Protein AF-0000000069441262 (afdb_homodimer)

Sequence (496 aa):
MKTPAIVSAQEWETAHRAMLVEEKALTRARDALAAKRRRMPWTEVDTSYRFEGPDGAVSLLDLFQGRRQLIVYRAFVDPGTGDWPEHGCIGCSLMADHIGNLAHLNARDTTLVYVSRGRQTDLQRIKTRMGWQIPWYTMVPESSFDRDFGVQDWHGHNAFIRDRDRVYRTYFINNRGDEAFNNTWTFLDMTALGRQETWEDSPEGYPQSPAYEWWDWHDQYGTHEPSRWFGEPDPDDPYDPRPTKACHMKTPAIVSAQEWETAHRAMLVEEKALTRARDALAAKRRRMPWTEVDTSYRFEGPDGAVSLLDLFQGRRQLIVYRAFVDPGTGDWPEHGCIGCSLMADHIGNLAHLNARDTTLVYVSRGRQTDLQRIKTRMGWQIPWYTMVPESSFDRDFGVQDWHGHNAFIRDRDRVYRTYFINNRGDEAFNNTWTFLDMTALGRQETWEDSPEGYPQSPAYEWWDWHDQYGTHEPSRWFGEPDPDDPYDPRPTKACH

InterPro domains:
  IPR010296 Protein of unknown function DUF899, thioredoxin-like [PF05988] (1-221)
  IPR036249 Thioredoxin-like superfamily [SSF52833] (84-178)

Secondary structure (DSSP, 8-state):
--PPPB--HHHHHHHHHHHHHHHHHHHHHHHHHHHHHTTS-BEEE-S--EEEETTEEEEHHHHTTT-SEEEEEE---STTSTTTTS---HHHHHHHTT---THHHHTTTEEEEEEESS-HHHHHHHHHHHT----EEEEPTT--HHHHTT-SSS-EEEEEEEETTEEEEEEEEEGGGGGGG-HHHHHHHTSSSTT-BTTS---TT---B-TTTT---TTTTTTS----TT----TT-TT--SPPP---/--PPPB--HHHHHHHHHHHHHHHHHHHHHHHHHHHHHTTS-BEEE-S--EEEETTEEEEHHHHTTT-SEEEEEE---STTSTTTTS---HHHHHHHTT---THHHHTTTEEEEEEESS-HHHHHHHHHHHT----EEEEPTT--HHHHTT-SSS-EEEEEEEETTEEEEEEEEEGGGGGGG-HHHHHHHTSSSTT-BTTS---TT---B-TTTT---TTTTTTS----TT----TT-TT--SPPP---

Foldseek 3Di:
DDDDDDDDPVVVVVVVVVVVVVVVVVVVVVVVVVVVLVVFDWDWDDFAFWWAFPVGIDTPLVQLVPFFKEKEKEAACDPPADPPLQGHHLVSLLLQLQDDDCVVVVVVRYAYAYEYQDDNVSVVNNCVVLVGDGGYIHRYPVGCVCVVQVNPPHIWMWMWGDDVSIIITRDIAGQCSSCVSHCVQVVQCVDQLHPQAPVDPHDPPRHHYHPPQQTGNPVCRPVDDRGDRPDAFDPVDPPGNDDHPDPD/DDDDDDDDPVVVVVVVVVVVVVVVVVVVVVVVVVVVLVVFDKDWDDFAFWWAFPVGIDTPLVQLVPFFKEKEKEAACDPPADPPLQGHHLVSLLLQLQDDDCVVVVVVRYAYAYEYQDDNVSVVNNCVVLVGDGGYIHRYPVGCVCVVQVNPPHIWMWMWGDDVSIIITRDIAGQCSSVVSHCVQVVQCVDQLHPQAPVDPHDPPRHHYHPPQQTGNPVCRPVDDRGDSPDAFDPVDPPGNDDHPDPD

pLDDT: mean 95.19, std 6.91, range [36.22, 98.94]

Nearest PDB structures (foldseek):
  2a4v-assembly1_A  TM=5.934E-01  e=1.508E-05  Saccharomyces cerevisiae
  3drn-assembly2_B  TM=5.989E-01  e=2.320E-05  Saccharolobus solfataricus
  5imd-assembly1_A  TM=5.325E-01  e=1.125E-03  Xanthomonas campestris pv. campestris str. ATCC 33913
  3gkm-assembly1_A  TM=5.045E-01  e=7.307E-04  Xanthomonas campestris pv. campestris
  5enz-assembly1_B  TM=4.134E-01  e=1.261E+00  Staphylococcus aureus

Structure (mmCIF, N/CA/C/O backbone):
data_AF-0000000069441262-model_v1
#
loop_
_entity.id
_entity.type
_entity.pdbx_description
1 polymer 'CalU12 protein'
#
loop_
_atom_site.group_PDB
_atom_site.id
_atom_site.type_symbol
_atom_site.label_atom_id
_atom_site.label_alt_id
_atom_site.label_comp_id
_atom_site.label_asym_id
_atom_site.label_entity_id
_atom_site.label_seq_id
_atom_site.pdbx_PDB_ins_code
_atom_site.Cartn_x
_atom_site.Cartn_y
_atom_site.Cartn_z
_atom_site.occupancy
_atom_site.B_iso_or_equiv
_atom_site.auth_seq_id
_atom_site.auth_comp_id
_atom_site.auth_asym_id
_atom_site.auth_atom_id
_atom_site.pdbx_PDB_model_num
ATOM 1 N N . MET A 1 1 ? -18.062 -17.359 -16.906 1 80.81 1 MET A N 1
ATOM 2 C CA . MET A 1 1 ? -16.906 -16.516 -17.156 1 80.81 1 MET A CA 1
ATOM 3 C C . MET A 1 1 ? -16.219 -16.891 -18.469 1 80.81 1 MET A C 1
ATOM 5 O O . MET A 1 1 ? -15.984 -18.078 -18.719 1 80.81 1 MET A O 1
ATOM 9 N N . LYS A 1 2 ? -16.062 -15.898 -19.281 1 86 2 LYS A N 1
ATOM 10 C CA . LYS A 1 2 ? -15.258 -16.141 -20.469 1 86 2 LYS A CA 1
ATOM 11 C C . LYS A 1 2 ? -13.766 -16.031 -20.172 1 86 2 LYS A C 1
ATOM 13 O O . LYS A 1 2 ? -13.25 -14.938 -19.938 1 86 2 LYS A O 1
ATOM 18 N N . THR A 1 3 ? -13.109 -17.109 -20.141 1 86.88 3 THR A N 1
ATOM 19 C CA . THR A 1 3 ? -11.688 -17.188 -19.859 1 86.88 3 THR A CA 1
ATOM 20 C C . THR A 1 3 ? -10.867 -16.625 -21.016 1 86.88 3 THR A C 1
ATOM 22 O O . THR A 1 3 ? -11.18 -16.875 -22.188 1 86.88 3 THR A O 1
ATOM 25 N N . PRO A 1 4 ? -9.891 -15.859 -20.688 1 93.81 4 PRO A N 1
ATOM 26 C CA . PRO A 1 4 ? -9.008 -15.414 -21.766 1 93.81 4 PRO A CA 1
ATOM 27 C C . PRO A 1 4 ? -8.312 -16.578 -22.484 1 93.81 4 PRO A C 1
ATOM 29 O O . PRO A 1 4 ? -8.406 -17.719 -22.031 1 93.81 4 PRO A O 1
ATOM 32 N N . ALA A 1 5 ? -7.691 -16.312 -23.578 1 96.31 5 ALA A N 1
ATOM 33 C CA . ALA A 1 5 ? -6.977 -17.359 -24.328 1 96.31 5 ALA A CA 1
ATOM 34 C C . ALA A 1 5 ? -5.883 -17.984 -23.469 1 96.31 5 ALA A C 1
ATOM 36 O O . ALA A 1 5 ? -5.191 -17.297 -22.719 1 96.31 5 ALA A O 1
ATOM 37 N N . ILE A 1 6 ? -5.824 -19.266 -23.5 1 97.75 6 ILE A N 1
ATOM 38 C CA . ILE A 1 6 ? -4.691 -19.984 -22.938 1 97.75 6 ILE A CA 1
ATOM 39 C C . ILE A 1 6 ? -3.592 -20.141 -23.984 1 97.75 6 ILE A C 1
ATOM 41 O O . ILE A 1 6 ? -3.809 -20.734 -25.031 1 97.75 6 ILE A O 1
ATOM 45 N N . VAL A 1 7 ? -2.469 -19.594 -23.719 1 98.62 7 VAL A N 1
ATOM 46 C CA . VAL A 1 7 ? -1.422 -19.531 -24.734 1 98.62 7 VAL A CA 1
ATOM 47 C C . VAL A 1 7 ? -0.143 -20.172 -24.203 1 98.62 7 VAL A C 1
ATOM 49 O O . VAL A 1 7 ? -0.07 -20.531 -23.016 1 98.62 7 VAL A O 1
ATOM 52 N N . SER A 1 8 ? 0.881 -20.312 -25.094 1 97.94 8 SER A N 1
ATOM 53 C CA . SER A 1 8 ? 2.178 -20.844 -24.672 1 97.94 8 SER A CA 1
ATOM 54 C C . SER A 1 8 ? 2.908 -19.844 -23.781 1 97.94 8 SER A C 1
ATOM 56 O O . SER A 1 8 ? 2.564 -18.672 -23.734 1 97.94 8 SER A O 1
ATOM 58 N N . ALA A 1 9 ? 3.873 -20.297 -23.078 1 96.75 9 ALA A N 1
ATOM 59 C CA . ALA A 1 9 ? 4.684 -19.438 -22.219 1 96.75 9 ALA A CA 1
ATOM 60 C C . ALA A 1 9 ? 5.316 -18.312 -23.016 1 96.75 9 ALA A C 1
ATOM 62 O O . ALA A 1 9 ? 5.398 -17.172 -22.531 1 96.75 9 ALA A O 1
ATOM 63 N N . GLN A 1 10 ? 5.727 -18.609 -24.234 1 97.44 10 GLN A N 1
ATOM 64 C CA . GLN A 1 10 ? 6.375 -17.609 -25.062 1 97.44 10 GLN A CA 1
ATOM 65 C C . GLN A 1 10 ? 5.387 -16.531 -25.5 1 97.44 10 GLN A C 1
ATOM 67 O O . GLN A 1 10 ? 5.711 -15.344 -25.5 1 97.44 10 GLN A O 1
ATOM 72 N N . GLU A 1 11 ? 4.207 -16.938 -25.875 1 98.38 11 GLU A N 1
ATOM 73 C CA . GLU A 1 11 ? 3.17 -15.984 -26.25 1 98.38 11 GLU A CA 1
ATOM 74 C C . GLU A 1 11 ? 2.764 -15.117 -25.062 1 98.38 11 GLU A C 1
ATOM 76 O O . GLU A 1 11 ? 2.518 -13.914 -25.219 1 98.38 11 GLU A O 1
ATOM 81 N N . TRP A 1 12 ? 2.695 -15.742 -23.922 1 98.5 12 TRP A N 1
ATOM 82 C CA . TRP A 1 12 ? 2.373 -15 -22.719 1 98.5 12 TRP A CA 1
ATOM 83 C C . TRP A 1 12 ? 3.426 -13.938 -22.422 1 98.5 12 TRP A C 1
ATOM 85 O O . TRP A 1 12 ? 3.094 -12.797 -22.109 1 98.5 12 TRP A O 1
ATOM 95 N N . GLU A 1 13 ? 4.66 -14.289 -22.562 1 97.75 13 GLU A N 1
ATOM 96 C CA . GLU A 1 13 ? 5.758 -13.352 -22.328 1 97.75 13 GLU A CA 1
ATOM 97 C C . GLU A 1 13 ? 5.691 -12.164 -23.281 1 97.75 13 GLU A C 1
ATOM 99 O O . GLU A 1 13 ? 5.949 -11.023 -22.875 1 97.75 13 GLU A O 1
ATOM 104 N N . THR A 1 14 ? 5.379 -12.469 -24.484 1 98.06 14 THR A N 1
ATOM 105 C CA . THR A 1 14 ? 5.246 -11.406 -25.469 1 98.06 14 THR A CA 1
ATOM 106 C C . THR A 1 14 ? 4.129 -10.445 -25.078 1 98.06 14 THR A C 1
ATOM 108 O O . THR A 1 14 ? 4.305 -9.227 -25.141 1 98.06 14 THR A O 1
ATOM 111 N N . ALA A 1 15 ? 3 -10.984 -24.656 1 98.56 15 ALA A N 1
ATOM 112 C CA . ALA A 1 15 ? 1.88 -10.164 -24.219 1 98.56 15 ALA A CA 1
ATOM 113 C C . ALA A 1 15 ? 2.254 -9.344 -22.984 1 98.56 15 ALA A C 1
ATOM 115 O O . ALA A 1 15 ? 1.916 -8.164 -22.891 1 98.56 15 ALA A O 1
ATOM 116 N N . HIS A 1 16 ? 2.949 -9.977 -22.094 1 98.5 16 HIS A N 1
ATOM 117 C CA . HIS A 1 16 ? 3.369 -9.305 -20.875 1 98.5 16 HIS A CA 1
ATOM 118 C C . HIS A 1 16 ? 4.32 -8.148 -21.172 1 98.5 16 HIS A C 1
ATOM 120 O O . HIS A 1 16 ? 4.23 -7.086 -20.547 1 98.5 16 HIS A O 1
ATOM 126 N N . ARG A 1 17 ? 5.207 -8.32 -22.141 1 97.56 17 ARG A N 1
ATOM 127 C CA . ARG A 1 17 ? 6.141 -7.27 -22.516 1 97.56 17 ARG A CA 1
ATOM 128 C C . ARG A 1 17 ? 5.402 -6.043 -23.031 1 97.56 17 ARG A C 1
ATOM 130 O O . ARG A 1 17 ? 5.824 -4.91 -22.797 1 97.56 17 ARG A O 1
ATOM 137 N N . ALA A 1 18 ? 4.348 -6.301 -23.703 1 98 18 ALA A N 1
ATOM 138 C CA . ALA A 1 18 ? 3.533 -5.18 -24.172 1 98 18 ALA A CA 1
ATOM 139 C C . ALA A 1 18 ? 2.908 -4.43 -22.984 1 98 18 ALA A C 1
ATOM 141 O O . ALA A 1 18 ? 2.805 -3.203 -23.016 1 98 18 ALA A O 1
ATOM 142 N N . MET A 1 19 ? 2.533 -5.156 -21.969 1 98.25 19 MET A N 1
ATOM 143 C CA . MET A 1 19 ? 1.972 -4.547 -20.766 1 98.25 19 MET A CA 1
ATOM 144 C C . MET A 1 19 ? 3.016 -3.699 -20.047 1 98.25 19 MET A C 1
ATOM 146 O O . MET A 1 19 ? 2.682 -2.68 -19.438 1 98.25 19 MET A O 1
ATOM 150 N N . LEU A 1 20 ? 4.285 -4.117 -20.141 1 97.12 20 LEU A N 1
ATOM 151 C CA . LEU A 1 20 ? 5.359 -3.404 -19.453 1 97.12 20 LEU A CA 1
ATOM 152 C C . LEU A 1 20 ? 5.496 -1.981 -20 1 97.12 20 LEU A C 1
ATOM 154 O O . LEU A 1 20 ? 5.828 -1.062 -19.25 1 97.12 20 LEU A O 1
ATOM 158 N N . VAL A 1 21 ? 5.23 -1.806 -21.281 1 97.44 21 VAL A N 1
ATOM 159 C CA . VAL A 1 21 ? 5.285 -0.476 -21.875 1 97.44 21 VAL A CA 1
ATOM 160 C C . VAL A 1 21 ? 4.262 0.437 -21.203 1 97.44 21 VAL A C 1
ATOM 162 O O . VAL A 1 21 ? 4.582 1.567 -20.828 1 97.44 21 VAL A O 1
ATOM 165 N N . GLU A 1 22 ? 3.098 -0.11 -20.969 1 97.44 22 GLU A N 1
ATOM 166 C CA . GLU A 1 22 ? 2.023 0.647 -20.344 1 97.44 22 GLU A CA 1
ATOM 167 C C . GLU A 1 22 ? 2.316 0.881 -18.859 1 97.44 22 GLU A C 1
ATOM 169 O O . GLU A 1 22 ? 2.033 1.958 -18.328 1 97.44 22 GLU A O 1
ATOM 174 N N . GLU A 1 23 ? 2.887 -0.092 -18.219 1 97.62 23 GLU A N 1
ATOM 175 C CA . GLU A 1 23 ? 3.238 0.042 -16.812 1 97.62 23 GLU A CA 1
ATOM 176 C C . GLU A 1 23 ? 4.281 1.137 -16.609 1 97.62 23 GLU A C 1
ATOM 178 O O . GLU A 1 23 ? 4.176 1.932 -15.664 1 97.62 23 GLU A O 1
ATOM 183 N N . LYS A 1 24 ? 5.23 1.164 -17.484 1 97 24 LYS A N 1
ATOM 184 C CA . LYS A 1 24 ? 6.285 2.17 -17.391 1 97 24 LYS A CA 1
ATOM 185 C C . LYS A 1 24 ? 5.73 3.57 -17.625 1 97 24 LYS A C 1
ATOM 187 O O . LYS A 1 24 ? 6.141 4.527 -16.969 1 97 24 LYS A O 1
ATOM 192 N N . ALA A 1 25 ? 4.805 3.674 -18.547 1 98 25 ALA A N 1
ATOM 193 C CA . ALA A 1 25 ? 4.152 4.957 -18.797 1 98 25 ALA A CA 1
ATOM 194 C C . ALA A 1 25 ? 3.393 5.43 -17.562 1 98 25 ALA A C 1
ATOM 196 O O . ALA A 1 25 ? 3.451 6.609 -17.203 1 98 25 ALA A O 1
ATOM 197 N N . LEU A 1 26 ? 2.727 4.508 -16.906 1 97.94 26 LEU A N 1
ATOM 198 C CA . LEU A 1 26 ? 1.991 4.859 -15.695 1 97.94 26 LEU A CA 1
ATOM 199 C C . LEU A 1 26 ? 2.945 5.258 -14.578 1 97.94 26 LEU A C 1
ATOM 201 O O . LEU A 1 26 ? 2.66 6.188 -13.82 1 97.94 26 LEU A O 1
ATOM 205 N N . THR A 1 27 ? 4.055 4.562 -14.5 1 97.19 27 THR A N 1
ATOM 206 C CA . THR A 1 27 ? 5.062 4.887 -13.5 1 97.19 27 THR A CA 1
ATOM 207 C C . THR A 1 27 ? 5.594 6.305 -13.703 1 97.19 27 THR A C 1
ATOM 209 O O . THR A 1 27 ? 5.703 7.078 -12.75 1 97.19 27 THR A O 1
ATOM 212 N N . ARG A 1 28 ? 5.84 6.676 -14.953 1 97.81 28 ARG A N 1
ATOM 213 C CA . ARG A 1 28 ? 6.32 8.016 -15.266 1 97.81 28 ARG A CA 1
ATOM 214 C C . ARG A 1 28 ? 5.27 9.07 -14.938 1 97.81 28 ARG A C 1
ATOM 216 O O . ARG A 1 28 ? 5.602 10.148 -14.438 1 97.81 28 ARG A O 1
ATOM 223 N N . ALA A 1 29 ? 4.047 8.75 -15.211 1 98.19 29 ALA A N 1
ATOM 224 C CA . ALA A 1 29 ? 2.953 9.664 -14.906 1 98.19 29 ALA A CA 1
ATOM 225 C C . ALA A 1 29 ? 2.818 9.883 -13.398 1 98.19 29 ALA A C 1
ATOM 227 O O . ALA A 1 29 ? 2.58 11 -12.945 1 98.19 29 ALA A O 1
ATOM 228 N N . ARG A 1 30 ? 2.963 8.82 -12.656 1 97.81 30 ARG A N 1
ATOM 229 C CA . ARG A 1 30 ? 2.902 8.922 -11.203 1 97.81 30 ARG A CA 1
ATOM 230 C C . ARG A 1 30 ? 4.047 9.773 -10.656 1 97.81 30 ARG A C 1
ATOM 232 O O . ARG A 1 30 ? 3.842 10.602 -9.773 1 97.81 30 ARG A O 1
ATOM 239 N N . ASP A 1 31 ? 5.234 9.539 -11.227 1 98.06 31 ASP A N 1
ATOM 240 C CA . ASP A 1 31 ? 6.387 10.336 -10.82 1 98.06 31 ASP A CA 1
ATOM 241 C C . ASP A 1 31 ? 6.172 11.82 -11.133 1 98.06 31 ASP A C 1
ATOM 243 O O . ASP A 1 31 ? 6.531 12.688 -10.336 1 98.06 31 ASP A O 1
ATOM 247 N N . ALA A 1 32 ? 5.602 12.062 -12.266 1 98.62 32 ALA A N 1
ATOM 248 C CA . ALA A 1 32 ? 5.328 13.438 -12.672 1 98.62 32 ALA A CA 1
ATOM 249 C C . ALA A 1 32 ? 4.309 14.094 -11.742 1 98.62 32 ALA A C 1
ATOM 251 O O . ALA A 1 32 ? 4.457 15.258 -11.375 1 98.62 32 ALA A O 1
ATOM 252 N N . LEU A 1 33 ? 3.295 13.359 -11.352 1 98.62 33 LEU A N 1
ATOM 253 C CA . LEU A 1 33 ? 2.303 13.891 -10.422 1 98.62 33 LEU A CA 1
ATOM 254 C C . LEU A 1 33 ? 2.936 14.203 -9.07 1 98.62 33 LEU A C 1
ATOM 256 O O . LEU A 1 33 ? 2.66 15.242 -8.469 1 98.62 33 LEU A O 1
ATOM 260 N N . ALA A 1 34 ? 3.768 13.32 -8.617 1 98.56 34 ALA A N 1
ATOM 261 C CA . ALA A 1 34 ? 4.449 13.539 -7.344 1 98.56 34 ALA A CA 1
ATOM 262 C C . ALA A 1 34 ? 5.34 14.773 -7.398 1 98.56 34 ALA A C 1
ATOM 264 O O . ALA A 1 34 ? 5.445 15.516 -6.422 1 98.56 34 ALA A O 1
ATOM 265 N N . ALA A 1 35 ? 5.973 14.969 -8.531 1 98.56 35 ALA A N 1
ATOM 266 C CA . ALA A 1 35 ? 6.789 16.172 -8.711 1 98.56 35 ALA A CA 1
ATOM 267 C C . ALA A 1 35 ? 5.938 17.422 -8.609 1 98.56 35 ALA A C 1
ATOM 269 O O . ALA A 1 35 ? 6.359 18.422 -8.008 1 98.56 35 ALA A O 1
ATOM 270 N N . LYS A 1 36 ? 4.777 17.375 -9.18 1 98.5 36 LYS A N 1
ATOM 271 C CA . LYS A 1 36 ? 3.861 18.516 -9.086 1 98.5 36 LYS A CA 1
ATOM 272 C C . LYS A 1 36 ? 3.408 18.734 -7.648 1 98.5 36 LYS A C 1
ATOM 274 O O . LYS A 1 36 ? 3.26 19.875 -7.211 1 98.5 36 LYS A O 1
ATOM 279 N N . ARG A 1 37 ? 3.191 17.656 -6.93 1 98.62 37 ARG A N 1
ATOM 280 C CA . ARG A 1 37 ? 2.826 17.781 -5.52 1 98.62 37 ARG A CA 1
ATOM 281 C C . ARG A 1 37 ? 3.91 18.516 -4.738 1 98.62 37 ARG A C 1
ATOM 283 O O . ARG A 1 37 ? 3.607 19.344 -3.883 1 98.62 37 ARG A O 1
ATOM 290 N N . ARG A 1 38 ? 5.172 18.25 -5.055 1 98.31 38 ARG A N 1
ATOM 291 C CA . ARG A 1 38 ? 6.289 18.859 -4.344 1 98.31 38 ARG A CA 1
ATOM 292 C C . ARG A 1 38 ? 6.406 20.344 -4.68 1 98.31 38 ARG A C 1
ATOM 294 O O . ARG A 1 38 ? 7.133 21.078 -4.012 1 98.31 38 ARG A O 1
ATOM 301 N N . ARG A 1 39 ? 5.625 20.797 -5.688 1 97.94 39 ARG A N 1
ATOM 302 C CA . ARG A 1 39 ? 5.684 22.203 -6.098 1 97.94 39 ARG A CA 1
ATOM 303 C C . ARG A 1 39 ? 4.406 22.938 -5.711 1 97.94 39 ARG A C 1
ATOM 305 O O . ARG A 1 39 ? 4.258 24.125 -5.992 1 97.94 39 ARG A O 1
ATOM 312 N N . MET A 1 40 ? 3.445 22.203 -5.113 1 98.44 40 MET A N 1
ATOM 313 C CA . MET A 1 40 ? 2.244 22.859 -4.586 1 98.44 40 MET A CA 1
ATOM 314 C C . MET A 1 40 ? 2.607 24 -3.646 1 98.44 40 MET A C 1
ATOM 316 O O . MET A 1 40 ? 3.516 23.859 -2.824 1 98.44 40 MET A O 1
ATOM 320 N N . PRO A 1 41 ? 1.909 25.141 -3.766 1 98.44 41 PRO A N 1
ATOM 321 C CA . PRO A 1 41 ? 2.121 26.141 -2.729 1 98.44 41 PRO A CA 1
ATOM 322 C C . PRO A 1 41 ? 1.731 25.656 -1.336 1 98.44 41 PRO A C 1
ATOM 324 O O . PRO A 1 41 ? 1.038 24.641 -1.207 1 98.44 41 PRO A O 1
ATOM 327 N N . TRP A 1 42 ? 2.283 26.297 -0.384 1 98.38 42 TRP A N 1
ATOM 328 C CA . TRP A 1 42 ? 1.954 25.984 1.001 1 98.38 42 TRP A CA 1
ATOM 329 C C . TRP A 1 42 ? 1.036 27.047 1.601 1 98.38 42 TRP A C 1
ATOM 331 O O . TRP A 1 42 ? 0.978 28.172 1.109 1 98.38 42 TRP A O 1
ATOM 341 N N . THR A 1 43 ? 0.268 26.703 2.557 1 98.38 43 THR A N 1
ATOM 342 C CA . THR A 1 43 ? -0.514 27.672 3.324 1 98.38 43 THR A CA 1
ATOM 343 C C . THR A 1 43 ? -0.294 27.484 4.82 1 98.38 43 THR A C 1
ATOM 345 O O . THR A 1 43 ? -0.277 26.344 5.312 1 98.38 43 THR A O 1
ATOM 348 N N . GLU A 1 44 ? -0.08 28.594 5.48 1 97.38 44 GLU A N 1
ATOM 349 C CA . GLU A 1 44 ? 0.197 28.547 6.91 1 97.38 44 GLU A CA 1
ATOM 350 C C . GLU A 1 44 ? -1.031 28.094 7.695 1 97.38 44 GLU A C 1
ATOM 352 O O . GLU A 1 44 ? -2.154 28.484 7.383 1 97.38 44 GLU A O 1
ATOM 357 N N . VAL A 1 45 ? -0.779 27.266 8.672 1 95.88 45 VAL A N 1
ATOM 358 C CA . VAL A 1 45 ? -1.838 26.672 9.477 1 95.88 45 VAL A CA 1
ATOM 359 C C . VAL A 1 45 ? -1.704 27.125 10.93 1 95.88 45 VAL A C 1
ATOM 361 O O . VAL A 1 45 ? -0.594 27.359 11.414 1 95.88 45 VAL A O 1
ATOM 364 N N . ASP A 1 46 ? -2.912 27.297 11.547 1 87 46 ASP A N 1
ATOM 365 C CA . ASP A 1 46 ? -2.924 27.547 12.984 1 87 46 ASP A CA 1
ATOM 366 C C . ASP A 1 46 ? -2.338 26.359 13.75 1 87 46 ASP A C 1
ATOM 368 O O . ASP A 1 46 ? -2.691 25.219 13.484 1 87 46 ASP A O 1
ATOM 372 N N . THR A 1 47 ? -1.471 26.641 14.641 1 79.25 47 THR A N 1
ATOM 373 C CA . THR A 1 47 ? -0.787 25.578 15.367 1 79.25 47 THR A CA 1
ATOM 374 C C . THR A 1 47 ? -1.459 25.328 16.703 1 79.25 47 THR A C 1
ATOM 376 O O . THR A 1 47 ? -1.061 24.422 17.453 1 79.25 47 THR A O 1
ATOM 379 N N . SER A 1 48 ? -2.553 25.906 16.984 1 87 48 SER A N 1
ATOM 380 C CA . SER A 1 48 ? -3.145 25.859 18.312 1 87 48 SER A CA 1
ATOM 381 C C . SER A 1 48 ? -4.117 24.688 18.453 1 87 48 SER A C 1
ATOM 383 O O . SER A 1 48 ? -4.734 24.5 19.5 1 87 48 SER A O 1
ATOM 385 N N . TYR A 1 49 ? -4.234 23.906 17.391 1 95.62 49 TYR A N 1
ATOM 386 C CA . TYR A 1 49 ? -5.109 22.75 17.5 1 95.62 49 TYR A CA 1
ATOM 387 C C . TYR A 1 49 ? -4.641 21.812 18.609 1 95.62 49 TYR A C 1
ATOM 389 O O . TYR A 1 49 ? -3.439 21.578 18.766 1 95.62 49 TYR A O 1
ATOM 397 N N . ARG A 1 50 ? -5.617 21.328 19.375 1 95.44 50 ARG A N 1
ATOM 398 C CA . ARG A 1 50 ? -5.305 20.438 20.484 1 95.44 50 ARG A CA 1
ATOM 399 C C . ARG A 1 50 ? -5.871 19.047 20.234 1 95.44 50 ARG A C 1
ATOM 401 O O . ARG A 1 50 ? -6.98 18.906 19.734 1 95.44 50 ARG A O 1
ATOM 408 N N . PHE A 1 51 ? -5.098 18.047 20.672 1 98.25 51 PHE A N 1
ATOM 409 C CA . PHE A 1 51 ? -5.445 16.641 20.641 1 98.25 51 PHE A CA 1
ATOM 410 C C . PHE A 1 51 ? -5.148 15.977 21.984 1 98.25 51 PHE A C 1
ATOM 412 O O . PHE A 1 51 ? -4.5 16.578 22.844 1 98.25 51 PHE A O 1
ATOM 419 N N . GLU A 1 52 ? -5.688 14.875 22.156 1 98.62 52 GLU A N 1
ATOM 420 C CA . GLU A 1 52 ? -5.328 14.023 23.281 1 98.62 52 GLU A CA 1
ATOM 421 C C . GLU A 1 52 ? -4.652 12.734 22.812 1 98.62 52 GLU A C 1
ATOM 423 O O . GLU A 1 52 ? -5.141 12.07 21.891 1 98.62 52 GLU A O 1
ATOM 428 N N . GLY A 1 53 ? -3.539 12.43 23.359 1 98.06 53 GLY A N 1
ATOM 429 C CA . GLY A 1 53 ? -2.84 11.18 23.094 1 98.06 53 GLY A CA 1
ATOM 430 C C . GLY A 1 53 ? -2.719 10.297 24.328 1 98.06 53 GLY A C 1
ATOM 431 O O . GLY A 1 53 ? -3.268 10.617 25.375 1 98.06 53 GLY A O 1
ATOM 432 N N . PRO A 1 54 ? -2.057 9.203 24.188 1 96.81 54 PRO A N 1
ATOM 433 C CA . PRO A 1 54 ? -1.924 8.266 25.297 1 96.81 54 PRO A CA 1
ATOM 434 C C . PRO A 1 54 ? -1.223 8.891 26.516 1 96.81 54 PRO A C 1
ATOM 436 O O . PRO A 1 54 ? -1.458 8.469 27.641 1 96.81 54 PRO A O 1
ATOM 439 N N . ASP A 1 55 ? -0.423 9.906 26.297 1 96.81 55 ASP A N 1
ATOM 440 C CA . ASP A 1 55 ? 0.348 10.508 27.375 1 96.81 55 ASP A CA 1
ATOM 441 C C . ASP A 1 55 ? -0.192 11.891 27.734 1 96.81 55 ASP A C 1
ATOM 443 O O . ASP A 1 55 ? 0.495 12.688 28.375 1 96.81 55 ASP A O 1
ATOM 447 N N . GLY A 1 56 ? -1.335 12.227 27.188 1 97.25 56 GLY A N 1
ATOM 448 C CA . GLY A 1 56 ? -1.942 13.508 27.531 1 97.25 56 GLY A CA 1
ATOM 449 C C . GLY A 1 56 ? -2.145 14.414 26.344 1 97.25 56 GLY A C 1
ATOM 450 O O . GLY A 1 56 ? -2.1 13.969 25.188 1 97.25 56 GLY A O 1
ATOM 451 N N . ALA A 1 57 ? -2.361 15.711 26.656 1 97.5 57 ALA A N 1
ATOM 452 C CA . ALA A 1 57 ? -2.676 16.703 25.641 1 97.5 57 ALA A CA 1
ATOM 453 C C . ALA A 1 57 ? -1.468 16.984 24.75 1 97.5 57 ALA A C 1
ATOM 455 O O . ALA A 1 57 ? -0.339 17.078 25.234 1 97.5 57 ALA A O 1
ATOM 456 N N . VAL A 1 58 ? -1.739 17.094 23.453 1 97 58 VAL A N 1
ATOM 457 C CA . VAL A 1 58 ? -0.689 17.422 22.5 1 97 58 VAL A CA 1
ATOM 458 C C . VAL A 1 58 ? -1.209 18.453 21.5 1 97 58 VAL A C 1
ATOM 460 O O . VAL A 1 58 ? -2.414 18.531 21.25 1 97 58 VAL A O 1
ATOM 463 N N . SER A 1 59 ? -0.284 19.25 20.922 1 96.12 59 SER A N 1
ATOM 464 C CA . SER A 1 59 ? -0.602 20.219 19.875 1 96.12 59 SER A CA 1
ATOM 465 C C . SER A 1 59 ? -0.339 19.641 18.484 1 96.12 59 SER A C 1
ATOM 467 O O . SER A 1 59 ? 0.203 18.547 18.359 1 96.12 59 SER A O 1
ATOM 469 N N . LEU A 1 60 ? -0.744 20.391 17.5 1 97.44 60 LEU A N 1
ATOM 470 C CA . LEU A 1 60 ? -0.423 20 16.141 1 97.44 60 LEU A CA 1
ATOM 471 C C . LEU A 1 60 ? 1.085 19.875 15.945 1 97.44 60 LEU A C 1
ATOM 473 O O . LEU A 1 60 ? 1.552 18.922 15.312 1 97.44 60 LEU A O 1
ATOM 477 N N . LEU A 1 61 ? 1.826 20.812 16.484 1 96.69 61 LEU A N 1
ATOM 478 C CA . LEU A 1 61 ? 3.283 20.766 16.406 1 96.69 61 LEU A CA 1
ATOM 479 C C . LEU A 1 61 ? 3.826 19.5 17.047 1 96.69 61 LEU A C 1
ATOM 481 O O . LEU A 1 61 ? 4.754 18.875 16.531 1 96.69 61 LEU A O 1
ATOM 485 N N . ASP A 1 62 ? 3.268 19.047 18.172 1 96.75 62 ASP A N 1
ATOM 486 C CA . ASP A 1 62 ? 3.709 17.859 18.875 1 96.75 62 ASP A CA 1
ATOM 487 C C . ASP A 1 62 ? 3.492 16.594 18.031 1 96.75 62 ASP A C 1
ATOM 489 O O . ASP A 1 62 ? 4.211 15.609 18.188 1 96.75 62 ASP A O 1
ATOM 493 N N . LEU A 1 63 ? 2.492 16.656 17.125 1 98.12 63 LEU A N 1
ATOM 494 C CA . LEU A 1 63 ? 2.176 15.484 16.312 1 98.12 63 LEU A CA 1
ATOM 495 C C . LEU A 1 63 ? 3.314 15.164 15.352 1 98.12 63 LEU A C 1
ATOM 497 O O . LEU A 1 63 ? 3.434 14.039 14.875 1 98.12 63 LEU A O 1
ATOM 501 N N . PHE A 1 64 ? 4.168 16.172 15.109 1 98.19 64 PHE A N 1
ATOM 502 C CA . PHE A 1 64 ? 5.297 15.953 14.211 1 98.19 64 PHE A CA 1
ATOM 503 C C . PHE A 1 64 ? 6.309 15 14.836 1 98.19 64 PHE A C 1
ATOM 505 O O . PHE A 1 64 ? 7.133 14.414 14.133 1 98.19 64 PHE A O 1
ATOM 512 N N . GLN A 1 65 ? 6.344 14.914 16.156 1 97.69 65 GLN A N 1
ATOM 513 C CA . GLN A 1 65 ? 7.27 14.086 16.922 1 97.69 65 GLN A CA 1
ATOM 514 C C . GLN A 1 65 ? 8.719 14.375 16.531 1 97.69 65 GLN A C 1
ATOM 516 O O . GLN A 1 65 ? 9.508 13.445 16.344 1 97.69 65 GLN A O 1
ATOM 521 N N . GLY A 1 66 ? 8.969 15.594 16.281 1 97.38 66 GLY A N 1
ATOM 522 C CA . GLY A 1 66 ? 10.328 16.062 16.062 1 97.38 66 GLY A CA 1
ATOM 523 C C . GLY A 1 66 ? 10.75 15.984 14.602 1 97.38 66 GLY A C 1
ATOM 524 O O . GLY A 1 66 ? 11.836 16.453 14.234 1 97.38 66 GLY A O 1
ATOM 525 N N . ARG A 1 67 ? 9.93 15.523 13.672 1 98.31 67 ARG A N 1
ATOM 526 C CA . ARG A 1 67 ? 10.281 15.367 12.266 1 98.31 67 ARG A CA 1
ATOM 527 C C . ARG A 1 67 ? 9.773 16.547 11.438 1 98.31 67 ARG A C 1
ATOM 529 O O . ARG A 1 67 ? 8.977 17.344 11.922 1 98.31 67 ARG A O 1
ATOM 536 N N . ARG A 1 68 ? 10.172 16.641 10.242 1 98.12 68 ARG A N 1
ATOM 537 C CA . ARG A 1 68 ? 9.945 17.797 9.398 1 98.12 68 ARG A CA 1
ATOM 538 C C . ARG A 1 68 ? 8.555 17.766 8.773 1 98.12 68 ARG A C 1
ATOM 540 O O . ARG A 1 68 ? 7.957 18.812 8.5 1 98.12 68 ARG A O 1
ATOM 547 N N . GLN A 1 69 ? 8.062 16.562 8.477 1 98.81 69 GLN A N 1
ATOM 548 C CA . GLN A 1 69 ? 6.785 16.406 7.789 1 98.81 69 GLN A CA 1
ATOM 549 C C . GLN A 1 69 ? 5.801 15.602 8.633 1 98.81 69 GLN A C 1
ATOM 551 O O . GLN A 1 69 ? 6.207 14.766 9.445 1 98.81 69 GLN A O 1
ATOM 556 N N . LEU A 1 70 ? 4.539 15.875 8.445 1 98.88 70 LEU A N 1
ATOM 557 C CA . LEU A 1 70 ? 3.449 15.211 9.141 1 98.88 70 LEU A CA 1
ATOM 558 C C . LEU A 1 70 ? 2.316 14.867 8.18 1 98.88 70 LEU A C 1
ATOM 560 O O . LEU A 1 70 ? 1.917 15.695 7.367 1 98.88 70 LEU A O 1
ATOM 564 N N . ILE A 1 71 ? 1.869 13.656 8.219 1 98.94 71 ILE A N 1
ATOM 565 C CA . ILE A 1 71 ? 0.637 13.242 7.562 1 98.94 71 ILE A CA 1
ATOM 566 C C . ILE A 1 71 ? -0.417 12.898 8.609 1 98.94 71 ILE A C 1
ATOM 568 O O . ILE A 1 71 ? -0.144 12.148 9.555 1 98.94 71 ILE A O 1
ATOM 572 N N . VAL A 1 72 ? -1.579 13.484 8.516 1 98.88 72 VAL A N 1
ATOM 573 C CA . VAL A 1 72 ? -2.682 13.211 9.43 1 98.88 72 VAL A CA 1
ATOM 574 C C . VAL A 1 72 ? -3.84 12.57 8.664 1 98.88 72 VAL A C 1
ATOM 576 O O . VAL A 1 72 ? -4.355 13.156 7.711 1 98.88 72 VAL A O 1
ATOM 579 N N . TYR A 1 73 ? -4.242 11.414 9.031 1 98.88 73 TYR A N 1
ATOM 580 C CA . TYR A 1 73 ? -5.43 10.773 8.477 1 98.88 73 TYR A CA 1
ATOM 581 C C . TYR A 1 73 ? -6.602 10.859 9.445 1 98.88 73 TYR A C 1
ATOM 583 O O . TYR A 1 73 ? -6.48 10.484 10.617 1 98.88 73 TYR A O 1
ATOM 591 N N . ARG A 1 74 ? -7.707 11.359 8.969 1 98.75 74 ARG A N 1
ATOM 592 C CA . ARG A 1 74 ? -8.945 11.352 9.742 1 98.75 74 ARG A CA 1
ATOM 593 C C . ARG A 1 74 ? -9.672 10.023 9.609 1 98.75 74 ARG A C 1
ATOM 595 O O . ARG A 1 74 ? -10.219 9.711 8.547 1 98.75 74 ARG A O 1
ATOM 602 N N . ALA A 1 75 ? -9.648 9.266 10.664 1 98.5 75 ALA A N 1
ATOM 603 C CA . ALA A 1 75 ? -10.367 7.996 10.727 1 98.5 75 ALA A CA 1
ATOM 604 C C . ALA A 1 75 ? -11.625 8.125 11.57 1 98.5 75 ALA A C 1
ATOM 606 O O . ALA A 1 75 ? -11.578 8.617 12.703 1 98.5 75 ALA A O 1
ATOM 607 N N . PHE A 1 76 ? -12.695 7.613 11.078 1 97.88 76 PHE A N 1
ATOM 608 C CA . PHE A 1 76 ? -13.953 7.695 11.812 1 97.88 76 PHE A CA 1
ATOM 609 C C . PHE A 1 76 ? -14.102 6.512 12.758 1 97.88 76 PHE A C 1
ATOM 611 O O . PHE A 1 76 ? -15.008 5.688 12.594 1 97.88 76 PHE A O 1
ATOM 618 N N . VAL A 1 77 ? -13.273 6.484 13.711 1 97.81 77 VAL A N 1
ATOM 619 C CA . VAL A 1 77 ? -13.414 5.672 14.914 1 97.81 77 VAL A CA 1
ATOM 620 C C . VAL A 1 77 ? -13.961 6.523 16.062 1 97.81 77 VAL A C 1
ATOM 622 O O . VAL A 1 77 ? -13.211 6.961 16.938 1 97.81 77 VAL A O 1
ATOM 625 N N . ASP A 1 78 ? -15.148 6.797 15.914 1 96.62 78 ASP A N 1
ATOM 626 C CA . ASP A 1 78 ? -15.93 7.742 16.703 1 96.62 78 ASP A CA 1
ATOM 627 C C . ASP A 1 78 ? -17.188 7.078 17.281 1 96.62 78 ASP A C 1
ATOM 629 O O . ASP A 1 78 ? -17.688 6.109 16.703 1 96.62 78 ASP A O 1
ATOM 633 N N . PRO A 1 79 ? -17.656 7.648 18.375 1 95.44 79 PRO A N 1
ATOM 634 C CA . PRO A 1 79 ? -19 7.199 18.781 1 95.44 79 PRO A CA 1
ATOM 635 C C . PRO A 1 79 ? -20.031 7.309 17.672 1 95.44 79 PRO A C 1
ATOM 637 O O . PRO A 1 79 ? -20.094 8.336 16.984 1 95.44 79 PRO A O 1
ATOM 640 N N . GLY A 1 80 ? -20.734 6.211 17.438 1 93.69 80 GLY A N 1
ATOM 641 C CA . GLY A 1 80 ? -21.781 6.234 16.438 1 93.69 80 GLY A CA 1
ATOM 642 C C . GLY A 1 80 ? -21.344 5.68 15.094 1 93.69 80 GLY A C 1
ATOM 643 O O . GLY A 1 80 ? -22.156 5.566 14.164 1 93.69 80 GLY A O 1
ATOM 644 N N . THR A 1 81 ? -20.156 5.328 14.953 1 93.56 81 THR A N 1
ATOM 645 C CA . THR A 1 81 ? -19.688 4.746 13.703 1 93.56 81 THR A CA 1
ATOM 646 C C . THR A 1 81 ? -19.594 3.225 13.812 1 93.56 81 THR A C 1
ATOM 648 O O . THR A 1 81 ? -19.328 2.691 14.891 1 93.56 81 THR A O 1
ATOM 651 N N . GLY A 1 82 ? -19.906 2.58 12.734 1 92.06 82 GLY A N 1
ATOM 652 C CA . GLY A 1 82 ? -19.844 1.128 12.734 1 92.06 82 GLY A CA 1
ATOM 653 C C . GLY A 1 82 ? -20.719 0.493 13.789 1 92.06 82 GLY A C 1
ATOM 654 O O . GLY A 1 82 ? -21.922 0.777 13.859 1 92.06 82 GLY A O 1
ATOM 655 N N . ASP A 1 83 ? -20.141 -0.448 14.539 1 93.25 83 ASP A N 1
ATOM 656 C CA . ASP A 1 83 ? -20.859 -1.055 15.648 1 93.25 83 ASP A CA 1
ATOM 657 C C . ASP A 1 83 ? -20.312 -0.585 16.984 1 93.25 83 ASP A C 1
ATOM 659 O O . ASP A 1 83 ? -20.25 -1.356 17.953 1 93.25 83 ASP A O 1
ATOM 663 N N . TRP A 1 84 ? -19.844 0.637 17.094 1 92.06 84 TRP A N 1
ATOM 664 C CA . TRP A 1 84 ? -19.328 1.263 18.312 1 92.06 84 TRP A CA 1
ATOM 665 C C . TRP A 1 84 ? -20.047 0.723 19.547 1 92.06 84 TRP A C 1
ATOM 667 O O . TRP A 1 84 ? -21.266 0.59 19.547 1 92.06 84 TRP A O 1
ATOM 677 N N . PRO A 1 85 ? -19.219 0.335 20.484 1 92.31 85 PRO A N 1
ATOM 678 C CA . PRO A 1 85 ? -17.812 0.675 20.641 1 92.31 85 PRO A CA 1
ATOM 679 C C . PRO A 1 85 ? -16.875 -0.476 20.266 1 92.31 85 PRO A C 1
ATOM 681 O O . PRO A 1 85 ? -15.672 -0.404 20.5 1 92.31 85 PRO A O 1
ATOM 684 N N . GLU A 1 86 ? -17.406 -1.519 19.641 1 94.94 86 GLU A N 1
ATOM 685 C CA . GLU A 1 86 ? -16.547 -2.654 19.328 1 94.94 86 GLU A CA 1
ATOM 686 C C . GLU A 1 86 ? -15.609 -2.33 18.172 1 94.94 86 GLU A C 1
ATOM 688 O O . GLU A 1 86 ? -14.438 -2.707 18.188 1 94.94 86 GLU A O 1
ATOM 693 N N . HIS A 1 87 ? -16.172 -1.682 17.172 1 96.56 87 HIS A N 1
ATOM 694 C CA . HIS A 1 87 ? -15.398 -1.242 16.016 1 96.56 87 HIS A CA 1
ATOM 695 C C . HIS A 1 87 ? -15.75 0.188 15.633 1 96.56 87 HIS A C 1
ATOM 697 O O . HIS A 1 87 ? -16.75 0.737 16.109 1 96.56 87 HIS A O 1
ATOM 703 N N . GLY A 1 88 ? -14.875 0.794 14.836 1 96.5 88 GLY A N 1
ATOM 704 C CA . GLY A 1 88 ? -15.188 2.029 14.133 1 96.5 88 GLY A CA 1
ATOM 705 C C . GLY A 1 88 ? -15.672 1.804 12.719 1 96.5 88 GLY A C 1
ATOM 706 O O . GLY A 1 88 ? -16.172 0.725 12.391 1 96.5 88 GLY A O 1
ATOM 707 N N . CYS A 1 89 ? -15.648 2.822 11.93 1 97.12 89 CYS A N 1
ATOM 708 C CA . CYS A 1 89 ? -16.062 2.777 10.531 1 97.12 89 CYS A CA 1
ATOM 709 C C . CYS A 1 89 ? -15.367 1.631 9.797 1 97.12 89 CYS A C 1
ATOM 711 O O . CYS A 1 89 ? -14.156 1.443 9.93 1 97.12 89 CYS A O 1
ATOM 713 N N . ILE A 1 90 ? -16.094 0.872 8.969 1 96.88 90 ILE A N 1
ATOM 714 C CA . ILE A 1 90 ? -15.586 -0.279 8.234 1 96.88 90 ILE A CA 1
ATOM 715 C C . ILE A 1 90 ? -14.492 0.17 7.262 1 96.88 90 ILE A C 1
ATOM 717 O O . ILE A 1 90 ? -13.414 -0.426 7.215 1 96.88 90 ILE A O 1
ATOM 721 N N . GLY A 1 91 ? -14.734 1.242 6.52 1 96.56 91 GLY A N 1
ATOM 722 C CA . GLY A 1 91 ? -13.773 1.737 5.543 1 96.56 91 GLY A CA 1
ATOM 723 C C . GLY A 1 91 ? -12.484 2.234 6.176 1 96.56 91 GLY A C 1
ATOM 724 O O . GLY A 1 91 ? -11.391 1.933 5.691 1 96.56 91 GLY A O 1
ATOM 725 N N . CYS A 1 92 ? -12.609 2.998 7.246 1 97.88 92 CYS A N 1
ATOM 726 C CA . CYS A 1 92 ? -11.43 3.52 7.93 1 97.88 92 CYS A CA 1
ATOM 727 C C . CYS A 1 92 ? -10.641 2.396 8.594 1 97.88 92 CYS A C 1
ATOM 729 O O . CYS A 1 92 ? -9.414 2.473 8.695 1 97.88 92 CYS A O 1
ATOM 731 N N . SER A 1 93 ? -11.367 1.342 8.992 1 97.81 93 SER A N 1
ATOM 732 C CA . SER A 1 93 ? -10.688 0.18 9.562 1 97.81 93 SER A CA 1
ATOM 733 C C . SER A 1 93 ? -9.891 -0.563 8.492 1 97.81 93 SER A C 1
ATOM 735 O O . SER A 1 93 ? -8.797 -1.059 8.766 1 97.81 93 SER A O 1
ATOM 737 N N . LEU A 1 94 ? -10.477 -0.659 7.336 1 97.44 94 LEU A N 1
ATOM 738 C CA . LEU A 1 94 ? -9.75 -1.242 6.215 1 97.44 94 LEU A CA 1
ATOM 739 C C . LEU A 1 94 ? -8.453 -0.48 5.957 1 97.44 94 LEU A C 1
ATOM 741 O O . LEU A 1 94 ? -7.402 -1.088 5.738 1 97.44 94 LEU A O 1
ATOM 745 N N . MET A 1 95 ? -8.508 0.872 6.035 1 97.5 95 MET A N 1
ATOM 746 C CA . MET A 1 95 ? -7.312 1.695 5.859 1 97.5 95 MET A CA 1
ATOM 747 C C . MET A 1 95 ? -6.289 1.406 6.953 1 97.5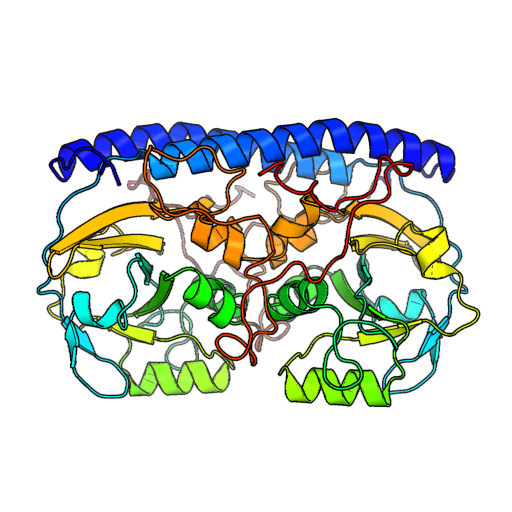 95 MET A C 1
ATOM 749 O O . MET A 1 95 ? -5.113 1.182 6.66 1 97.5 95 MET A O 1
ATOM 753 N N . ALA A 1 96 ? -6.734 1.32 8.156 1 98.31 96 ALA A N 1
ATOM 754 C CA . ALA A 1 96 ? -5.848 1.105 9.297 1 98.31 96 ALA A CA 1
ATOM 755 C C . ALA A 1 96 ? -5.164 -0.257 9.211 1 98.31 96 ALA A C 1
ATOM 757 O O . ALA A 1 96 ? -4.02 -0.412 9.641 1 98.31 96 ALA A O 1
ATOM 758 N N . ASP A 1 97 ? -5.852 -1.206 8.617 1 98.19 97 ASP A N 1
ATOM 759 C CA . ASP A 1 97 ? -5.348 -2.57 8.5 1 98.19 97 ASP A CA 1
ATOM 760 C C . ASP A 1 97 ? -4.156 -2.637 7.547 1 98.19 97 ASP A C 1
ATOM 762 O O . ASP A 1 97 ? -3.502 -3.676 7.434 1 98.19 97 ASP A O 1
ATOM 766 N N . HIS A 1 98 ? -3.803 -1.493 6.898 1 97.69 98 HIS A N 1
ATOM 767 C CA . HIS A 1 98 ? -2.795 -1.57 5.844 1 97.69 98 HIS A CA 1
ATOM 768 C C . HIS A 1 98 ? -1.607 -0.665 6.152 1 97.69 98 HIS A C 1
ATOM 770 O O . HIS A 1 98 ? -0.728 -0.48 5.309 1 97.69 98 HIS A O 1
ATOM 776 N N . ILE A 1 99 ? -1.594 -0.104 7.375 1 97.94 99 ILE A N 1
ATOM 777 C CA . ILE A 1 99 ? -0.448 0.719 7.746 1 97.94 99 ILE A CA 1
ATOM 778 C C . ILE A 1 99 ? 0.721 -0.177 8.148 1 97.94 99 ILE A C 1
ATOM 780 O O . ILE A 1 99 ? 0.645 -0.894 9.148 1 97.94 99 ILE A O 1
ATOM 784 N N . GLY A 1 100 ? 1.781 -0.188 7.348 1 95.69 100 GLY A N 1
ATOM 785 C CA . GLY A 1 100 ? 2.979 -0.968 7.617 1 95.69 100 GLY A CA 1
ATOM 786 C C . GLY A 1 100 ? 3.852 -0.365 8.703 1 95.69 100 GLY A C 1
ATOM 787 O O . GLY A 1 100 ? 3.398 0.485 9.469 1 95.69 100 GLY A O 1
ATOM 788 N N . ASN A 1 101 ? 5.051 -0.898 8.812 1 97.69 101 ASN A N 1
ATOM 789 C CA . ASN A 1 101 ? 5.98 -0.382 9.82 1 97.69 101 ASN A CA 1
ATOM 790 C C . ASN A 1 101 ? 6.406 1.049 9.5 1 97.69 101 ASN A C 1
ATOM 792 O O . ASN A 1 101 ? 6.949 1.315 8.43 1 97.69 101 ASN A O 1
ATOM 796 N N . LEU A 1 102 ? 6.254 1.938 10.383 1 98.38 102 LEU A N 1
ATOM 797 C CA . LEU A 1 102 ? 6.398 3.369 10.133 1 98.38 102 LEU A CA 1
ATOM 798 C C . LEU A 1 102 ? 7.855 3.799 10.25 1 98.38 102 LEU A C 1
ATOM 800 O O . LEU A 1 102 ? 8.195 4.941 9.945 1 98.38 102 LEU A O 1
ATOM 804 N N . ALA A 1 103 ? 8.766 2.83 10.656 1 98.12 103 ALA A N 1
ATOM 805 C CA . ALA A 1 103 ? 10.18 3.162 10.758 1 98.12 103 ALA A CA 1
ATOM 806 C C . ALA A 1 103 ? 10.734 3.646 9.422 1 98.12 103 ALA A C 1
ATOM 808 O O . ALA A 1 103 ? 11.617 4.508 9.383 1 98.12 103 ALA A O 1
ATOM 809 N N . HIS A 1 104 ? 10.227 3.104 8.344 1 98.12 104 HIS A N 1
ATOM 810 C CA . HIS A 1 104 ? 10.695 3.486 7.02 1 98.12 104 HIS A CA 1
ATOM 811 C C . HIS A 1 104 ? 10.297 4.918 6.684 1 98.12 104 HIS A C 1
ATOM 813 O O . HIS A 1 104 ? 11.102 5.688 6.164 1 98.12 104 HIS A O 1
ATOM 819 N N . LEU A 1 105 ? 9.055 5.258 6.988 1 98.56 105 LEU A N 1
ATOM 820 C CA . LEU A 1 105 ? 8.562 6.617 6.777 1 98.56 105 LEU A CA 1
ATOM 821 C C . LEU A 1 105 ? 9.312 7.609 7.66 1 98.56 105 LEU A C 1
ATOM 823 O O . LEU A 1 105 ? 9.703 8.688 7.199 1 98.56 105 LEU A O 1
ATOM 827 N N . ASN A 1 106 ? 9.57 7.211 8.898 1 98.56 106 ASN A N 1
ATOM 828 C CA . ASN A 1 106 ? 10.281 8.047 9.859 1 98.56 106 ASN A CA 1
ATOM 829 C C . ASN A 1 106 ? 11.719 8.32 9.398 1 98.56 106 ASN A C 1
ATOM 831 O O . ASN A 1 106 ? 12.242 9.406 9.625 1 98.56 106 ASN A O 1
ATOM 835 N N . ALA A 1 107 ? 12.289 7.355 8.758 1 97.44 107 ALA A N 1
ATOM 836 C CA . ALA A 1 107 ? 13.664 7.484 8.281 1 97.44 107 ALA A CA 1
ATOM 837 C C . ALA A 1 107 ? 13.773 8.586 7.223 1 97.44 107 ALA A C 1
ATOM 839 O O . ALA A 1 107 ? 14.867 9.078 6.949 1 97.44 107 ALA A O 1
ATOM 840 N N . ARG A 1 108 ? 12.648 8.977 6.66 1 98.12 108 ARG A N 1
ATOM 841 C CA . ARG A 1 108 ? 12.633 10.07 5.695 1 98.12 108 ARG A CA 1
ATOM 842 C C . ARG A 1 108 ? 11.984 11.312 6.293 1 98.12 108 ARG A C 1
ATOM 844 O O . ARG A 1 108 ? 11.344 12.094 5.586 1 98.12 108 ARG A O 1
ATOM 851 N N . ASP A 1 109 ? 12.102 11.422 7.609 1 98.19 109 ASP A N 1
ATOM 852 C CA . ASP A 1 109 ? 11.758 12.617 8.375 1 98.19 109 ASP A CA 1
ATOM 853 C C . ASP A 1 109 ? 10.273 12.945 8.234 1 98.19 109 ASP A C 1
ATOM 855 O O . ASP A 1 109 ? 9.898 14.102 8.039 1 98.19 109 ASP A O 1
ATOM 859 N N . THR A 1 110 ? 9.422 11.93 8.297 1 98.88 110 THR A N 1
ATOM 860 C CA . THR A 1 110 ? 7.98 12.086 8.109 1 98.88 110 THR A CA 1
ATOM 861 C C . THR A 1 110 ? 7.215 11.266 9.148 1 98.88 110 THR A C 1
ATOM 863 O O . THR A 1 110 ? 7.535 10.102 9.383 1 98.88 110 THR A O 1
ATOM 866 N N . THR A 1 111 ? 6.273 11.852 9.82 1 98.88 111 THR A N 1
ATOM 867 C CA . THR A 1 111 ? 5.41 11.188 10.789 1 98.88 111 THR A CA 1
ATOM 868 C C . THR A 1 111 ? 4.016 10.969 10.211 1 98.88 111 THR A C 1
ATOM 870 O O . THR A 1 111 ? 3.482 11.844 9.523 1 98.88 111 THR A O 1
ATOM 873 N N . LEU A 1 112 ? 3.447 9.836 10.422 1 98.94 112 LEU A N 1
ATOM 874 C CA . LEU A 1 112 ? 2.033 9.57 10.188 1 98.94 112 LEU A CA 1
ATOM 875 C C . LEU A 1 112 ? 1.277 9.422 11.5 1 98.94 112 LEU A C 1
ATOM 877 O O . LEU A 1 112 ? 1.721 8.703 12.398 1 98.94 112 LEU A O 1
ATOM 881 N N . VAL A 1 113 ? 0.146 10.086 11.648 1 98.88 113 VAL A N 1
ATOM 882 C CA . VAL A 1 113 ? -0.739 9.867 12.789 1 98.88 113 VAL A CA 1
ATOM 883 C C . VAL A 1 113 ? -2.186 9.766 12.305 1 98.88 113 VAL A C 1
ATOM 885 O O . VAL A 1 113 ? -2.535 10.305 11.258 1 98.88 113 VAL A O 1
ATOM 888 N N . TYR A 1 114 ? -2.959 9.07 13.031 1 98.88 114 TYR A N 1
ATOM 889 C CA . TYR A 1 114 ? -4.406 9.039 12.852 1 98.88 114 TYR A CA 1
ATOM 890 C C . TYR A 1 114 ? -5.098 9.906 13.898 1 98.88 114 TYR A C 1
ATOM 892 O O . TYR A 1 114 ? -4.598 10.055 15.023 1 98.88 114 TYR A O 1
ATOM 900 N N . VAL A 1 115 ? -6.164 10.516 13.539 1 98.88 115 VAL A N 1
ATOM 901 C CA . VAL A 1 115 ? -6.953 11.281 14.508 1 98.88 115 VAL A CA 1
ATOM 902 C C . VAL A 1 115 ? -8.422 10.875 14.406 1 98.88 115 VAL A C 1
ATOM 904 O O . VAL A 1 115 ? -8.922 10.602 13.312 1 98.88 115 VAL A O 1
ATOM 907 N N . SER A 1 116 ? -9.086 10.828 15.461 1 98.69 116 SER A N 1
ATOM 908 C CA . SER A 1 116 ? -10.5 10.492 15.586 1 98.69 116 SER A CA 1
ATOM 909 C C . SER A 1 116 ? -11.156 11.273 16.734 1 98.69 116 SER A C 1
ATOM 911 O O . SER A 1 116 ? -10.492 12.055 17.406 1 98.69 116 SER A O 1
ATOM 913 N N . ARG A 1 117 ? -12.438 11.141 16.891 1 97.94 117 ARG A N 1
ATOM 914 C CA . ARG A 1 117 ? -13.148 11.766 18 1 97.94 117 ARG A CA 1
ATOM 915 C C . ARG A 1 117 ? -13.352 10.789 19.156 1 97.94 117 ARG A C 1
ATOM 917 O O . ARG A 1 117 ? -13.781 11.18 20.234 1 97.94 117 ARG A O 1
ATOM 924 N N . GLY A 1 118 ? -13.031 9.5 18.953 1 97.94 118 GLY A N 1
ATOM 925 C CA . GLY A 1 118 ? -13.102 8.547 20.047 1 97.94 118 GLY A CA 1
ATOM 926 C C . GLY A 1 118 ? -12.141 8.859 21.172 1 97.94 118 GLY A C 1
ATOM 927 O O . GLY A 1 118 ? -11.023 9.32 20.938 1 97.94 118 GLY A O 1
ATOM 928 N N . ARG A 1 119 ? -12.57 8.555 22.438 1 97.25 119 ARG A N 1
ATOM 929 C CA . ARG A 1 119 ? -11.703 8.758 23.594 1 97.25 119 ARG A CA 1
ATOM 930 C C . ARG A 1 119 ? -10.484 7.836 23.516 1 97.25 119 ARG A C 1
ATOM 932 O O . ARG A 1 119 ? -10.547 6.754 22.938 1 97.25 119 ARG A O 1
ATOM 939 N N . GLN A 1 120 ? -9.438 8.281 24.156 1 98 120 GLN A N 1
ATOM 940 C CA . GLN A 1 120 ? -8.203 7.516 24.125 1 98 120 GLN A CA 1
ATOM 941 C C . GLN A 1 120 ? -8.414 6.094 24.625 1 98 120 GLN A C 1
ATOM 943 O O . GLN A 1 120 ? -7.832 5.145 24.094 1 98 120 GLN A O 1
ATOM 948 N N . THR A 1 121 ? -9.25 5.879 25.594 1 97.62 121 THR A N 1
ATOM 949 C CA . THR A 1 121 ? -9.5 4.543 26.125 1 97.62 121 THR A CA 1
ATOM 950 C C . THR A 1 121 ? -10.188 3.666 25.078 1 97.62 121 THR A C 1
ATOM 952 O O . THR A 1 121 ? -9.852 2.49 24.938 1 97.62 121 THR A O 1
ATOM 955 N N . ASP A 1 122 ? -11.117 4.246 24.359 1 97.56 122 ASP A N 1
ATOM 956 C CA . ASP A 1 122 ? -11.805 3.512 23.312 1 97.56 122 ASP A CA 1
ATOM 957 C C . ASP A 1 122 ? -10.867 3.209 22.141 1 97.56 122 ASP A C 1
ATOM 959 O O . ASP A 1 122 ? -10.875 2.096 21.609 1 97.56 122 ASP A O 1
ATOM 963 N N . LEU A 1 123 ? -10.086 4.227 21.766 1 98.06 123 LEU A N 1
ATOM 964 C CA . LEU A 1 123 ? -9.125 4.039 20.688 1 98.06 123 LEU A CA 1
ATOM 965 C C . LEU A 1 123 ? -8.133 2.934 21.016 1 98.06 123 LEU A C 1
ATOM 967 O O . LEU A 1 123 ? -7.836 2.084 20.172 1 98.06 123 LEU A O 1
ATOM 971 N N . GLN A 1 124 ? -7.684 2.936 22.281 1 97.94 124 GLN A N 1
ATOM 972 C CA . GLN A 1 124 ? -6.738 1.91 22.703 1 97.94 124 GLN A CA 1
ATOM 973 C C . GLN A 1 124 ? -7.375 0.524 22.672 1 97.94 124 GLN A C 1
ATOM 975 O O . GLN A 1 124 ? -6.75 -0.443 22.219 1 97.94 124 GLN A O 1
ATOM 980 N N . ARG A 1 125 ? -8.586 0.412 23.109 1 97.81 125 ARG A N 1
ATOM 981 C CA . ARG A 1 125 ? -9.297 -0.861 23.109 1 97.81 125 ARG A CA 1
ATOM 982 C C . ARG A 1 125 ? -9.461 -1.384 21.688 1 97.81 125 ARG A C 1
ATOM 984 O O . ARG A 1 125 ? -9.195 -2.559 21.406 1 97.81 125 ARG A O 1
ATOM 991 N N . ILE A 1 126 ? -9.883 -0.529 20.812 1 98.12 126 ILE A N 1
ATOM 992 C CA . ILE A 1 126 ? -10.133 -0.934 19.438 1 98.12 126 ILE A CA 1
ATOM 993 C C . ILE A 1 126 ? -8.805 -1.272 18.75 1 98.12 126 ILE A C 1
ATOM 995 O O . ILE A 1 126 ? -8.711 -2.264 18.016 1 98.12 126 ILE A O 1
ATOM 999 N N . LYS A 1 127 ? -7.762 -0.503 19 1 98.25 127 LYS A N 1
ATOM 1000 C CA . LYS A 1 127 ? -6.445 -0.794 18.438 1 98.25 127 LYS A CA 1
ATOM 1001 C C . LYS A 1 127 ? -5.938 -2.154 18.906 1 98.25 127 LYS A C 1
ATOM 1003 O O . LYS A 1 127 ? -5.367 -2.912 18.109 1 98.25 127 LYS A O 1
ATOM 1008 N N . THR A 1 128 ? -6.113 -2.42 20.156 1 98 128 THR A N 1
ATOM 1009 C CA . THR A 1 128 ? -5.688 -3.703 20.703 1 98 128 THR A CA 1
ATOM 1010 C C . THR A 1 128 ? -6.445 -4.852 20.047 1 98 128 THR A C 1
ATOM 1012 O O . THR A 1 128 ? -5.84 -5.836 19.625 1 98 128 THR A O 1
ATOM 1015 N N . ARG A 1 129 ? -7.73 -4.707 19.922 1 97.81 129 ARG A N 1
ATOM 1016 C CA . ARG A 1 129 ? -8.555 -5.742 19.312 1 97.81 129 ARG A CA 1
ATOM 1017 C C . ARG A 1 129 ? -8.125 -5.996 17.859 1 97.81 129 ARG A C 1
ATOM 1019 O O . ARG A 1 129 ? -8.008 -7.145 17.438 1 97.81 129 ARG A O 1
ATOM 1026 N N . MET A 1 130 ? -7.891 -4.906 17.172 1 98 130 MET A N 1
ATOM 1027 C CA . MET A 1 130 ? -7.672 -4.984 15.727 1 98 130 MET A CA 1
ATOM 1028 C C . MET A 1 130 ? -6.195 -5.219 15.414 1 98 130 MET A C 1
ATOM 1030 O O . MET A 1 130 ? -5.84 -5.527 14.273 1 98 130 MET A O 1
ATOM 1034 N N . GLY A 1 131 ? -5.309 -5.047 16.453 1 97.19 131 GLY A N 1
ATOM 1035 C CA . GLY A 1 131 ? -3.883 -5.27 16.266 1 97.19 131 GLY A CA 1
ATOM 1036 C C . GLY A 1 131 ? -3.178 -4.102 15.609 1 97.19 131 GLY A C 1
ATOM 1037 O O . GLY A 1 131 ? -2.193 -4.289 14.891 1 97.19 131 GLY A O 1
ATOM 1038 N N . TRP A 1 132 ? -3.697 -2.865 15.75 1 97.88 132 TRP A N 1
ATOM 1039 C CA . TRP A 1 132 ? -3.115 -1.688 15.109 1 97.88 132 TRP A CA 1
ATOM 1040 C C . TRP A 1 132 ? -2.041 -1.065 15.992 1 97.88 132 TRP A C 1
ATOM 1042 O O . TRP A 1 132 ? -2.223 -0.939 17.203 1 97.88 132 TRP A O 1
ATOM 1052 N N . GLN A 1 133 ? -0.938 -0.645 15.375 1 95.94 133 GLN A N 1
ATOM 1053 C CA . GLN A 1 133 ? 0.15 -0.003 16.109 1 95.94 133 GLN A CA 1
ATOM 1054 C C . GLN A 1 133 ? 0.358 1.433 15.633 1 95.94 133 GLN A C 1
ATOM 1056 O O . GLN A 1 133 ? 1.443 1.994 15.789 1 95.94 133 GLN A O 1
ATOM 1061 N N . ILE A 1 134 ? -0.562 2.07 15.18 1 97.81 134 ILE A N 1
ATOM 1062 C CA . ILE A 1 134 ? -0.527 3.406 14.594 1 97.81 134 ILE A CA 1
ATOM 1063 C C . ILE A 1 134 ? -0.627 4.457 15.703 1 97.81 134 ILE A C 1
ATOM 1065 O O . ILE A 1 134 ? -1.452 4.336 16.609 1 97.81 134 ILE A O 1
ATOM 1069 N N . PRO A 1 135 ? 0.251 5.504 15.75 1 98.62 135 PRO A N 1
ATOM 1070 C CA . PRO A 1 135 ? -0.06 6.637 16.625 1 98.62 135 PRO A CA 1
ATOM 1071 C C . PRO A 1 135 ? -1.438 7.23 16.344 1 98.62 135 PRO A C 1
ATOM 1073 O O . PRO A 1 135 ? -1.733 7.621 15.219 1 98.62 135 PRO A O 1
ATOM 1076 N N . TRP A 1 136 ? -2.242 7.223 17.391 1 98.75 136 TRP A N 1
ATOM 1077 C CA . TRP A 1 136 ? -3.645 7.586 17.219 1 98.75 136 TRP A CA 1
ATOM 1078 C C . TRP A 1 136 ? -4.086 8.586 18.281 1 98.75 136 TRP A C 1
ATOM 1080 O O . TRP A 1 136 ? -3.967 8.312 19.484 1 98.75 136 TRP A O 1
ATOM 1090 N N . TYR A 1 137 ? -4.645 9.727 17.859 1 98.88 137 TYR A N 1
ATOM 1091 C CA . TYR A 1 137 ? -4.98 10.805 18.781 1 98.88 137 TYR A CA 1
ATOM 1092 C C . TYR A 1 137 ? -6.461 11.148 18.703 1 98.88 137 TYR A C 1
ATOM 1094 O O . TYR A 1 137 ? -7.098 10.938 17.656 1 98.88 137 TYR A O 1
ATOM 1102 N N . THR A 1 138 ? -6.945 11.688 19.766 1 98.75 138 THR A N 1
ATOM 1103 C CA . THR A 1 138 ? -8.32 12.164 19.844 1 98.75 138 THR A CA 1
ATOM 1104 C C . THR A 1 138 ? -8.391 13.664 19.547 1 98.75 138 THR A C 1
ATOM 1106 O O . THR A 1 138 ? -7.68 14.453 20.172 1 98.75 138 THR A O 1
ATOM 1109 N N . MET A 1 139 ? -9.164 14.055 18.547 1 98.06 139 MET A N 1
ATOM 1110 C CA . MET A 1 139 ? -9.531 15.461 18.406 1 98.06 139 MET A CA 1
ATOM 1111 C C . MET A 1 139 ? -10.492 15.883 19.516 1 98.06 139 MET A C 1
ATOM 1113 O O . MET A 1 139 ? -11.602 15.359 19.609 1 98.06 139 MET A O 1
ATOM 1117 N N . VAL A 1 140 ? -10.117 16.766 20.297 1 96.75 140 VAL A N 1
ATOM 1118 C CA . VAL A 1 140 ? -10.938 17.188 21.422 1 96.75 140 VAL A CA 1
ATOM 1119 C C . VAL A 1 140 ? -12.227 17.828 20.906 1 96.75 140 VAL A C 1
ATOM 1121 O O . VAL A 1 140 ? -12.273 18.344 19.781 1 96.75 140 VAL A O 1
ATOM 1124 N N . PRO A 1 141 ? -13.234 17.875 21.672 1 94.06 141 PRO A N 1
ATOM 1125 C CA . PRO A 1 141 ? -14.555 18.297 21.219 1 94.06 141 PRO A CA 1
ATOM 1126 C C . PRO A 1 141 ? -14.555 19.703 20.625 1 94.06 141 PRO A C 1
ATOM 1128 O O . PRO A 1 141 ? -15.266 19.969 19.656 1 94.06 141 PRO A O 1
ATOM 1131 N N . GLU A 1 142 ? -13.703 20.562 21.109 1 93.31 142 GLU A N 1
ATOM 1132 C CA . GLU A 1 142 ? -13.727 21.969 20.688 1 93.31 142 GLU A CA 1
ATOM 1133 C C . GLU A 1 142 ? -12.875 22.188 19.438 1 93.31 142 GLU A C 1
ATOM 1135 O O . GLU A 1 142 ? -12.891 23.266 18.859 1 93.31 142 GLU A O 1
ATOM 1140 N N . SER A 1 143 ? -12.133 21.109 19.109 1 94.5 143 SER A N 1
ATOM 1141 C CA . SER A 1 143 ? -11.219 21.266 17.984 1 94.5 143 SER A CA 1
ATOM 1142 C C . SER A 1 143 ? -11.977 21.438 16.672 1 94.5 143 SER A C 1
ATOM 1144 O O . SER A 1 143 ? -12.938 20.719 16.406 1 94.5 143 SER A O 1
ATOM 1146 N N . SER A 1 144 ? -11.57 22.391 15.852 1 95.5 144 SER A N 1
ATOM 1147 C CA . SER A 1 144 ? -12.148 22.594 14.531 1 95.5 144 SER A CA 1
ATOM 1148 C C . SER A 1 144 ? -11.25 22.016 13.438 1 95.5 144 SER A C 1
ATOM 1150 O O . SER A 1 144 ? -11.453 22.297 12.258 1 95.5 144 SER A O 1
ATOM 1152 N N . PHE A 1 145 ? -10.25 21.219 13.805 1 97.69 145 PHE A N 1
ATOM 1153 C CA . PHE A 1 145 ? -9.258 20.688 12.883 1 97.69 145 PHE A CA 1
ATOM 1154 C C . PHE A 1 145 ? -9.922 20.031 11.688 1 97.69 145 PHE A C 1
ATOM 1156 O O . PHE A 1 145 ? -9.594 20.328 10.539 1 97.69 145 PHE A O 1
ATOM 1163 N N . ASP A 1 146 ? -10.875 19.062 11.969 1 96.94 146 ASP A N 1
ATOM 1164 C CA . ASP A 1 146 ? -11.5 18.312 10.883 1 96.94 146 ASP A CA 1
ATOM 1165 C C . ASP A 1 146 ? -12.281 19.25 9.953 1 96.94 146 ASP A C 1
ATOM 1167 O O . ASP A 1 146 ? -12.219 19.094 8.727 1 96.94 146 ASP A O 1
ATOM 1171 N N . ARG A 1 147 ? -12.953 20.25 10.438 1 95.56 147 ARG A N 1
ATOM 1172 C CA . ARG A 1 147 ? -13.648 21.234 9.609 1 95.56 147 ARG A CA 1
ATOM 1173 C C . ARG A 1 147 ? -12.656 22.047 8.781 1 95.56 147 ARG A C 1
ATOM 1175 O O . ARG A 1 147 ? -12.852 22.234 7.578 1 95.56 147 ARG A O 1
ATOM 1182 N N . ASP A 1 148 ? -11.609 22.5 9.406 1 96.69 148 ASP A N 1
ATOM 1183 C CA . ASP A 1 148 ? -10.664 23.422 8.773 1 96.69 148 ASP A CA 1
ATOM 1184 C C . ASP A 1 148 ? -9.875 22.719 7.676 1 96.69 148 ASP A C 1
ATOM 1186 O O . ASP A 1 148 ? -9.422 23.344 6.723 1 96.69 148 ASP A O 1
ATOM 1190 N N . PHE A 1 149 ? -9.758 21.375 7.766 1 97.38 149 PHE A N 1
ATOM 1191 C CA . PHE A 1 149 ? -8.898 20.688 6.812 1 97.38 149 PHE A CA 1
ATOM 1192 C C . PHE A 1 149 ? -9.703 19.688 5.984 1 97.38 149 PHE A C 1
ATOM 1194 O O . PHE A 1 149 ? -9.148 18.734 5.453 1 97.38 149 PHE A O 1
ATOM 1201 N N . GLY A 1 150 ? -11 19.844 5.957 1 95.31 150 GLY A N 1
ATOM 1202 C CA . GLY A 1 150 ? -11.844 19.203 4.961 1 95.31 150 GLY A CA 1
ATOM 1203 C C . GLY A 1 150 ? -12.117 17.734 5.258 1 95.31 150 GLY A C 1
ATOM 1204 O O . GLY A 1 150 ? -12.32 16.938 4.34 1 95.31 150 GLY A O 1
ATOM 1205 N N . VAL A 1 151 ? -12.117 17.375 6.582 1 97.25 151 VAL A N 1
ATOM 1206 C CA . VAL A 1 151 ? -12.336 15.977 6.898 1 97.25 151 VAL A CA 1
ATOM 1207 C C . VAL A 1 151 ? -13.383 15.844 7.996 1 97.25 151 VAL A C 1
ATOM 1209 O O . VAL A 1 151 ? -13.305 14.953 8.844 1 97.25 151 VAL A O 1
ATOM 1212 N N . GLN A 1 152 ? -14.297 16.719 8.008 1 95.5 152 GLN A N 1
ATOM 1213 C CA . GLN A 1 152 ? -15.367 16.703 9 1 95.5 152 GLN A CA 1
ATOM 1214 C C . GLN A 1 152 ? -16.344 15.547 8.727 1 95.5 152 GLN A C 1
ATOM 1216 O O . GLN A 1 152 ? -16.75 14.852 9.656 1 95.5 152 GLN A O 1
ATOM 1221 N N . ASP A 1 153 ? -16.672 15.359 7.414 1 93 153 ASP A N 1
ATOM 1222 C CA . ASP A 1 153 ? -17.734 14.422 7.051 1 93 153 ASP A CA 1
ATOM 1223 C C . ASP A 1 153 ? -17.156 13.156 6.418 1 93 153 ASP A C 1
ATOM 1225 O O . ASP A 1 153 ? -17.781 12.102 6.445 1 93 153 ASP A O 1
ATOM 1229 N N . TRP A 1 154 ? -15.992 13.297 5.883 1 94.75 154 TRP A N 1
ATOM 1230 C CA . TRP A 1 154 ? -15.367 12.188 5.176 1 94.75 154 TRP A CA 1
ATOM 1231 C C . TRP A 1 154 ? -13.875 12.117 5.477 1 94.75 154 TRP A C 1
ATOM 1233 O O . TRP A 1 154 ? -13.258 13.125 5.832 1 94.75 154 TRP A O 1
ATOM 1243 N N . HIS A 1 155 ? -13.359 10.992 5.324 1 96.56 155 HIS A N 1
ATOM 1244 C CA . HIS A 1 155 ? -11.961 10.719 5.613 1 96.56 155 HIS A CA 1
ATOM 1245 C C . HIS A 1 155 ? -11.047 11.445 4.625 1 96.56 155 HIS A C 1
ATOM 1247 O O . HIS A 1 155 ? -11.5 11.906 3.58 1 96.56 155 HIS A O 1
ATOM 1253 N N . GLY A 1 156 ? -9.758 11.516 4.961 1 97.88 156 GLY A N 1
ATOM 1254 C CA . GLY A 1 156 ? -8.719 12.047 4.098 1 97.88 156 GLY A CA 1
ATOM 1255 C C . GLY A 1 156 ? -7.367 12.148 4.777 1 97.88 156 GLY A C 1
ATOM 1256 O O . GLY A 1 156 ? -7.277 12.039 6.004 1 97.88 156 GLY A O 1
ATOM 1257 N N . HIS A 1 157 ? -6.312 12.359 3.984 1 98.75 157 HIS A N 1
ATOM 1258 C CA . HIS A 1 157 ? -4.941 12.562 4.441 1 98.75 157 HIS A CA 1
ATOM 1259 C C . HIS A 1 157 ? -4.484 13.992 4.188 1 98.75 157 HIS A C 1
ATOM 1261 O O . HIS A 1 157 ? -4.426 14.438 3.037 1 98.75 157 HIS A O 1
ATOM 1267 N N . ASN A 1 158 ? -4.188 14.688 5.23 1 98.88 158 ASN A N 1
ATOM 1268 C CA . ASN A 1 158 ? -3.541 15.992 5.113 1 98.88 158 ASN A CA 1
ATOM 1269 C C . ASN A 1 158 ? -2.037 15.898 5.344 1 98.88 158 ASN A C 1
ATOM 1271 O O . ASN A 1 158 ? -1.589 15.219 6.273 1 98.88 158 ASN A O 1
ATOM 1275 N N . ALA A 1 159 ? -1.304 16.547 4.508 1 98.94 159 ALA A N 1
ATOM 1276 C CA . ALA A 1 159 ? 0.144 16.625 4.676 1 98.94 159 ALA A CA 1
ATOM 1277 C C . ALA A 1 159 ? 0.563 18.031 5.117 1 98.94 159 ALA A C 1
ATOM 1279 O O . ALA A 1 159 ? 0.04 19.031 4.617 1 98.94 159 ALA A O 1
ATOM 1280 N N . PHE A 1 160 ? 1.488 18.062 6.059 1 98.81 160 PHE A N 1
ATOM 1281 C CA . PHE A 1 160 ? 2.02 19.312 6.609 1 98.81 160 PHE A CA 1
ATOM 1282 C C . PHE A 1 160 ? 3.545 19.281 6.625 1 98.81 160 PHE A C 1
ATOM 1284 O O . PHE A 1 160 ? 4.152 18.219 6.586 1 98.81 160 PHE A O 1
ATOM 1291 N N . ILE A 1 161 ? 4.109 20.438 6.684 1 98.62 161 ILE A N 1
ATOM 1292 C CA . ILE A 1 161 ? 5.543 20.609 6.895 1 98.62 161 ILE A CA 1
ATOM 1293 C C . ILE A 1 161 ? 5.789 21.734 7.898 1 98.62 161 ILE A C 1
ATOM 1295 O O . ILE A 1 161 ? 5 22.672 7.996 1 98.62 161 ILE A O 1
ATOM 1299 N N . ARG A 1 162 ? 6.793 21.562 8.633 1 96.88 162 ARG A N 1
ATOM 1300 C CA . ARG A 1 162 ? 7.055 22.609 9.602 1 96.88 162 ARG A CA 1
ATOM 1301 C C . ARG A 1 162 ? 8.391 23.297 9.328 1 96.88 162 ARG A C 1
ATOM 1303 O O . ARG A 1 162 ? 9.289 22.688 8.742 1 96.88 162 ARG A O 1
ATOM 1310 N N . ASP A 1 163 ? 8.516 24.484 9.555 1 94.25 163 ASP A N 1
ATOM 1311 C CA . ASP A 1 163 ? 9.711 25.312 9.664 1 94.25 163 ASP A CA 1
ATOM 1312 C C . ASP A 1 163 ? 9.828 25.938 11.055 1 94.25 163 ASP A C 1
ATOM 1314 O O . ASP A 1 163 ? 9.211 26.969 11.336 1 94.25 163 ASP A O 1
ATOM 1318 N N . ARG A 1 164 ? 10.648 25.219 11.859 1 91.81 164 ARG A N 1
ATOM 1319 C CA . ARG A 1 164 ? 10.688 25.547 13.281 1 91.81 164 ARG A CA 1
ATOM 1320 C C . ARG A 1 164 ? 9.297 25.438 13.898 1 91.81 164 ARG A C 1
ATOM 1322 O O . ARG A 1 164 ? 8.672 24.375 13.859 1 91.81 164 ARG A O 1
ATOM 1329 N N . ASP A 1 165 ? 8.695 26.531 14.352 1 93.56 165 ASP A N 1
ATOM 1330 C CA . ASP A 1 165 ? 7.422 26.438 15.07 1 93.56 165 ASP A CA 1
ATOM 1331 C C . ASP A 1 165 ? 6.254 26.812 14.156 1 93.56 165 ASP A C 1
ATOM 1333 O O . ASP A 1 165 ? 5.098 26.797 14.586 1 93.56 165 ASP A O 1
ATOM 1337 N N . ARG A 1 166 ? 6.52 27.031 12.867 1 96.12 166 ARG A N 1
ATOM 1338 C CA . ARG A 1 166 ? 5.457 27.297 11.906 1 96.12 166 ARG A CA 1
ATOM 1339 C C . ARG A 1 166 ? 5.082 26.031 11.141 1 96.12 166 ARG A C 1
ATOM 1341 O O . ARG A 1 166 ? 5.949 25.234 10.797 1 96.12 166 ARG A O 1
ATOM 1348 N N . VAL A 1 167 ? 3.85 25.875 10.945 1 98 167 VAL A N 1
ATOM 1349 C CA . VAL A 1 167 ? 3.344 24.688 10.242 1 98 167 VAL A CA 1
ATOM 1350 C C . VAL A 1 167 ? 2.607 25.125 8.977 1 98 167 VAL A C 1
ATOM 1352 O O . VAL A 1 167 ? 1.896 26.141 8.977 1 98 167 VAL A O 1
ATOM 1355 N N . TYR A 1 168 ? 2.758 24.406 7.895 1 98.5 168 TYR A N 1
ATOM 1356 C CA . TYR A 1 168 ? 2.098 24.656 6.621 1 98.5 168 TYR A CA 1
ATOM 1357 C C . TYR A 1 168 ? 1.39 23.406 6.117 1 98.5 168 TYR A C 1
ATOM 1359 O O . TYR A 1 168 ? 1.91 22.297 6.246 1 98.5 168 TYR A O 1
ATOM 1367 N N . ARG A 1 169 ? 0.194 23.578 5.574 1 98.75 169 ARG A N 1
ATOM 1368 C CA . ARG A 1 169 ? -0.46 22.516 4.805 1 98.75 169 ARG A CA 1
ATOM 1369 C C . ARG A 1 169 ? 0.12 22.438 3.398 1 98.75 169 ARG A C 1
ATOM 1371 O O . ARG A 1 169 ? 0.265 23.453 2.715 1 98.75 169 ARG A O 1
ATOM 1378 N N . THR A 1 170 ? 0.433 21.234 2.932 1 98.81 170 THR A N 1
ATOM 1379 C CA . THR A 1 170 ? 1.129 21.125 1.654 1 98.81 170 THR A CA 1
ATOM 1380 C C . THR A 1 170 ? 0.312 20.297 0.666 1 98.81 170 THR A C 1
ATOM 1382 O O . THR A 1 170 ? 0.494 20.422 -0.548 1 98.81 170 THR A O 1
ATOM 1385 N N . TYR A 1 171 ? -0.58 19.406 1.166 1 98.88 171 TYR A N 1
ATOM 1386 C CA . TYR A 1 171 ? -1.36 18.609 0.229 1 98.88 171 TYR A CA 1
ATOM 1387 C C . TYR A 1 171 ? -2.529 17.922 0.932 1 98.88 171 TYR A C 1
ATOM 1389 O O . TYR A 1 171 ? -2.631 17.969 2.16 1 98.88 171 TYR A O 1
ATOM 1397 N N . PHE A 1 172 ? -3.404 17.422 0.156 1 98.81 172 PHE A N 1
ATOM 1398 C CA . PHE A 1 172 ? -4.598 16.75 0.662 1 98.81 172 PHE A CA 1
ATOM 1399 C C . PHE A 1 172 ? -5.062 15.664 -0.309 1 98.81 172 PHE A C 1
ATOM 1401 O O . PHE A 1 172 ? -5.152 15.906 -1.515 1 98.81 172 PHE A O 1
ATOM 1408 N N . ILE A 1 173 ? -5.238 14.422 0.181 1 98.25 173 ILE A N 1
ATOM 1409 C CA . ILE A 1 173 ? -5.77 13.32 -0.615 1 98.25 173 ILE A CA 1
ATOM 1410 C C . ILE A 1 173 ? -7.004 12.734 0.07 1 98.25 173 ILE A C 1
ATOM 1412 O O . ILE A 1 173 ? -6.992 12.492 1.279 1 98.25 173 ILE A O 1
ATOM 1416 N N . ASN A 1 174 ? -8.078 12.547 -0.656 1 96.12 174 ASN A N 1
ATOM 1417 C CA . ASN A 1 174 ? -9.289 11.914 -0.142 1 96.12 174 ASN A CA 1
ATOM 1418 C C . ASN A 1 174 ? -9.992 11.086 -1.214 1 96.12 174 ASN A C 1
ATOM 1420 O O . ASN A 1 174 ? -9.391 10.766 -2.244 1 96.12 174 ASN A O 1
ATOM 1424 N N . ASN A 1 175 ? -11.188 10.625 -0.938 1 93.88 175 ASN A N 1
ATOM 1425 C CA . ASN A 1 175 ? -11.977 9.836 -1.878 1 93.88 175 ASN A CA 1
ATOM 1426 C C . ASN A 1 175 ? -11.172 8.672 -2.453 1 93.88 175 ASN A C 1
ATOM 1428 O O . ASN A 1 175 ? -10.484 7.961 -1.716 1 93.88 175 ASN A O 1
ATOM 1432 N N . ARG A 1 176 ? -11.242 8.344 -3.723 1 92.44 176 ARG A N 1
ATOM 1433 C CA . ARG A 1 176 ? -10.57 7.184 -4.297 1 92.44 176 ARG A CA 1
ATOM 1434 C C . ARG A 1 176 ? -9.055 7.352 -4.258 1 92.44 176 ARG A C 1
ATOM 1436 O O . ARG A 1 176 ? -8.312 6.379 -4.391 1 92.44 176 ARG A O 1
ATOM 1443 N N . GLY A 1 177 ? -8.648 8.664 -4.113 1 94.44 177 GLY A N 1
ATOM 1444 C CA . GLY A 1 177 ? -7.219 8.867 -3.945 1 94.44 177 GLY A CA 1
ATOM 1445 C C . GLY A 1 177 ? -6.645 8.102 -2.77 1 94.44 177 GLY A C 1
ATOM 1446 O O . GLY A 1 177 ? -5.484 7.676 -2.807 1 94.44 177 GLY A O 1
ATOM 1447 N N . ASP A 1 178 ? -7.441 7.852 -1.778 1 94.69 178 ASP A N 1
ATOM 1448 C CA . ASP A 1 178 ? -7.012 7.156 -0.567 1 94.69 178 ASP A CA 1
ATOM 1449 C C . ASP A 1 178 ? -6.758 5.68 -0.843 1 94.69 178 ASP A C 1
ATOM 1451 O O . ASP A 1 178 ? -6.113 4.996 -0.044 1 94.69 178 ASP A O 1
ATOM 1455 N N . GLU A 1 179 ? -7.23 5.141 -1.931 1 93.56 179 GLU A N 1
ATOM 1456 C CA . GLU A 1 179 ? -7.051 3.725 -2.242 1 93.56 179 GLU A CA 1
ATOM 1457 C C . GLU A 1 179 ? -5.574 3.367 -2.367 1 93.56 179 GLU A C 1
ATOM 1459 O O . GLU A 1 179 ? -5.184 2.223 -2.127 1 93.56 179 GLU A O 1
ATOM 1464 N N . ALA A 1 180 ? -4.82 4.379 -2.672 1 93.81 180 ALA A N 1
ATOM 1465 C CA . ALA A 1 180 ? -3.396 4.148 -2.91 1 93.81 180 ALA A CA 1
ATOM 1466 C C . ALA A 1 180 ? -2.684 3.748 -1.621 1 93.81 180 ALA A C 1
ATOM 1468 O O . ALA A 1 180 ? -1.586 3.188 -1.66 1 93.81 180 ALA A O 1
ATOM 1469 N N . PHE A 1 181 ? -3.307 4.008 -0.476 1 95.75 181 PHE A N 1
ATOM 1470 C CA . PHE A 1 181 ? -2.66 3.744 0.804 1 95.75 181 PHE A CA 1
ATOM 1471 C C . PHE A 1 181 ? -3.018 2.355 1.316 1 95.75 181 PHE A C 1
ATOM 1473 O O . PHE A 1 181 ? -2.576 1.952 2.395 1 95.75 181 PHE A O 1
ATOM 1480 N N . ASN A 1 182 ? -3.814 1.616 0.524 1 93.38 182 ASN A N 1
ATOM 1481 C CA . ASN A 1 182 ? -4.281 0.267 0.826 1 93.38 182 ASN A CA 1
ATOM 1482 C C . ASN A 1 182 ? -3.744 -0.75 -0.178 1 93.38 182 ASN A C 1
ATOM 1484 O O . ASN A 1 182 ? -4.109 -0.719 -1.354 1 93.38 182 ASN A O 1
ATOM 1488 N N . ASN A 1 183 ? -3.029 -1.751 0.264 1 94.69 183 ASN A N 1
ATOM 1489 C CA . ASN A 1 183 ? -2.367 -2.646 -0.677 1 94.69 183 ASN A CA 1
ATOM 1490 C C . ASN A 1 183 ? -3.312 -3.736 -1.174 1 94.69 183 ASN A C 1
ATOM 1492 O O . ASN A 1 183 ? -3.031 -4.398 -2.174 1 94.69 183 ASN A O 1
ATOM 1496 N N . THR A 1 184 ? -4.449 -3.957 -0.456 1 97.44 184 THR A N 1
ATOM 1497 C CA . THR A 1 184 ? -5.43 -4.926 -0.934 1 97.44 184 THR A CA 1
ATOM 1498 C C . THR A 1 184 ? -5.852 -4.605 -2.365 1 97.44 184 THR A C 1
ATOM 1500 O O . THR A 1 184 ? -5.926 -5.5 -3.211 1 97.44 184 THR A O 1
ATOM 1503 N N . TRP A 1 185 ? -6.039 -3.332 -2.652 1 97.19 185 TRP A N 1
ATOM 1504 C CA . TRP A 1 185 ? -6.473 -2.928 -3.986 1 97.19 185 TRP A CA 1
ATOM 1505 C C . TRP A 1 185 ? -5.375 -3.172 -5.016 1 97.19 185 TRP A C 1
ATOM 1507 O O . TRP A 1 185 ? -5.641 -3.66 -6.113 1 97.19 185 TRP A O 1
ATOM 1517 N N . THR A 1 186 ? -4.152 -2.859 -4.605 1 96.88 186 THR A N 1
ATOM 1518 C CA . THR A 1 186 ? -3.025 -3.066 -5.504 1 96.88 186 THR A CA 1
ATOM 1519 C C . THR A 1 186 ? -2.859 -4.547 -5.836 1 96.88 186 THR A C 1
ATOM 1521 O O . THR A 1 186 ? -2.656 -4.91 -6.996 1 96.88 186 THR A O 1
ATOM 1524 N N . PHE A 1 187 ? -3.008 -5.414 -4.828 1 98.62 187 PHE A N 1
ATOM 1525 C CA . PHE A 1 187 ? -2.916 -6.852 -5.051 1 98.62 187 PHE A CA 1
ATOM 1526 C C . PHE A 1 187 ? -4.031 -7.332 -5.973 1 98.62 187 PHE A C 1
ATOM 1528 O O . PHE A 1 187 ? -3.779 -8.062 -6.934 1 98.62 187 PHE A O 1
ATOM 1535 N N . LEU A 1 188 ? -5.215 -6.863 -5.719 1 98.69 188 LEU A N 1
ATOM 1536 C CA . LEU A 1 188 ? -6.344 -7.32 -6.527 1 98.69 188 LEU A CA 1
ATOM 1537 C C . LEU A 1 188 ? -6.219 -6.82 -7.965 1 98.69 188 LEU A C 1
ATOM 1539 O O . LEU A 1 188 ? -6.523 -7.555 -8.906 1 98.69 188 LEU A O 1
ATOM 1543 N N . ASP A 1 189 ? -5.734 -5.629 -8.133 1 98.31 189 ASP A N 1
ATOM 1544 C CA . ASP A 1 189 ? -5.637 -5.012 -9.453 1 98.31 189 ASP A CA 1
ATOM 1545 C C . ASP A 1 189 ? -4.633 -5.75 -10.336 1 98.31 189 ASP A C 1
ATOM 1547 O O . ASP A 1 189 ? -4.637 -5.594 -11.562 1 98.31 189 ASP A O 1
ATOM 1551 N N . MET A 1 190 ? -3.754 -6.551 -9.766 1 98.44 190 MET A N 1
ATOM 1552 C CA . MET A 1 190 ? -2.789 -7.273 -10.594 1 98.44 190 MET A CA 1
ATOM 1553 C C . MET A 1 190 ? -3.342 -8.633 -11.008 1 98.44 190 MET A C 1
ATOM 1555 O O . MET A 1 190 ? -2.766 -9.305 -11.867 1 98.44 190 MET A O 1
ATOM 1559 N N . THR A 1 191 ? -4.469 -9.086 -10.445 1 98.75 191 THR A N 1
ATOM 1560 C CA . THR A 1 191 ? -4.949 -10.453 -10.625 1 98.75 191 THR A CA 1
ATOM 1561 C C . THR A 1 191 ? -5.914 -10.539 -11.805 1 98.75 191 THR A C 1
ATOM 1563 O O . THR A 1 191 ? -6.391 -9.516 -12.297 1 98.75 191 THR A O 1
ATOM 1566 N N . ALA A 1 192 ? -6.246 -11.727 -12.195 1 98.56 192 ALA A N 1
ATOM 1567 C CA . ALA A 1 192 ? -7.113 -12.008 -13.336 1 98.56 192 ALA A CA 1
ATOM 1568 C C . ALA A 1 192 ? -8.539 -11.531 -13.07 1 98.56 192 ALA A C 1
ATOM 1570 O O . ALA A 1 192 ? -9.219 -11.055 -13.984 1 98.56 192 ALA A O 1
ATOM 1571 N N . LEU A 1 193 ? -8.977 -11.57 -11.82 1 98.38 193 LEU A N 1
ATOM 1572 C CA . LEU A 1 193 ? -10.383 -11.273 -11.547 1 98.38 193 LEU A CA 1
ATOM 1573 C C . LEU A 1 193 ? -10.539 -9.852 -11.016 1 98.38 193 LEU A C 1
ATOM 1575 O O . LEU A 1 193 ? -11.664 -9.367 -10.859 1 98.38 193 LEU A O 1
ATOM 1579 N N . GLY A 1 194 ? -9.398 -9.172 -10.711 1 98.25 194 GLY A N 1
ATOM 1580 C CA . GLY A 1 194 ? -9.445 -7.801 -10.219 1 98.25 194 GLY A CA 1
ATOM 1581 C C . GLY A 1 194 ? -10.125 -7.676 -8.867 1 98.25 194 GLY A C 1
ATOM 1582 O O . GLY A 1 194 ? -9.984 -8.555 -8.016 1 98.25 194 GLY A O 1
ATOM 1583 N N . ARG A 1 195 ? -10.781 -6.551 -8.617 1 98.12 195 ARG A N 1
ATOM 1584 C CA . ARG A 1 195 ? -11.445 -6.234 -7.359 1 98.12 195 ARG A CA 1
ATOM 1585 C C . ARG A 1 195 ? -12.812 -6.906 -7.281 1 98.12 195 ARG A C 1
ATOM 1587 O O . ARG A 1 195 ? -13.406 -6.992 -6.203 1 98.12 195 ARG A O 1
ATOM 1594 N N . GLN A 1 196 ? -13.32 -7.293 -8.477 1 98.25 196 GLN A N 1
ATOM 1595 C CA . GLN A 1 196 ? -14.602 -7.988 -8.586 1 98.25 196 GLN A CA 1
ATOM 1596 C C . GLN A 1 196 ? -15.75 -7.098 -8.133 1 98.25 196 GLN A C 1
ATOM 1598 O O . GLN A 1 196 ? -16.625 -7.539 -7.391 1 98.25 196 GLN A O 1
ATOM 1603 N N . GLU A 1 197 ? -15.68 -5.832 -8.469 1 97.12 197 GLU A N 1
ATOM 1604 C CA . GLU A 1 197 ? -16.75 -4.855 -8.242 1 97.12 197 GLU A CA 1
ATOM 1605 C C . GLU A 1 197 ? -17.406 -4.438 -9.555 1 97.12 197 GLU A C 1
ATOM 1607 O O . GLU A 1 197 ? -16.75 -4.383 -10.594 1 97.12 197 GLU A O 1
ATOM 1612 N N . THR A 1 198 ? -18.562 -3.992 -9.555 1 96.38 198 THR A N 1
ATOM 1613 C CA . THR A 1 198 ? -19.391 -3.809 -10.742 1 96.38 198 THR A CA 1
ATOM 1614 C C . THR A 1 198 ? -18.891 -2.625 -11.57 1 96.38 198 THR A C 1
ATOM 1616 O O . THR A 1 198 ? -19.125 -2.564 -12.781 1 96.38 198 THR A O 1
ATOM 1619 N N . TRP A 1 199 ? -18.156 -1.733 -10.984 1 95.06 199 TRP A N 1
ATOM 1620 C CA . TRP A 1 199 ? -17.703 -0.566 -11.727 1 95.06 199 TRP A CA 1
ATOM 1621 C C . TRP A 1 199 ? -16.5 -0.922 -12.609 1 95.06 199 TRP A C 1
ATOM 1623 O O . TRP A 1 199 ? -16.172 -0.175 -13.531 1 95.06 199 TRP A O 1
ATOM 1633 N N . GLU A 1 200 ? -15.828 -2.041 -12.328 1 97.06 200 GLU A N 1
ATOM 1634 C CA . GLU A 1 200 ? -14.641 -2.434 -13.078 1 97.06 200 GLU A CA 1
ATOM 1635 C C . GLU A 1 200 ? -15 -2.863 -14.492 1 97.06 200 GLU A C 1
ATOM 1637 O O . GLU A 1 200 ? -16.016 -3.541 -14.703 1 97.06 200 GLU A O 1
ATOM 1642 N N . ASP A 1 201 ? -14.203 -2.389 -15.461 1 97.69 201 ASP A N 1
ATOM 1643 C CA . ASP A 1 201 ? -14.258 -2.955 -16.812 1 97.69 201 ASP A CA 1
ATOM 1644 C C . ASP A 1 201 ? -13.602 -4.336 -16.844 1 97.69 201 ASP A C 1
ATOM 1646 O O . ASP A 1 201 ? -12.375 -4.449 -16.922 1 97.69 201 ASP A O 1
ATOM 1650 N N . SER A 1 202 ? -14.406 -5.375 -16.766 1 96.88 202 SER A N 1
ATOM 1651 C CA . SER A 1 202 ? -13.953 -6.762 -16.734 1 96.88 202 SER A CA 1
ATOM 1652 C C . SER A 1 202 ? -14.57 -7.574 -17.859 1 96.88 202 SER A C 1
ATOM 1654 O O . SER A 1 202 ? -15.625 -7.203 -18.406 1 96.88 202 SER A O 1
ATOM 1656 N N . PRO A 1 203 ? -13.969 -8.641 -18.266 1 96.19 203 PRO A N 1
ATOM 1657 C CA . PRO A 1 203 ? -14.57 -9.508 -19.266 1 96.19 203 PRO A CA 1
ATOM 1658 C C . PRO A 1 203 ? -15.938 -10.039 -18.844 1 96.19 203 PRO A C 1
ATOM 1660 O O . PRO A 1 203 ? -16.266 -10.055 -17.656 1 96.19 203 PRO A O 1
ATOM 1663 N N . GLU A 1 204 ? -16.688 -10.492 -19.797 1 94.81 204 GLU A N 1
ATOM 1664 C CA . GLU A 1 204 ? -18.031 -11 -19.547 1 94.81 204 GLU A CA 1
ATOM 1665 C C . GLU A 1 204 ? -18.016 -12.195 -18.609 1 94.81 204 GLU A C 1
ATOM 1667 O O . GLU A 1 204 ? -17.172 -13.086 -18.734 1 94.81 204 GLU A O 1
ATOM 1672 N N . GLY A 1 205 ? -18.891 -12.109 -17.641 1 94.81 205 GLY A N 1
ATOM 1673 C CA . GLY A 1 205 ? -19.094 -13.266 -16.781 1 94.81 205 GLY A CA 1
ATOM 1674 C C . GLY A 1 205 ? -18.203 -13.258 -15.555 1 94.81 205 GLY A C 1
ATOM 1675 O O . GLY A 1 205 ? -18.328 -14.125 -14.688 1 94.81 205 GLY A O 1
ATOM 1676 N N . TYR A 1 206 ? -17.25 -12.352 -15.531 1 96.19 206 TYR A N 1
ATOM 1677 C CA . TYR A 1 206 ? -16.422 -12.258 -14.336 1 96.19 206 TYR A CA 1
ATOM 1678 C C . TYR A 1 206 ? -17.266 -11.961 -13.102 1 96.19 206 TYR A C 1
ATOM 1680 O O . TYR A 1 206 ? -18.219 -11.188 -13.164 1 96.19 206 TYR A O 1
ATOM 1688 N N . PRO A 1 207 ? -16.938 -12.633 -12.008 1 95.75 207 PRO A N 1
ATOM 1689 C CA . PRO A 1 207 ? -17.703 -12.328 -10.789 1 95.75 207 PRO A CA 1
ATOM 1690 C C . PRO A 1 207 ? -17.531 -10.875 -10.336 1 95.75 207 PRO A C 1
ATOM 1692 O O . PRO A 1 207 ? -16.406 -10.375 -10.242 1 95.75 207 PRO A O 1
ATOM 1695 N N . GLN A 1 208 ? -18.672 -10.188 -10.102 1 95.81 208 GLN A N 1
ATOM 1696 C CA . GLN A 1 208 ? -18.656 -8.82 -9.586 1 95.81 208 GLN A CA 1
ATOM 1697 C C . GLN A 1 208 ? -19.812 -8.578 -8.633 1 95.81 208 GLN A C 1
ATOM 1699 O O . GLN A 1 208 ? -20.891 -9.172 -8.789 1 95.81 208 GLN A O 1
ATOM 1704 N N . SER A 1 209 ? -19.625 -7.836 -7.672 1 95.69 209 SER A N 1
ATOM 1705 C CA . SER A 1 209 ? -20.656 -7.375 -6.734 1 95.69 209 SER A CA 1
ATOM 1706 C C . SER A 1 209 ? -20.547 -5.871 -6.504 1 95.69 209 SER A C 1
ATOM 1708 O O . SER A 1 209 ? -19.562 -5.242 -6.883 1 95.69 209 SER A O 1
ATOM 1710 N N . PRO A 1 210 ? -21.562 -5.219 -5.891 1 94.69 210 PRO A N 1
ATOM 1711 C CA . PRO A 1 210 ? -21.531 -3.77 -5.684 1 94.69 210 PRO A CA 1
ATOM 1712 C C . PRO A 1 210 ? -20.297 -3.32 -4.895 1 94.69 210 PRO A C 1
ATOM 1714 O O . PRO A 1 210 ? -19.859 -4.016 -3.975 1 94.69 210 PRO A O 1
ATOM 1717 N N . ALA A 1 211 ? -19.844 -2.178 -5.254 1 93.94 211 ALA A N 1
ATOM 1718 C CA . ALA A 1 211 ? -18.625 -1.623 -4.676 1 93.94 211 ALA A CA 1
ATOM 1719 C C . ALA A 1 211 ? -18.75 -1.461 -3.164 1 93.94 211 ALA A C 1
ATOM 1721 O O . ALA A 1 211 ? -19.781 -1.016 -2.67 1 93.94 211 ALA A O 1
ATOM 1722 N N . TYR A 1 212 ? -17.781 -1.884 -2.455 1 93.56 212 TYR A N 1
ATOM 1723 C CA . TYR A 1 212 ? -17.531 -1.627 -1.041 1 93.56 212 TYR A CA 1
ATOM 1724 C C . TYR A 1 212 ? -18.453 -2.463 -0.164 1 93.56 212 TYR A C 1
ATOM 1726 O O . TYR A 1 212 ? -18.188 -2.65 1.025 1 93.56 212 TYR A O 1
ATOM 1734 N N . GLU A 1 213 ? -19.516 -3 -0.7 1 94.56 213 GLU A N 1
ATOM 1735 C CA . GLU A 1 213 ? -20.516 -3.666 0.124 1 94.56 213 GLU A CA 1
ATOM 1736 C C . GLU A 1 213 ? -19.984 -4.965 0.713 1 94.56 213 GLU A C 1
ATOM 1738 O O . GLU A 1 213 ? -20.484 -5.453 1.727 1 94.56 213 GLU A O 1
ATOM 1743 N N . TRP A 1 214 ? -18.922 -5.484 0.104 1 95.62 214 TRP A N 1
ATOM 1744 C CA . TRP A 1 214 ? -18.328 -6.727 0.577 1 95.62 214 TRP A CA 1
ATOM 1745 C C . TRP A 1 214 ? -17.344 -6.461 1.707 1 95.62 214 TRP A C 1
ATOM 1747 O O . TRP A 1 214 ? -16.875 -7.395 2.373 1 95.62 214 TRP A O 1
ATOM 1757 N N . TRP A 1 215 ? -17.047 -5.191 1.951 1 96.44 215 TRP A N 1
ATOM 1758 C CA . TRP A 1 215 ? -16.094 -4.844 2.994 1 96.44 215 TRP A CA 1
ATOM 1759 C C . TRP A 1 215 ? -16.594 -5.277 4.367 1 96.44 215 TRP A C 1
ATOM 1761 O O . TRP A 1 215 ? -17.797 -5.277 4.617 1 96.44 215 TRP A O 1
ATOM 1771 N N . ASP A 1 216 ? -15.711 -5.617 5.219 1 97.25 216 ASP A N 1
ATOM 1772 C CA . ASP A 1 216 ? -15.969 -5.867 6.637 1 97.25 216 ASP A CA 1
ATOM 1773 C C . ASP A 1 216 ? -14.711 -5.621 7.473 1 97.25 216 ASP A C 1
ATOM 1775 O O . ASP A 1 216 ? -13.617 -5.461 6.926 1 97.25 216 ASP A O 1
ATOM 1779 N N . TRP A 1 217 ? -14.93 -5.43 8.773 1 97.81 217 TRP A N 1
ATOM 1780 C CA . TRP A 1 217 ? -13.758 -5.5 9.641 1 97.81 217 TRP A CA 1
ATOM 1781 C C . TRP A 1 217 ? -13 -6.809 9.43 1 97.81 217 TRP A C 1
ATOM 1783 O O . TRP A 1 217 ? -13.609 -7.848 9.172 1 97.81 217 TRP A O 1
ATOM 1793 N N . HIS A 1 218 ? -11.672 -6.773 9.609 1 98.06 218 HIS A N 1
ATOM 1794 C CA . HIS A 1 218 ? -10.883 -7.941 9.234 1 98.06 218 HIS A CA 1
ATOM 1795 C C . HIS A 1 218 ? -11.211 -9.141 10.125 1 98.06 218 HIS A C 1
ATOM 1797 O O . HIS A 1 218 ? -10.992 -10.289 9.734 1 98.06 218 HIS A O 1
ATOM 1803 N N . ASP A 1 219 ? -11.781 -8.891 11.297 1 97.81 219 ASP A N 1
ATOM 1804 C CA . ASP A 1 219 ? -12.078 -9.977 12.219 1 97.81 219 ASP A CA 1
ATOM 1805 C C . ASP A 1 219 ? -13.547 -10.398 12.125 1 97.81 219 ASP A C 1
ATOM 1807 O O . ASP A 1 219 ? -14.031 -11.164 12.961 1 97.81 219 ASP A O 1
ATOM 1811 N N . GLN A 1 220 ? -14.25 -9.891 11.086 1 97.38 220 GLN A N 1
ATOM 1812 C CA . GLN A 1 220 ? -15.68 -10.172 11.07 1 97.38 220 GLN A CA 1
ATOM 1813 C C . GLN A 1 220 ? -16.125 -10.727 9.719 1 97.38 220 GLN A C 1
ATOM 1815 O O . GLN A 1 220 ? -17.312 -10.93 9.484 1 97.38 220 GLN A O 1
ATOM 1820 N N . TYR A 1 221 ? -15.234 -10.961 8.812 1 96.94 221 TYR A N 1
ATOM 1821 C CA . TYR A 1 221 ? -15.633 -11.555 7.543 1 96.94 221 TYR A CA 1
ATOM 1822 C C . TYR A 1 221 ? -16.344 -12.891 7.762 1 96.94 221 TYR A C 1
ATOM 1824 O O . TYR A 1 221 ? -15.898 -13.703 8.578 1 96.94 221 TYR A O 1
ATOM 1832 N N . GLY A 1 222 ? -17.359 -13.102 7.016 1 93.38 222 GLY A N 1
ATOM 1833 C CA . GLY A 1 222 ? -18.094 -14.352 7.098 1 93.38 222 GLY A CA 1
ATOM 1834 C C . GLY A 1 222 ? -19.156 -14.344 8.172 1 93.38 222 GLY A C 1
ATOM 1835 O O . GLY A 1 222 ? -19.984 -15.25 8.234 1 93.38 222 GLY A O 1
ATOM 1836 N N . THR A 1 223 ? -19.172 -13.328 8.992 1 92.81 223 THR A N 1
ATOM 1837 C CA . THR A 1 223 ? -20.109 -13.297 10.102 1 92.81 223 THR A CA 1
ATOM 1838 C C . THR A 1 223 ? -21.391 -12.57 9.703 1 92.81 223 THR A C 1
ATOM 1840 O O . THR A 1 223 ? -22.438 -12.742 10.344 1 92.81 223 THR A O 1
ATOM 1843 N N . HIS A 1 224 ? -21.297 -11.656 8.703 1 86.44 224 HIS A N 1
ATOM 1844 C CA . HIS A 1 224 ? -22.438 -10.914 8.203 1 86.44 224 HIS A CA 1
ATOM 1845 C C . HIS A 1 224 ? -22.547 -11.023 6.688 1 86.44 224 HIS A C 1
ATOM 1847 O O . HIS A 1 224 ? -21.547 -11.211 5.996 1 86.44 224 HIS A O 1
ATOM 1853 N N . GLU A 1 225 ? -23.672 -10.898 6.285 1 88.5 225 GLU A N 1
ATOM 1854 C CA . GLU A 1 225 ? -23.859 -10.766 4.848 1 88.5 225 GLU A CA 1
ATOM 1855 C C . GLU A 1 225 ? -23.391 -9.398 4.355 1 88.5 225 GLU A C 1
ATOM 1857 O O . GLU A 1 225 ? -23.625 -8.383 5.012 1 88.5 225 GLU A O 1
ATOM 1862 N N . PRO A 1 226 ? -22.734 -9.422 3.27 1 87.56 226 PRO A N 1
ATOM 1863 C CA . PRO A 1 226 ? -22.344 -8.133 2.697 1 87.56 226 PRO A CA 1
ATOM 1864 C C . PRO A 1 226 ? -23.531 -7.168 2.555 1 87.56 226 PRO A C 1
ATOM 1866 O O . PRO A 1 226 ? -24.625 -7.586 2.203 1 87.56 226 PRO A O 1
ATOM 1869 N N . SER A 1 227 ? -23.297 -5.934 2.967 1 88.56 227 SER A N 1
ATOM 1870 C CA . SER A 1 227 ? -24.344 -4.918 2.895 1 88.56 227 SER A CA 1
ATOM 1871 C C . SER A 1 227 ? -23.75 -3.521 2.762 1 88.56 227 SER A C 1
ATOM 1873 O O . SER A 1 227 ? -22.547 -3.336 2.938 1 88.56 227 SER A O 1
ATOM 1875 N N . ARG A 1 228 ? -24.609 -2.631 2.453 1 90.81 228 ARG A N 1
ATOM 1876 C CA . ARG A 1 228 ? -24.203 -1.238 2.285 1 90.81 228 ARG A CA 1
ATOM 1877 C C . ARG A 1 228 ? -24.031 -0.553 3.637 1 90.81 228 ARG A C 1
ATOM 1879 O O . ARG A 1 228 ? -24.922 0.149 4.105 1 90.81 228 ARG A O 1
ATOM 1886 N N . TRP A 1 229 ? -22.938 -0.486 4.16 1 88.88 229 TRP A N 1
ATOM 1887 C CA . TRP A 1 229 ? -22.641 -0.045 5.52 1 88.88 229 TRP A CA 1
ATOM 1888 C C . TRP A 1 229 ? -22.422 1.464 5.566 1 88.88 229 TRP A C 1
ATOM 1890 O O . TRP A 1 229 ? -22.406 2.062 6.645 1 88.88 229 TRP A O 1
ATOM 1900 N N . PHE A 1 230 ? -22.328 2.189 4.387 1 89.38 230 PHE A N 1
ATOM 1901 C CA . PHE A 1 230 ? -21.969 3.6 4.336 1 89.38 230 PHE A CA 1
ATOM 1902 C C . PHE A 1 230 ? -23.188 4.465 4.047 1 89.38 230 PHE A C 1
ATOM 1904 O O . PHE A 1 230 ? -23.062 5.684 3.895 1 89.38 230 PHE A O 1
ATOM 1911 N N . GLY A 1 231 ? -24.359 3.955 3.896 1 87.81 231 GLY A N 1
ATOM 1912 C CA . GLY A 1 231 ? -25.578 4.715 3.66 1 87.81 231 GLY A CA 1
ATOM 1913 C C . GLY A 1 231 ? -25.688 5.223 2.236 1 87.81 231 GLY A C 1
ATOM 1914 O O . GLY A 1 231 ? -24.828 4.941 1.396 1 87.81 231 GLY A O 1
ATOM 1915 N N . GLU A 1 232 ? -26.688 5.992 1.967 1 89.75 232 GLU A N 1
ATOM 1916 C CA . GLU A 1 232 ? -26.938 6.57 0.647 1 89.75 232 GLU A CA 1
ATOM 1917 C C . GLU A 1 232 ? -26.234 7.922 0.499 1 89.75 232 GLU A C 1
ATOM 1919 O O . GLU A 1 232 ? -26.094 8.656 1.476 1 89.75 232 GLU A O 1
ATOM 1924 N N . PRO A 1 233 ? -25.812 8.172 -0.689 1 90.25 233 PRO A N 1
ATOM 1925 C CA . PRO A 1 233 ? -25.203 9.484 -0.879 1 90.25 233 PRO A CA 1
ATOM 1926 C C . PRO A 1 233 ? -26.203 10.625 -0.73 1 90.25 233 PRO A C 1
ATOM 1928 O O . PRO A 1 233 ? -27.391 10.461 -1.056 1 90.25 233 PRO A O 1
ATOM 1931 N N . ASP A 1 234 ? -25.703 11.695 -0.203 1 89.75 234 ASP A N 1
ATOM 1932 C CA . ASP A 1 234 ? -26.484 12.93 -0.172 1 89.75 234 ASP A CA 1
ATOM 1933 C C . ASP A 1 234 ? -26.641 13.523 -1.572 1 89.75 234 ASP A C 1
ATOM 1935 O O . ASP A 1 234 ? -25.672 14.016 -2.148 1 89.75 234 ASP A O 1
ATOM 1939 N N . PRO A 1 235 ? -27.812 13.516 -2.102 1 88.31 235 PRO A N 1
ATOM 1940 C CA . PRO A 1 235 ? -27.984 13.984 -3.48 1 88.31 235 PRO A CA 1
ATOM 1941 C C . PRO A 1 235 ? -27.641 15.461 -3.656 1 88.31 235 PRO A C 1
ATOM 1943 O O . PRO A 1 235 ? -27.375 15.906 -4.773 1 88.31 235 PRO A O 1
ATOM 1946 N N . ASP A 1 236 ? -27.578 16.172 -2.561 1 88.44 236 ASP A N 1
ATOM 1947 C CA . ASP A 1 236 ? -27.328 17.609 -2.631 1 88.44 236 ASP A CA 1
ATOM 1948 C C . ASP A 1 236 ? -25.859 17.922 -2.426 1 88.44 236 ASP A C 1
ATOM 1950 O O . ASP A 1 236 ? -25.438 19.078 -2.504 1 88.44 236 ASP A O 1
ATOM 1954 N N . ASP A 1 237 ? -25.016 16.891 -2.189 1 87 237 ASP A N 1
ATOM 1955 C CA . ASP A 1 237 ? -23.578 17.062 -2.016 1 87 237 ASP A CA 1
ATOM 1956 C C . ASP A 1 237 ? -22.797 16.438 -3.18 1 87 237 ASP A C 1
ATOM 1958 O O . ASP A 1 237 ? -22.547 15.234 -3.191 1 87 237 ASP A O 1
ATOM 1962 N N . PRO A 1 238 ? -22.453 17.266 -4.027 1 79.25 238 PRO A N 1
ATOM 1963 C CA . PRO A 1 238 ? -21.766 16.719 -5.199 1 79.25 238 PRO A CA 1
ATOM 1964 C C . PRO A 1 238 ? -20.406 16.125 -4.859 1 79.25 238 PRO A C 1
ATOM 1966 O O . PRO A 1 238 ? -19.797 15.453 -5.691 1 79.25 238 PRO A O 1
ATOM 1969 N N . TYR A 1 239 ? -19.984 16.266 -3.633 1 78.44 239 TYR A N 1
ATOM 1970 C CA . TYR A 1 239 ? -18.672 15.781 -3.254 1 78.44 239 TYR A CA 1
ATOM 1971 C C . TYR A 1 239 ? -18.781 14.523 -2.398 1 78.44 239 TYR A C 1
ATOM 1973 O O . TYR A 1 239 ? -17.781 14.023 -1.885 1 78.44 239 TYR A O 1
ATOM 1981 N N . ASP A 1 240 ? -19.984 14.039 -2.295 1 86.06 240 ASP A N 1
ATOM 1982 C CA . ASP A 1 240 ? -20.188 12.789 -1.573 1 86.06 240 ASP A CA 1
ATOM 1983 C C . ASP A 1 240 ? -19.547 11.617 -2.309 1 86.06 240 ASP A C 1
ATOM 1985 O O . ASP A 1 240 ? -19.906 11.328 -3.453 1 86.06 240 ASP A O 1
ATOM 1989 N N . PRO A 1 241 ? -18.609 11.031 -1.615 1 86 241 PRO A N 1
ATOM 1990 C CA . PRO A 1 241 ? -17.844 10 -2.334 1 86 241 PRO A CA 1
ATOM 1991 C C . PRO A 1 241 ? -18.609 8.672 -2.424 1 86 241 PRO A C 1
ATOM 1993 O O . PRO A 1 241 ? -18.141 7.742 -3.096 1 86 241 PRO A O 1
ATOM 1996 N N . ARG A 1 242 ? -19.828 8.5 -1.775 1 89.75 242 ARG A N 1
ATOM 1997 C CA . ARG A 1 242 ? -20.562 7.238 -1.754 1 89.75 242 ARG A CA 1
ATOM 1998 C C . ARG A 1 242 ? -21.172 6.941 -3.117 1 89.75 242 ARG A C 1
ATOM 2000 O O . ARG A 1 242 ? -21.719 7.832 -3.766 1 89.75 242 ARG A O 1
ATOM 2007 N N . PRO A 1 243 ? -20.984 5.672 -3.592 1 83.38 243 PRO A N 1
ATOM 2008 C CA . PRO A 1 243 ? -21.578 5.324 -4.887 1 83.38 243 PRO A CA 1
ATOM 2009 C C . PRO A 1 243 ? -23.109 5.277 -4.852 1 83.38 243 PRO A C 1
ATOM 2011 O O . PRO A 1 243 ? -23.688 4.988 -3.807 1 83.38 243 PRO A O 1
ATOM 2014 N N . THR A 1 244 ? -23.672 5.602 -5.965 1 77.12 244 THR A N 1
ATOM 2015 C CA . THR A 1 244 ? -25.125 5.465 -6.086 1 77.12 244 THR A CA 1
ATOM 2016 C C . THR A 1 244 ? -25.516 3.994 -6.172 1 77.12 244 THR A C 1
ATOM 2018 O O . THR A 1 244 ? -24.75 3.16 -6.637 1 77.12 244 THR A O 1
ATOM 2021 N N . LYS A 1 245 ? -26.75 3.734 -5.477 1 73.81 245 LYS A N 1
ATOM 2022 C CA . LYS A 1 245 ? -27.25 2.363 -5.578 1 73.81 245 LYS A CA 1
ATOM 2023 C C . LYS A 1 245 ? -27.484 1.971 -7.031 1 73.81 245 LYS A C 1
ATOM 2025 O O . LYS A 1 245 ? -27.984 2.777 -7.824 1 73.81 245 LYS A O 1
ATOM 2030 N N . ALA A 1 246 ? -26.875 0.839 -7.344 1 55.34 246 ALA A N 1
ATOM 2031 C CA . ALA A 1 246 ? -27.156 0.349 -8.688 1 55.34 246 ALA A CA 1
ATOM 2032 C C . ALA A 1 246 ? -28.656 0.132 -8.883 1 55.34 246 ALA A C 1
ATOM 2034 O O . ALA A 1 246 ? -29.328 -0.419 -8.016 1 55.34 246 ALA A O 1
ATOM 2035 N N . CYS A 1 247 ? -29.25 0.905 -9.75 1 47.38 247 CYS A N 1
ATOM 2036 C CA . CYS A 1 247 ? -30.656 0.669 -10.062 1 47.38 247 CYS A CA 1
ATOM 2037 C C . CYS A 1 247 ? -30.891 -0.777 -10.484 1 47.38 247 CYS A C 1
ATOM 2039 O O . CYS A 1 247 ? -30.219 -1.276 -11.391 1 47.38 247 CYS A O 1
ATOM 2041 N N . HIS A 1 248 ? -31.094 -1.625 -9.578 1 38.22 248 HIS A N 1
ATOM 2042 C CA . HIS A 1 248 ? -31.531 -2.93 -10.055 1 38.22 248 HIS A CA 1
ATOM 2043 C C . HIS A 1 248 ? -32.719 -2.795 -11.008 1 38.22 248 HIS A C 1
ATOM 2045 O O . HIS A 1 248 ? -33.562 -1.919 -10.836 1 38.22 248 HIS A O 1
ATOM 2051 N N . MET B 1 1 ? 17.016 25.156 0.674 1 80.44 1 MET B N 1
ATOM 2052 C CA . MET B 1 1 ? 15.773 24.75 0.026 1 80.44 1 MET B CA 1
ATOM 2053 C C . MET B 1 1 ? 14.945 25.969 -0.392 1 80.44 1 MET B C 1
ATOM 2055 O O . MET B 1 1 ? 14.758 26.891 0.395 1 80.44 1 MET B O 1
ATOM 2059 N N . LYS B 1 2 ? 14.609 25.953 -1.642 1 85.94 2 LYS B N 1
ATOM 2060 C CA . LYS B 1 2 ? 13.68 26.984 -2.08 1 85.94 2 LYS B CA 1
ATOM 2061 C C . LYS B 1 2 ? 12.234 26.594 -1.78 1 85.94 2 LYS B C 1
ATOM 2063 O O . LYS B 1 2 ? 11.68 25.719 -2.441 1 85.94 2 LYS B O 1
ATOM 2068 N N . THR B 1 3 ? 11.664 27.188 -0.849 1 86.62 3 THR B N 1
ATOM 2069 C CA . THR B 1 3 ? 10.297 26.922 -0.418 1 86.62 3 THR B CA 1
ATOM 2070 C C . THR B 1 3 ? 9.297 27.422 -1.455 1 86.62 3 THR B C 1
ATOM 2072 O O . THR B 1 3 ? 9.461 28.516 -2.01 1 86.62 3 THR B O 1
ATOM 2075 N N . PRO B 1 4 ? 8.32 26.641 -1.706 1 93.44 4 PRO B N 1
ATOM 2076 C CA . PRO B 1 4 ? 7.27 27.141 -2.594 1 93.44 4 PRO B CA 1
ATOM 2077 C C . PRO B 1 4 ? 6.566 28.375 -2.031 1 93.44 4 PRO B C 1
ATOM 2079 O O . PRO B 1 4 ? 6.789 28.734 -0.875 1 93.44 4 PRO B O 1
ATOM 2082 N N . ALA B 1 5 ? 5.785 29.031 -2.826 1 96.25 5 ALA B N 1
ATOM 2083 C CA . ALA B 1 5 ? 5.051 30.219 -2.375 1 96.25 5 ALA B CA 1
ATOM 2084 C C . ALA B 1 5 ? 4.129 29.875 -1.207 1 96.25 5 ALA B C 1
ATOM 2086 O O . ALA B 1 5 ? 3.496 28.812 -1.194 1 96.25 5 ALA B O 1
ATOM 2087 N N . ILE B 1 6 ? 4.156 30.703 -0.245 1 97.75 6 ILE B N 1
ATOM 2088 C CA . ILE B 1 6 ? 3.162 30.641 0.821 1 97.75 6 ILE B CA 1
ATOM 2089 C C . ILE B 1 6 ? 1.942 31.469 0.443 1 97.75 6 ILE B C 1
ATOM 2091 O O . ILE B 1 6 ? 2.055 32.688 0.225 1 97.75 6 ILE B O 1
ATOM 2095 N N . VAL B 1 7 ? 0.829 30.859 0.352 1 98.62 7 VAL B N 1
ATOM 2096 C CA . VAL B 1 7 ? -0.347 31.547 -0.178 1 98.62 7 VAL B CA 1
ATOM 2097 C C . VAL B 1 7 ? -1.497 31.453 0.822 1 98.62 7 VAL B C 1
ATOM 2099 O O . VAL B 1 7 ? -1.385 30.766 1.84 1 98.62 7 VAL B O 1
ATOM 2102 N N . SER B 1 8 ? -2.619 32.156 0.522 1 97.94 8 SER B N 1
ATOM 2103 C CA . SER B 1 8 ? -3.809 32.094 1.361 1 97.94 8 SER B CA 1
ATOM 2104 C C . SER B 1 8 ? -4.473 30.719 1.242 1 97.94 8 SER B C 1
ATOM 2106 O O . SER B 1 8 ? -4.211 29.969 0.296 1 97.94 8 SER B O 1
ATOM 2108 N N . ALA B 1 9 ? -5.309 30.375 2.152 1 96.75 9 ALA B N 1
ATOM 2109 C CA . ALA B 1 9 ? -6.051 29.125 2.121 1 96.75 9 ALA B CA 1
ATOM 2110 C C . ALA B 1 9 ? -6.863 29 0.835 1 96.75 9 ALA B C 1
ATOM 2112 O O . ALA B 1 9 ? -6.953 27.906 0.256 1 96.75 9 ALA B O 1
ATOM 2113 N N . GLN B 1 10 ? -7.41 30.109 0.385 1 97.44 10 GLN B N 1
ATOM 2114 C CA . GLN B 1 10 ? -8.234 30.094 -0.82 1 97.44 10 GLN B CA 1
ATOM 2115 C C . GLN B 1 10 ? -7.387 29.828 -2.061 1 97.44 10 GLN B C 1
ATOM 2117 O O . GLN B 1 10 ? -7.781 29.047 -2.938 1 97.44 10 GLN B O 1
ATOM 2122 N N . GLU B 1 11 ? -6.246 30.438 -2.131 1 98.38 11 GLU B N 1
ATOM 2123 C CA . GLU B 1 11 ? -5.332 30.203 -3.248 1 98.38 11 GLU B CA 1
ATOM 2124 C C . GLU B 1 11 ? -4.828 28.766 -3.256 1 98.38 11 GLU B C 1
ATOM 2126 O O . GLU B 1 11 ? -4.684 28.156 -4.316 1 98.38 11 GLU B O 1
ATOM 2131 N N . TRP B 1 12 ? -4.566 28.281 -2.078 1 98.5 12 TRP B N 1
ATOM 2132 C CA . TRP B 1 12 ? -4.133 26.891 -1.954 1 98.5 12 TRP B CA 1
ATOM 2133 C C . TRP B 1 12 ? -5.207 25.938 -2.465 1 98.5 12 TRP B C 1
ATOM 2135 O O . TRP B 1 12 ? -4.906 24.984 -3.203 1 98.5 12 TRP B O 1
ATOM 2145 N N . GLU B 1 13 ? -6.414 26.188 -2.115 1 97.81 13 GLU B N 1
ATOM 2146 C CA . GLU B 1 13 ? -7.527 25.344 -2.543 1 97.81 13 GLU B CA 1
ATOM 2147 C C . GLU B 1 13 ? -7.668 25.344 -4.062 1 97.81 13 GLU B C 1
ATOM 2149 O O . GLU B 1 13 ? -7.945 24.312 -4.668 1 97.81 13 GLU B O 1
ATOM 2154 N N . THR B 1 14 ? -7.504 26.5 -4.609 1 98.06 14 THR B N 1
ATOM 2155 C CA . THR B 1 14 ? -7.57 26.609 -6.062 1 98.06 14 THR B CA 1
ATOM 2156 C C . THR B 1 14 ? -6.477 25.781 -6.723 1 98.06 14 THR B C 1
ATOM 2158 O O . THR B 1 14 ? -6.742 25.047 -7.68 1 98.06 14 THR B O 1
ATOM 2161 N N . ALA B 1 15 ? -5.273 25.859 -6.184 1 98.56 15 ALA B N 1
ATOM 2162 C CA . ALA B 1 15 ? -4.164 25.078 -6.711 1 98.56 15 ALA B CA 1
ATOM 2163 C C . ALA B 1 15 ? -4.422 23.578 -6.539 1 98.56 15 ALA B C 1
ATOM 2165 O O . ALA B 1 15 ? -4.156 22.797 -7.449 1 98.56 15 ALA B O 1
ATOM 2166 N N . HIS B 1 16 ? -4.945 23.234 -5.406 1 98.56 16 HIS B N 1
ATOM 2167 C CA . HIS B 1 16 ? -5.238 21.828 -5.121 1 98.56 16 HIS B CA 1
ATOM 2168 C C . HIS B 1 16 ? -6.297 21.281 -6.074 1 98.56 16 HIS B C 1
ATOM 2170 O O . HIS B 1 16 ? -6.199 20.141 -6.531 1 98.56 16 HIS B O 1
ATOM 2176 N N . ARG B 1 17 ? -7.289 22.094 -6.414 1 97.62 17 ARG B N 1
ATOM 2177 C CA . ARG B 1 17 ? -8.336 21.672 -7.34 1 97.62 17 ARG B CA 1
ATOM 2178 C C . ARG B 1 17 ? -7.758 21.359 -8.711 1 97.62 17 ARG B C 1
ATOM 2180 O O . ARG B 1 17 ? -8.227 20.438 -9.391 1 97.62 17 ARG B O 1
ATOM 2187 N N . ALA B 1 18 ? -6.793 22.094 -9.062 1 98 18 ALA B N 1
ATOM 2188 C CA . ALA B 1 18 ? -6.129 21.812 -10.328 1 98 18 ALA B CA 1
ATOM 2189 C C . ALA B 1 18 ? -5.402 20.469 -10.281 1 98 18 ALA B C 1
ATOM 2191 O O . ALA B 1 18 ? -5.387 19.734 -11.266 1 98 18 ALA B O 1
ATOM 2192 N N . MET B 1 19 ? -4.848 20.156 -9.141 1 98.25 19 MET B N 1
ATOM 2193 C CA . MET B 1 19 ? -4.168 18.875 -8.945 1 98.25 19 MET B CA 1
ATOM 2194 C C . MET B 1 19 ? -5.16 17.719 -9.023 1 98.25 19 MET B C 1
ATOM 2196 O O . MET B 1 19 ? -4.816 16.625 -9.492 1 98.25 19 MET B O 1
ATOM 2200 N N . LEU B 1 20 ? -6.395 17.969 -8.586 1 97.19 20 LEU B N 1
ATOM 2201 C CA . LEU B 1 20 ? -7.414 16.922 -8.578 1 97.19 20 LEU B CA 1
ATOM 2202 C C . LEU B 1 20 ? -7.711 16.438 -9.992 1 97.19 20 LEU B C 1
ATOM 2204 O O . LEU B 1 20 ? -8 15.258 -10.203 1 97.19 20 LEU B O 1
ATOM 2208 N N . VAL B 1 21 ? -7.637 17.344 -10.953 1 97.56 21 VAL B N 1
ATOM 2209 C CA . VAL B 1 21 ? -7.859 16.969 -12.344 1 97.56 21 VAL B CA 1
ATOM 2210 C C . VAL B 1 21 ? -6.816 15.945 -12.781 1 97.56 21 VAL B C 1
ATOM 2212 O O . VAL B 1 21 ? -7.152 14.93 -13.383 1 97.56 21 VAL B O 1
ATOM 2215 N N . GLU B 1 22 ? -5.598 16.188 -12.383 1 97.5 22 GLU B N 1
ATOM 2216 C CA . GLU B 1 22 ? -4.496 15.297 -12.727 1 97.5 22 GLU B CA 1
ATOM 2217 C C . GLU B 1 22 ? -4.598 13.977 -11.961 1 97.5 22 GLU B C 1
ATOM 2219 O O . GLU B 1 22 ? -4.316 12.914 -12.516 1 97.5 22 GLU B O 1
ATOM 2224 N N . GLU B 1 23 ? -5.012 14.047 -10.734 1 97.69 23 GLU B N 1
ATOM 2225 C CA . GLU B 1 23 ? -5.176 12.844 -9.93 1 97.69 23 GLU B CA 1
ATOM 2226 C C . GLU B 1 23 ? -6.25 11.93 -10.508 1 97.69 23 GLU B C 1
ATOM 2228 O O . GLU B 1 23 ? -6.07 10.711 -10.57 1 97.69 23 GLU B O 1
ATOM 2233 N N . LYS B 1 24 ? -7.312 12.539 -10.945 1 97.12 24 LYS B N 1
ATOM 2234 C CA . LYS B 1 24 ? -8.406 11.766 -11.516 1 97.12 24 LYS B CA 1
ATOM 2235 C C . LYS B 1 24 ? -7.988 11.109 -12.828 1 97.12 24 LYS B C 1
ATOM 2237 O O . LYS B 1 24 ? -8.367 9.969 -13.109 1 97.12 24 LYS B O 1
ATOM 2242 N N . ALA B 1 25 ? -7.207 11.828 -13.602 1 98 25 ALA B N 1
ATOM 2243 C CA . ALA B 1 25 ? -6.68 11.258 -14.844 1 98 25 ALA B CA 1
ATOM 2244 C C . ALA B 1 25 ? -5.789 10.055 -14.555 1 98 25 ALA B C 1
ATOM 2246 O O . ALA B 1 25 ? -5.875 9.031 -15.242 1 98 25 ALA B O 1
ATOM 2247 N N . LEU B 1 26 ? -4.98 10.164 -13.531 1 97.94 26 LEU B N 1
ATOM 2248 C CA . LEU B 1 26 ? -4.109 9.055 -13.156 1 97.94 26 LEU B CA 1
ATOM 2249 C C . LEU B 1 26 ? -4.926 7.871 -12.656 1 97.94 26 LEU B C 1
ATOM 2251 O O . LEU B 1 26 ? -4.602 6.719 -12.953 1 97.94 26 LEU B O 1
ATOM 2255 N N . THR B 1 27 ? -5.965 8.172 -11.914 1 97.25 27 THR B N 1
ATOM 2256 C CA . THR B 1 27 ? -6.844 7.121 -11.414 1 97.25 27 THR B CA 1
ATOM 2257 C C . THR B 1 27 ? -7.488 6.363 -12.578 1 97.25 27 THR B C 1
ATOM 2259 O O . THR B 1 27 ? -7.516 5.133 -12.578 1 97.25 27 THR B O 1
ATOM 2262 N N . ARG B 1 28 ? -7.934 7.086 -13.594 1 97.81 28 ARG B N 1
ATOM 2263 C CA . ARG B 1 28 ? -8.539 6.465 -14.766 1 97.81 28 ARG B CA 1
ATOM 2264 C C . ARG B 1 28 ? -7.527 5.617 -15.523 1 97.81 28 ARG B C 1
ATOM 2266 O O . ARG B 1 28 ? -7.855 4.535 -16.016 1 97.81 28 ARG B O 1
ATOM 2273 N N . ALA B 1 29 ? -6.332 6.105 -15.609 1 98.19 29 ALA B N 1
ATOM 2274 C CA . ALA B 1 29 ? -5.27 5.367 -16.281 1 98.19 29 ALA B CA 1
ATOM 2275 C C . ALA B 1 29 ? -4.941 4.074 -15.547 1 98.19 29 ALA B C 1
ATOM 2277 O O . ALA B 1 29 ? -4.719 3.033 -16.172 1 98.19 29 ALA B O 1
ATOM 2278 N N . ARG B 1 30 ? -4.91 4.145 -14.242 1 97.81 30 ARG B N 1
ATOM 2279 C CA . ARG B 1 30 ? -4.66 2.955 -13.438 1 97.81 30 ARG B CA 1
ATOM 2280 C C . ARG B 1 30 ? -5.77 1.927 -13.617 1 97.81 30 ARG B C 1
ATOM 2282 O O . ARG B 1 30 ? -5.5 0.73 -13.742 1 97.81 30 ARG B O 1
ATOM 2289 N N . ASP B 1 31 ? -7.008 2.43 -13.617 1 98.12 31 ASP B N 1
ATOM 2290 C CA . ASP B 1 31 ? -8.148 1.541 -13.836 1 98.12 31 ASP B CA 1
ATOM 2291 C C . ASP B 1 31 ? -8.07 0.876 -15.203 1 98.12 31 ASP B C 1
ATOM 2293 O O . ASP B 1 31 ? -8.375 -0.312 -15.344 1 98.12 31 ASP B O 1
ATOM 2297 N N . ALA B 1 32 ? -7.68 1.647 -16.172 1 98.62 32 ALA B N 1
ATOM 2298 C CA . ALA B 1 32 ? -7.559 1.123 -17.531 1 98.62 32 ALA B CA 1
ATOM 2299 C C . ALA B 1 32 ? -6.469 0.059 -17.609 1 98.62 32 ALA B C 1
ATOM 2301 O O . ALA B 1 32 ? -6.641 -0.969 -18.266 1 98.62 32 ALA B O 1
ATOM 2302 N N . LEU B 1 33 ? -5.371 0.27 -16.938 1 98.62 33 LEU B N 1
ATOM 2303 C CA . LEU B 1 33 ? -4.297 -0.721 -16.922 1 98.62 33 LEU B CA 1
ATOM 2304 C C . LEU B 1 33 ? -4.758 -2.008 -16.234 1 98.62 33 LEU B C 1
ATOM 2306 O O . LEU B 1 33 ? -4.473 -3.105 -16.719 1 98.62 33 LEU B O 1
ATOM 2310 N N . ALA B 1 34 ? -5.453 -1.867 -15.164 1 98.56 34 ALA B N 1
ATOM 2311 C CA . ALA B 1 34 ? -5.973 -3.037 -14.461 1 98.56 34 ALA B CA 1
ATOM 2312 C C . ALA B 1 34 ? -6.941 -3.824 -15.336 1 98.56 34 ALA B C 1
ATOM 2314 O O . ALA B 1 34 ? -6.957 -5.055 -15.305 1 98.56 34 ALA B O 1
ATOM 2315 N N . ALA B 1 35 ? -7.738 -3.105 -16.094 1 98.56 35 ALA B N 1
ATOM 2316 C CA . ALA B 1 35 ? -8.641 -3.764 -17.031 1 98.56 35 ALA B CA 1
ATOM 2317 C C . ALA B 1 35 ? -7.871 -4.578 -18.062 1 98.56 35 ALA B C 1
ATOM 2319 O O . ALA B 1 35 ? -8.273 -5.691 -18.406 1 98.56 35 ALA B O 1
ATOM 2320 N N . LYS B 1 36 ? -6.801 -4.027 -18.531 1 98.56 36 LYS B N 1
ATOM 2321 C CA . LYS B 1 36 ? -5.957 -4.746 -19.484 1 98.56 36 LYS B CA 1
ATOM 2322 C C . LYS B 1 36 ? -5.328 -5.977 -18.844 1 98.56 36 LYS B C 1
ATOM 2324 O O . LYS B 1 36 ? -5.195 -7.02 -19.484 1 98.56 36 LYS B O 1
ATOM 2329 N N . ARG B 1 37 ? -4.941 -5.848 -17.578 1 98.62 37 ARG B N 1
ATOM 2330 C CA . ARG B 1 37 ? -4.398 -6.996 -16.875 1 98.62 37 ARG B CA 1
ATOM 2331 C C . ARG B 1 37 ? -5.41 -8.133 -16.812 1 98.62 37 ARG B C 1
ATOM 2333 O O . ARG B 1 37 ? -5.051 -9.305 -16.984 1 98.62 37 ARG B O 1
ATOM 2340 N N . ARG B 1 38 ? -6.68 -7.805 -16.625 1 98.31 38 ARG B N 1
ATOM 2341 C CA . ARG B 1 38 ? -7.73 -8.812 -16.516 1 98.31 38 ARG B CA 1
ATOM 2342 C C . ARG B 1 38 ? -7.988 -9.484 -17.859 1 98.31 38 ARG B C 1
ATOM 2344 O O . ARG B 1 38 ? -8.664 -10.516 -17.922 1 98.31 38 ARG B O 1
ATOM 2351 N N . ARG B 1 39 ? -7.383 -8.93 -18.938 1 97.94 39 ARG B N 1
ATOM 2352 C CA . ARG B 1 39 ? -7.586 -9.492 -20.266 1 97.94 39 ARG B CA 1
ATOM 2353 C C . ARG B 1 39 ? -6.32 -10.164 -20.781 1 97.94 39 ARG B C 1
ATOM 2355 O O . ARG B 1 39 ? -6.289 -10.68 -21.906 1 97.94 39 ARG B O 1
ATOM 2362 N N . MET B 1 40 ? -5.242 -10.109 -19.969 1 98.44 40 MET B N 1
ATOM 2363 C CA . MET B 1 40 ? -4.027 -10.836 -20.312 1 98.44 40 MET B CA 1
ATOM 2364 C C . MET B 1 40 ? -4.332 -12.312 -20.578 1 98.44 40 MET B C 1
ATOM 2366 O O . MET B 1 40 ? -5.105 -12.93 -19.844 1 98.44 40 MET B O 1
ATOM 2370 N N . PRO B 1 41 ? -3.723 -12.883 -21.641 1 98.5 41 PRO B N 1
ATOM 2371 C CA . PRO B 1 41 ? -3.857 -14.336 -21.766 1 98.5 41 PRO B CA 1
ATOM 2372 C C . PRO B 1 41 ? -3.25 -15.086 -20.578 1 98.5 41 PRO B C 1
ATOM 2374 O O . PRO B 1 41 ? -2.479 -14.508 -19.812 1 98.5 41 PRO B O 1
ATOM 2377 N N . TRP B 1 42 ? -3.709 -16.266 -20.422 1 98.38 42 TRP B N 1
ATOM 2378 C CA . TRP B 1 42 ? -3.174 -17.125 -19.375 1 98.38 42 TRP B CA 1
ATOM 2379 C C . TRP B 1 42 ? -2.254 -18.203 -19.953 1 98.38 42 TRP B C 1
ATOM 2381 O O . TRP B 1 42 ? -2.336 -18.516 -21.141 1 98.38 42 TRP B O 1
ATOM 2391 N N . THR B 1 43 ? -1.339 -18.672 -19.203 1 98.44 43 THR B N 1
ATOM 2392 C CA . THR B 1 43 ? -0.525 -19.828 -19.594 1 98.44 43 THR B CA 1
ATOM 2393 C C . THR B 1 43 ? -0.528 -20.891 -18.5 1 98.44 43 THR B C 1
ATOM 2395 O O . THR B 1 43 ? -0.405 -20.562 -17.312 1 98.44 43 THR B O 1
ATOM 2398 N N . GLU B 1 44 ? -0.718 -22.109 -18.938 1 97.38 44 GLU B N 1
ATOM 2399 C CA . GLU B 1 44 ? -0.797 -23.219 -17.984 1 97.38 44 GLU B CA 1
ATOM 2400 C C . GLU B 1 44 ? 0.552 -23.469 -17.312 1 97.38 44 GLU B C 1
ATOM 2402 O O . GLU B 1 44 ? 1.596 -23.391 -17.953 1 97.38 44 GLU B O 1
ATOM 2407 N N . VAL B 1 45 ? 0.478 -23.719 -16.031 1 95.88 45 VAL B N 1
ATOM 2408 C CA . VAL B 1 45 ? 1.667 -23.906 -15.211 1 95.88 45 VAL B CA 1
ATOM 2409 C C . VAL B 1 45 ? 1.7 -25.328 -14.672 1 95.88 45 VAL B C 1
ATOM 2411 O O . VAL B 1 45 ? 0.654 -25.922 -14.391 1 95.88 45 VAL B O 1
ATOM 2414 N N . ASP B 1 46 ? 2.973 -25.844 -14.594 1 87.06 46 ASP B N 1
ATOM 2415 C CA . ASP B 1 46 ? 3.162 -27.125 -13.906 1 87.06 46 ASP B CA 1
ATOM 2416 C C . ASP B 1 46 ? 2.77 -27.016 -12.438 1 87.06 46 ASP B C 1
ATOM 2418 O O . ASP B 1 46 ? 3.164 -26.078 -11.75 1 87.06 46 ASP B O 1
ATOM 2422 N N . THR B 1 47 ? 2.012 -27.938 -11.984 1 79.56 47 THR B N 1
ATOM 2423 C CA . THR B 1 47 ? 1.508 -27.891 -10.617 1 79.56 47 THR B CA 1
ATOM 2424 C C . THR B 1 47 ? 2.375 -28.734 -9.688 1 79.56 47 THR B C 1
ATOM 2426 O O . THR B 1 47 ? 2.137 -28.781 -8.477 1 79.56 47 THR B O 1
ATOM 2429 N N . SER B 1 48 ? 3.459 -29.234 -10.125 1 87.25 48 SER B N 1
ATOM 2430 C CA . SER B 1 48 ? 4.234 -30.203 -9.352 1 87.25 48 SER B CA 1
ATOM 2431 C C . SER B 1 48 ? 5.277 -29.5 -8.484 1 87.25 48 SER B C 1
ATOM 2433 O O . SER B 1 48 ? 6.039 -30.156 -7.773 1 87.25 48 SER B O 1
ATOM 2435 N N . TYR B 1 49 ? 5.297 -28.188 -8.547 1 95.69 49 TYR B N 1
ATOM 2436 C CA . TYR B 1 49 ? 6.246 -27.5 -7.684 1 95.69 49 TYR B CA 1
ATOM 2437 C C . TYR B 1 49 ? 5.984 -27.812 -6.219 1 95.69 49 TYR B C 1
ATOM 2439 O O . TYR B 1 49 ? 4.832 -27.859 -5.781 1 95.69 49 TYR B O 1
ATOM 2447 N N . ARG B 1 50 ? 7.09 -28.031 -5.516 1 95.44 50 ARG B N 1
ATOM 2448 C CA . ARG B 1 50 ? 6.984 -28.359 -4.098 1 95.44 50 ARG B CA 1
ATOM 2449 C C . ARG B 1 50 ? 7.598 -27.266 -3.232 1 95.44 50 ARG B C 1
ATOM 2451 O O . ARG B 1 50 ? 8.641 -26.703 -3.584 1 95.44 50 ARG B O 1
ATOM 2458 N N . PHE B 1 51 ? 6.957 -27.031 -2.088 1 98.31 51 PHE B N 1
ATOM 2459 C CA . PHE B 1 51 ? 7.391 -26.094 -1.052 1 98.31 51 PHE B CA 1
ATOM 2460 C C . PHE B 1 51 ? 7.32 -26.75 0.324 1 98.31 51 PHE B C 1
ATOM 2462 O O . PHE B 1 51 ? 6.75 -27.828 0.474 1 98.31 51 PHE B O 1
ATOM 2469 N N . GLU B 1 52 ? 7.961 -26.156 1.203 1 98.62 52 GLU B N 1
ATOM 2470 C CA . GLU B 1 52 ? 7.816 -26.531 2.607 1 98.62 52 GLU B CA 1
ATOM 2471 C C . GLU B 1 52 ? 7.168 -25.406 3.412 1 98.62 52 GLU B C 1
ATOM 2473 O O . GLU B 1 52 ? 7.57 -24.25 3.299 1 98.62 52 GLU B O 1
ATOM 2478 N N . GLY B 1 53 ? 6.145 -25.719 4.133 1 98.06 53 GLY B N 1
ATOM 2479 C CA . GLY B 1 53 ? 5.5 -24.781 5.035 1 98.06 53 GLY B CA 1
ATOM 2480 C C . GLY B 1 53 ? 5.602 -25.188 6.492 1 98.06 53 GLY B C 1
ATOM 2481 O O . GLY B 1 53 ? 6.266 -26.188 6.82 1 98.06 53 GLY B O 1
ATOM 2482 N N . PRO B 1 54 ? 5.016 -24.438 7.359 1 96.81 54 PRO B N 1
ATOM 2483 C CA . PRO B 1 54 ? 5.098 -24.734 8.789 1 96.81 54 PRO B CA 1
ATOM 2484 C C . PRO B 1 54 ? 4.531 -26.109 9.148 1 96.81 54 PRO B C 1
ATOM 2486 O O . PRO B 1 54 ? 4.949 -26.719 10.133 1 96.81 54 PRO B O 1
ATOM 2489 N N . ASP B 1 55 ? 3.631 -26.625 8.32 1 96.88 55 ASP B N 1
ATOM 2490 C CA . ASP B 1 55 ? 2.977 -27.891 8.625 1 96.88 55 ASP B CA 1
ATOM 2491 C C . ASP B 1 55 ? 3.467 -29 7.695 1 96.88 55 ASP B C 1
ATOM 2493 O O . ASP B 1 55 ? 2.828 -30.047 7.574 1 96.88 55 ASP B O 1
ATOM 2497 N N . GLY B 1 56 ? 4.496 -28.703 6.926 1 97.25 56 GLY B N 1
ATOM 2498 C CA . GLY B 1 56 ? 5.059 -29.734 6.066 1 97.25 56 GLY B CA 1
ATOM 2499 C C . GLY B 1 56 ? 5.035 -29.359 4.598 1 97.25 56 GLY B C 1
ATOM 2500 O O . GLY B 1 56 ? 4.859 -28.203 4.25 1 97.25 56 GLY B O 1
ATOM 2501 N N . ALA B 1 57 ? 5.215 -30.406 3.77 1 97.56 57 ALA B N 1
ATOM 2502 C CA . ALA B 1 57 ? 5.324 -30.219 2.326 1 97.56 57 ALA B CA 1
ATOM 2503 C C . ALA B 1 57 ? 3.992 -29.781 1.728 1 97.56 57 ALA B C 1
ATOM 2505 O O . ALA B 1 57 ? 2.934 -30.281 2.105 1 97.56 57 ALA B O 1
ATOM 2506 N N . VAL B 1 58 ? 4.066 -28.812 0.816 1 97.06 58 VAL B N 1
ATOM 2507 C CA . VAL B 1 58 ? 2.879 -28.344 0.111 1 97.06 58 VAL B CA 1
ATOM 2508 C C . VAL B 1 58 ? 3.191 -28.188 -1.374 1 97.06 58 VAL B C 1
ATOM 2510 O O . VAL B 1 58 ? 4.344 -27.953 -1.751 1 97.06 58 VAL B O 1
ATOM 2513 N N . SER B 1 59 ? 2.154 -28.312 -2.221 1 96.19 59 SER B N 1
ATOM 2514 C CA . SER B 1 59 ? 2.266 -28.078 -3.658 1 96.19 59 SER B CA 1
ATOM 2515 C C . SER B 1 59 ? 1.858 -26.641 -4.02 1 96.19 59 SER B C 1
ATOM 2517 O O . SER B 1 59 ? 1.38 -25.891 -3.166 1 96.19 59 SER B O 1
ATOM 2519 N N . LEU B 1 60 ? 2.078 -26.328 -5.266 1 97.5 60 LEU B N 1
ATOM 2520 C CA . LEU B 1 60 ? 1.604 -25.031 -5.754 1 97.5 60 LEU B CA 1
ATOM 2521 C C . LEU B 1 60 ? 0.098 -24.891 -5.559 1 97.5 60 LEU B C 1
ATOM 2523 O O . LEU B 1 60 ? -0.386 -23.844 -5.152 1 97.5 60 LEU B O 1
ATOM 2527 N N . LEU B 1 61 ? -0.627 -25.953 -5.867 1 96.69 61 LEU B N 1
ATOM 2528 C CA . LEU B 1 61 ? -2.076 -25.953 -5.688 1 96.69 61 LEU B CA 1
ATOM 2529 C C . LEU B 1 61 ? -2.441 -25.703 -4.227 1 96.69 61 LEU B C 1
ATOM 2531 O O . LEU B 1 61 ? -3.387 -24.953 -3.939 1 96.69 61 LEU B O 1
ATOM 2535 N N . ASP B 1 62 ? -1.711 -26.25 -3.27 1 96.75 62 ASP B N 1
ATOM 2536 C CA . ASP B 1 62 ? -1.973 -26.078 -1.842 1 96.75 62 ASP B CA 1
ATOM 2537 C C . ASP B 1 62 ? -1.787 -24.625 -1.413 1 96.75 62 ASP B C 1
ATOM 2539 O O . ASP B 1 62 ? -2.408 -24.172 -0.449 1 96.75 62 ASP B O 1
ATOM 2543 N N . LEU B 1 63 ? -0.923 -23.891 -2.141 1 98.12 63 LEU B N 1
ATOM 2544 C CA . LEU B 1 63 ? -0.645 -22.516 -1.773 1 98.12 63 LEU B CA 1
ATOM 2545 C C . LEU B 1 63 ? -1.881 -21.641 -1.963 1 98.12 63 LEU B C 1
ATOM 2547 O O . LEU B 1 63 ? -1.991 -20.578 -1.356 1 98.12 63 LEU B O 1
ATOM 2551 N N . PHE B 1 64 ? -2.828 -22.125 -2.789 1 98.25 64 PHE B N 1
ATOM 2552 C CA . PHE B 1 64 ? -4.051 -21.359 -3.016 1 98.25 64 PHE B CA 1
ATOM 2553 C C . PHE B 1 64 ? -4.906 -21.328 -1.756 1 98.25 64 PHE B C 1
ATOM 2555 O O . PHE B 1 64 ? -5.777 -20.469 -1.616 1 98.25 64 PHE B O 1
ATOM 2562 N N . GLN B 1 65 ? -4.746 -22.312 -0.869 1 97.69 65 GLN B N 1
ATOM 2563 C CA . GLN B 1 65 ? -5.504 -22.438 0.372 1 97.69 65 GLN B CA 1
ATOM 2564 C C . GLN B 1 65 ? -7.008 -22.406 0.107 1 97.69 65 GLN B C 1
ATOM 2566 O O . GLN B 1 65 ? -7.754 -21.734 0.817 1 97.69 65 GLN B O 1
ATOM 2571 N N . GLY B 1 66 ? -7.379 -23 -0.959 1 97.44 66 GLY B N 1
ATOM 2572 C CA . GLY B 1 66 ? -8.781 -23.203 -1.275 1 97.44 66 GLY B CA 1
ATOM 2573 C C . GLY B 1 66 ? -9.391 -22.047 -2.047 1 97.44 66 GLY B C 1
ATOM 2574 O O . GLY B 1 66 ? -10.547 -22.125 -2.48 1 97.44 66 GLY B O 1
ATOM 2575 N N . ARG B 1 67 ? -8.672 -20.984 -2.381 1 98.31 67 ARG B N 1
ATOM 2576 C CA . ARG B 1 67 ? -9.203 -19.812 -3.074 1 98.31 67 ARG B CA 1
ATOM 2577 C C . ARG B 1 67 ? -8.891 -19.875 -4.566 1 98.31 67 ARG B C 1
ATOM 2579 O O . ARG B 1 67 ? -8.078 -20.703 -5.004 1 98.31 67 ARG B O 1
ATOM 2586 N N . ARG B 1 68 ? -9.453 -19.031 -5.316 1 98.12 68 ARG B N 1
ATOM 2587 C CA . ARG B 1 68 ? -9.414 -19.094 -6.773 1 98.12 68 ARG B CA 1
ATOM 2588 C C . ARG B 1 68 ? -8.125 -18.484 -7.312 1 98.12 68 ARG B C 1
ATOM 2590 O O . ARG B 1 68 ? -7.637 -18.891 -8.367 1 98.12 68 ARG B O 1
ATOM 2597 N N . GLN B 1 69 ? -7.602 -17.469 -6.633 1 98.81 69 GLN B N 1
ATOM 2598 C CA . GLN B 1 69 ? -6.422 -16.75 -7.105 1 98.81 69 GLN B CA 1
ATOM 2599 C C . GLN B 1 69 ? -5.281 -16.844 -6.098 1 98.81 69 GLN B C 1
ATOM 2601 O O . GLN B 1 69 ? -5.52 -16.984 -4.895 1 98.81 69 GLN B O 1
ATOM 2606 N N . LEU B 1 70 ? -4.078 -16.781 -6.594 1 98.88 70 LEU B N 1
ATOM 2607 C CA . LEU B 1 70 ? -2.863 -16.844 -5.793 1 98.88 70 LEU B CA 1
ATOM 2608 C C . LEU B 1 70 ? -1.849 -15.805 -6.266 1 98.88 70 LEU B C 1
ATOM 2610 O O . LEU B 1 70 ? -1.618 -15.664 -7.469 1 98.88 70 LEU B O 1
ATOM 2614 N N . ILE B 1 71 ? -1.33 -15.062 -5.363 1 98.94 71 ILE B N 1
ATOM 2615 C CA . ILE B 1 71 ? -0.173 -14.203 -5.605 1 98.94 71 ILE B CA 1
ATOM 2616 C C . ILE B 1 71 ? 1.034 -14.742 -4.836 1 98.94 71 ILE B C 1
ATOM 2618 O O . ILE B 1 71 ? 0.941 -15.023 -3.641 1 98.94 71 ILE B O 1
ATOM 2622 N N . VAL B 1 72 ? 2.133 -14.961 -5.512 1 98.94 72 VAL B N 1
ATOM 2623 C CA . VAL B 1 72 ? 3.367 -15.43 -4.887 1 98.94 72 VAL B CA 1
ATOM 2624 C C . VAL B 1 72 ? 4.449 -14.359 -5.016 1 98.94 72 VAL B C 1
ATOM 2626 O O . VAL B 1 72 ? 4.789 -13.938 -6.125 1 98.94 72 VAL B O 1
ATOM 2629 N N . TYR B 1 73 ? 4.969 -13.898 -3.941 1 98.88 73 TYR B N 1
ATOM 2630 C CA . TYR B 1 73 ? 6.109 -12.984 -3.938 1 98.88 73 TYR B CA 1
ATOM 2631 C C . TYR B 1 73 ? 7.395 -13.719 -3.574 1 98.88 73 TYR B C 1
ATOM 2633 O O . TYR B 1 73 ? 7.457 -14.398 -2.547 1 98.88 73 TYR B O 1
ATOM 2641 N N . ARG B 1 74 ? 8.391 -13.578 -4.406 1 98.75 74 ARG B N 1
ATOM 2642 C CA . ARG B 1 74 ? 9.719 -14.094 -4.094 1 98.75 74 ARG B CA 1
ATOM 2643 C C . ARG B 1 74 ? 10.508 -13.109 -3.236 1 98.75 74 ARG B C 1
ATOM 2645 O O . ARG B 1 74 ? 10.922 -12.055 -3.715 1 98.75 74 ARG B O 1
ATOM 2652 N N . ALA B 1 75 ? 10.672 -13.469 -1.998 1 98.5 75 ALA B N 1
ATOM 2653 C CA . ALA B 1 75 ? 11.469 -12.68 -1.067 1 98.5 75 ALA B CA 1
ATOM 2654 C C . ALA B 1 75 ? 12.828 -13.336 -0.819 1 98.5 75 ALA B C 1
ATOM 2656 O O . ALA B 1 75 ? 12.906 -14.523 -0.502 1 98.5 75 ALA B O 1
ATOM 2657 N N . PHE B 1 76 ? 13.852 -12.562 -0.871 1 97.88 76 PHE B N 1
ATOM 2658 C CA . PHE B 1 76 ? 15.195 -13.102 -0.659 1 97.88 76 PHE B CA 1
ATOM 2659 C C . PHE B 1 76 ? 15.555 -13.094 0.822 1 97.88 76 PHE B C 1
ATOM 2661 O O . PHE B 1 76 ? 16.484 -12.391 1.236 1 97.88 76 PHE B O 1
ATOM 2668 N N . VAL B 1 77 ? 14.852 -13.859 1.542 1 97.88 77 VAL B N 1
ATOM 2669 C CA . VAL B 1 77 ? 15.203 -14.281 2.895 1 97.88 77 VAL B CA 1
ATOM 2670 C C . VAL B 1 77 ? 15.844 -15.664 2.857 1 97.88 77 VAL B C 1
ATOM 2672 O O . VAL B 1 77 ? 15.195 -16.672 3.152 1 97.88 77 VAL B O 1
ATOM 2675 N N . ASP B 1 78 ? 16.984 -15.641 2.393 1 96.62 78 ASP B N 1
ATOM 2676 C CA . ASP B 1 78 ? 17.812 -16.797 2.037 1 96.62 78 ASP B CA 1
ATOM 2677 C C . ASP B 1 78 ? 19.172 -16.75 2.732 1 96.62 78 ASP B C 1
ATOM 2679 O O . ASP B 1 78 ? 19.656 -15.664 3.068 1 96.62 78 ASP B O 1
ATOM 2683 N N . PRO B 1 79 ? 19.75 -17.922 2.895 1 95.44 79 PRO B N 1
ATOM 2684 C CA . PRO B 1 79 ? 21.156 -17.875 3.314 1 95.44 79 PRO B CA 1
ATOM 2685 C C . PRO B 1 79 ? 22.016 -17.016 2.4 1 95.44 79 PRO B C 1
ATOM 2687 O O . PRO B 1 79 ? 21.906 -17.109 1.175 1 95.44 79 PRO B O 1
ATOM 2690 N N . GLY B 1 80 ? 22.766 -16.109 3.018 1 93.62 80 GLY B N 1
ATOM 2691 C CA . GLY B 1 80 ? 23.672 -15.273 2.244 1 93.62 80 GLY B CA 1
ATOM 2692 C C . GLY B 1 80 ? 23.094 -13.906 1.915 1 93.62 80 GLY B C 1
ATOM 2693 O O . GLY B 1 80 ? 23.766 -13.062 1.325 1 93.62 80 GLY B O 1
ATOM 2694 N N . THR B 1 81 ? 21.922 -13.656 2.266 1 93.5 81 THR B N 1
ATOM 2695 C CA . THR B 1 81 ? 21.328 -12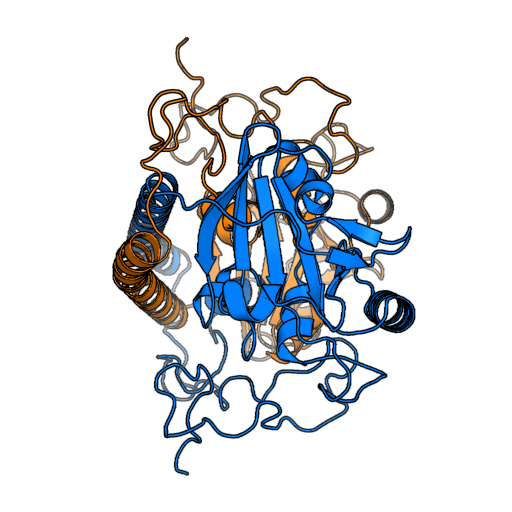.344 2.018 1 93.5 81 THR B CA 1
ATOM 2696 C C . THR B 1 81 ? 21.344 -11.492 3.281 1 93.5 81 THR B C 1
ATOM 2698 O O . THR B 1 81 ? 21.25 -12.016 4.391 1 93.5 81 THR B O 1
ATOM 2701 N N . GLY B 1 82 ? 21.547 -10.234 3.076 1 91.94 82 GLY B N 1
ATOM 2702 C CA . GLY B 1 82 ? 21.578 -9.336 4.215 1 91.94 82 GLY B CA 1
ATOM 2703 C C . GLY B 1 82 ? 22.641 -9.703 5.234 1 91.94 82 GLY B C 1
ATOM 2704 O O . GLY B 1 82 ? 23.812 -9.859 4.891 1 91.94 82 GLY B O 1
ATOM 2705 N N . ASP B 1 83 ? 22.25 -9.734 6.504 1 93.19 83 ASP B N 1
ATOM 2706 C CA . ASP B 1 83 ? 23.156 -10.172 7.559 1 93.19 83 ASP B CA 1
ATOM 2707 C C . ASP B 1 83 ? 22.75 -11.547 8.094 1 93.19 83 ASP B C 1
ATOM 2709 O O . ASP B 1 83 ? 22.875 -11.812 9.289 1 93.19 83 ASP B O 1
ATOM 2713 N N . TRP B 1 84 ? 22.25 -12.422 7.27 1 92 84 TRP B N 1
ATOM 2714 C CA . TRP B 1 84 ? 21.859 -13.797 7.594 1 92 84 TRP B CA 1
ATOM 2715 C C . TRP B 1 84 ? 22.75 -14.375 8.68 1 92 84 TRP B C 1
ATOM 2717 O O . TRP B 1 84 ? 23.969 -14.219 8.625 1 92 84 TRP B O 1
ATOM 2727 N N . PRO B 1 85 ? 22.062 -14.914 9.656 1 92.31 85 PRO B N 1
ATOM 2728 C CA . PRO B 1 85 ? 20.672 -15.336 9.68 1 92.31 85 PRO B CA 1
ATOM 2729 C C . PRO B 1 85 ? 19.766 -14.375 10.461 1 92.31 85 PRO B C 1
ATOM 2731 O O . PRO B 1 85 ? 18.594 -14.672 10.703 1 92.31 85 PRO B O 1
ATOM 2734 N N . GLU B 1 86 ? 20.281 -13.219 10.828 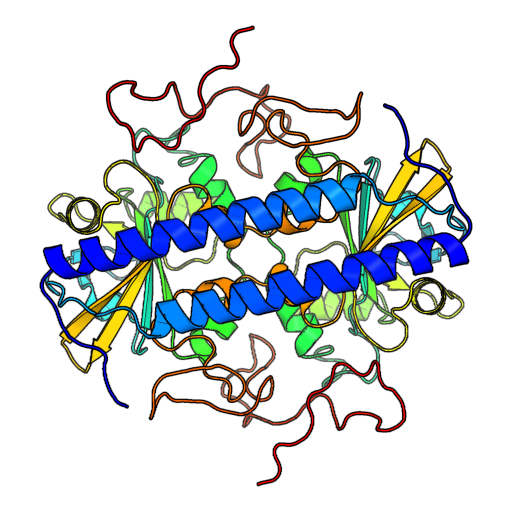1 94.94 86 GLU B N 1
ATOM 2735 C CA . GLU B 1 86 ? 19.469 -12.32 11.633 1 94.94 86 GLU B CA 1
ATOM 2736 C C . GLU B 1 86 ? 18.359 -11.68 10.797 1 94.94 86 GLU B C 1
ATOM 2738 O O . GLU B 1 86 ? 17.219 -11.539 11.258 1 94.94 86 GLU B O 1
ATOM 2743 N N . HIS B 1 87 ? 18.734 -11.281 9.609 1 96.56 87 HIS B N 1
ATOM 2744 C CA . HIS B 1 87 ? 17.781 -10.711 8.672 1 96.56 87 HIS B CA 1
ATOM 2745 C C . HIS B 1 87 ? 17.984 -11.273 7.27 1 96.56 87 HIS B C 1
ATOM 2747 O O . HIS B 1 87 ? 19 -11.938 7 1 96.56 87 HIS B O 1
ATOM 2753 N N . GLY B 1 88 ? 16.984 -11.078 6.43 1 96.5 88 GLY B N 1
ATOM 2754 C CA . GLY B 1 88 ? 17.109 -11.281 4.996 1 96.5 88 GLY B CA 1
ATOM 2755 C C . GLY B 1 88 ? 17.406 -10.008 4.234 1 96.5 88 GLY B C 1
ATOM 2756 O O . GLY B 1 88 ? 17.938 -9.047 4.809 1 96.5 88 GLY B O 1
ATOM 2757 N N . CYS B 1 89 ? 17.203 -10.031 2.967 1 97.12 89 CYS B N 1
ATOM 2758 C CA . CYS B 1 89 ? 17.422 -8.891 2.092 1 97.12 89 CYS B CA 1
ATOM 2759 C C . CYS B 1 89 ? 16.719 -7.645 2.629 1 97.12 89 CYS B C 1
ATOM 2761 O O . CYS B 1 89 ? 15.555 -7.707 3.02 1 97.12 89 CYS B O 1
ATOM 2763 N N . ILE B 1 90 ? 17.375 -6.477 2.617 1 96.88 90 ILE B N 1
ATOM 2764 C CA . ILE B 1 90 ? 16.844 -5.219 3.129 1 96.88 90 ILE B CA 1
ATOM 2765 C C . ILE B 1 90 ? 15.602 -4.816 2.334 1 96.88 90 ILE B C 1
ATOM 2767 O O . ILE B 1 90 ? 14.57 -4.477 2.916 1 96.88 90 ILE B O 1
ATOM 2771 N N . GLY B 1 91 ? 15.68 -4.902 1.008 1 96.56 91 GLY B N 1
ATOM 2772 C CA . GLY B 1 91 ? 14.57 -4.516 0.156 1 96.56 91 GLY B CA 1
ATOM 2773 C C . GLY B 1 91 ? 13.352 -5.406 0.331 1 96.56 91 GLY B C 1
ATOM 2774 O O . GLY B 1 91 ? 12.227 -4.91 0.421 1 96.56 91 GLY B O 1
ATOM 2775 N N . CYS B 1 92 ? 13.555 -6.703 0.373 1 97.88 92 CYS B N 1
ATOM 2776 C CA . CYS B 1 92 ? 12.453 -7.641 0.546 1 97.88 92 CYS B CA 1
ATOM 2777 C C . CYS B 1 92 ? 11.836 -7.504 1.934 1 97.88 92 CYS B C 1
ATOM 2779 O O . CYS B 1 92 ? 10.633 -7.715 2.107 1 97.88 92 CYS B O 1
ATOM 2781 N N . SER B 1 93 ? 12.68 -7.109 2.906 1 97.81 93 SER B N 1
ATOM 2782 C CA . SER B 1 93 ? 12.164 -6.867 4.25 1 97.81 93 SER B CA 1
ATOM 2783 C C . SER B 1 93 ? 11.273 -5.625 4.285 1 97.81 93 SER B C 1
ATOM 2785 O O . SER B 1 93 ? 10.258 -5.602 4.984 1 97.81 93 SER B O 1
ATOM 2787 N N . LEU B 1 94 ? 11.703 -4.629 3.568 1 97.44 94 LEU B N 1
ATOM 2788 C CA . LEU B 1 94 ? 10.867 -3.443 3.436 1 97.44 94 LEU B CA 1
ATOM 2789 C C . LEU B 1 94 ? 9.5 -3.805 2.859 1 97.44 94 LEU B C 1
ATOM 2791 O O . LEU B 1 94 ? 8.477 -3.326 3.342 1 97.44 94 LEU B O 1
ATOM 2795 N N . MET B 1 95 ? 9.477 -4.695 1.846 1 97.5 95 MET B N 1
ATOM 2796 C CA . MET B 1 95 ? 8.227 -5.156 1.258 1 97.5 95 MET B CA 1
ATOM 2797 C C . MET B 1 95 ? 7.375 -5.891 2.291 1 97.5 95 MET B C 1
ATOM 2799 O O . MET B 1 95 ? 6.188 -5.605 2.443 1 97.5 95 MET B O 1
ATOM 2803 N N . ALA B 1 96 ? 7.98 -6.746 3.037 1 98.31 96 ALA B N 1
ATOM 2804 C CA . ALA B 1 96 ? 7.273 -7.559 4.023 1 98.31 96 ALA B CA 1
ATOM 2805 C C . ALA B 1 96 ? 6.68 -6.688 5.125 1 98.31 96 ALA B C 1
ATOM 2807 O O . ALA B 1 96 ? 5.617 -7.004 5.668 1 98.31 96 ALA B O 1
ATOM 2808 N N . ASP B 1 97 ? 7.34 -5.582 5.41 1 98.19 97 ASP B N 1
ATOM 2809 C CA . ASP B 1 97 ? 6.91 -4.668 6.465 1 98.19 97 ASP B CA 1
ATOM 2810 C C . ASP B 1 97 ? 5.605 -3.969 6.094 1 98.19 97 ASP B C 1
ATOM 2812 O O . ASP B 1 97 ? 5.012 -3.273 6.918 1 98.19 97 ASP B O 1
ATOM 2816 N N . HIS B 1 98 ? 5.09 -4.203 4.852 1 97.69 98 HIS B N 1
ATOM 2817 C CA . HIS B 1 98 ? 3.955 -3.404 4.398 1 97.69 98 HIS B CA 1
ATOM 2818 C C . HIS B 1 98 ? 2.766 -4.289 4.039 1 97.69 98 HIS B C 1
ATOM 2820 O O . HIS B 1 98 ? 1.775 -3.812 3.484 1 97.69 98 HIS B O 1
ATOM 2826 N N . ILE B 1 99 ? 2.875 -5.586 4.359 1 97.94 99 ILE B N 1
ATOM 2827 C CA . ILE B 1 99 ? 1.741 -6.469 4.105 1 97.94 99 ILE B CA 1
ATOM 2828 C C . ILE B 1 99 ? 0.698 -6.301 5.207 1 97.94 99 ILE B C 1
ATOM 2830 O O . ILE B 1 99 ? 0.953 -6.633 6.367 1 97.94 99 ILE B O 1
ATOM 2834 N N . GLY B 1 100 ? -0.455 -5.73 4.867 1 95.69 100 GLY B N 1
ATOM 2835 C CA . GLY B 1 100 ? -1.552 -5.531 5.801 1 95.69 100 GLY B CA 1
ATOM 2836 C C . GLY B 1 100 ? -2.307 -6.809 6.113 1 95.69 100 GLY B C 1
ATOM 2837 O O . GLY B 1 100 ? -1.811 -7.91 5.859 1 95.69 100 GLY B O 1
ATOM 2838 N N . ASN B 1 101 ? -3.438 -6.645 6.766 1 97.69 101 ASN B N 1
ATOM 2839 C CA . ASN B 1 101 ? -4.254 -7.809 7.102 1 97.69 101 ASN B CA 1
ATOM 2840 C C . ASN B 1 101 ? -4.812 -8.484 5.852 1 97.69 101 ASN B C 1
ATOM 2842 O O . ASN B 1 101 ? -5.512 -7.852 5.059 1 97.69 101 ASN B O 1
ATOM 2846 N N . LEU B 1 102 ? -4.602 -9.719 5.672 1 98.38 102 LEU B N 1
ATOM 2847 C CA . LEU B 1 102 ? -4.871 -10.422 4.422 1 98.38 102 LEU B CA 1
ATOM 2848 C C . LEU B 1 102 ? -6.328 -10.875 4.359 1 98.38 102 LEU B C 1
ATOM 2850 O O . LEU B 1 102 ? -6.781 -11.375 3.326 1 98.38 102 LEU B O 1
ATOM 2854 N N . ALA B 1 103 ? -7.109 -10.648 5.492 1 98.12 103 ALA B N 1
ATOM 2855 C CA . ALA B 1 103 ? -8.516 -11.023 5.488 1 98.12 103 ALA B CA 1
ATOM 2856 C C . ALA B 1 103 ? -9.273 -10.32 4.367 1 98.12 103 ALA B C 1
ATOM 2858 O O . ALA B 1 103 ? -10.211 -10.883 3.787 1 98.12 103 ALA B O 1
ATOM 2859 N N . HIS B 1 104 ? -8.891 -9.109 4.07 1 98.12 104 HIS B N 1
ATOM 2860 C CA . HIS B 1 104 ? -9.555 -8.344 3.021 1 98.12 104 HIS B CA 1
ATOM 2861 C C . HIS B 1 104 ? -9.297 -8.945 1.646 1 98.12 104 HIS B C 1
ATOM 2863 O O . HIS B 1 104 ? -10.219 -9.07 0.834 1 98.12 104 HIS B O 1
ATOM 2869 N N . LEU B 1 105 ? -8.055 -9.32 1.391 1 98.56 105 LEU B N 1
ATOM 2870 C CA . LEU B 1 105 ? -7.688 -9.977 0.14 1 98.56 105 LEU B CA 1
ATOM 2871 C C . LEU B 1 105 ? -8.375 -11.328 0.01 1 98.56 105 LEU B C 1
ATOM 2873 O O . LEU B 1 105 ? -8.891 -11.664 -1.059 1 98.56 105 LEU B O 1
ATOM 2877 N N . ASN B 1 106 ? -8.43 -12.055 1.113 1 98.56 106 ASN B N 1
ATOM 2878 C CA . ASN B 1 106 ? -9.062 -13.367 1.145 1 98.56 106 ASN B CA 1
ATOM 2879 C C . ASN B 1 106 ? -10.555 -13.281 0.848 1 98.56 106 ASN B C 1
ATOM 2881 O O . ASN B 1 106 ? -11.125 -14.164 0.207 1 98.56 106 ASN B O 1
ATOM 2885 N N . ALA B 1 107 ? -11.148 -12.219 1.288 1 97.44 107 ALA B N 1
ATOM 2886 C CA . ALA B 1 107 ? -12.578 -12.016 1.077 1 97.44 107 ALA B CA 1
ATOM 2887 C C . ALA B 1 107 ? -12.898 -11.891 -0.409 1 97.44 107 ALA B C 1
ATOM 2889 O O . ALA B 1 107 ? -14.055 -12.062 -0.816 1 97.44 107 ALA B O 1
ATOM 2890 N N . ARG B 1 108 ? -11.898 -11.617 -1.213 1 98.12 108 ARG B N 1
ATOM 2891 C CA . ARG B 1 108 ? -12.086 -11.547 -2.66 1 98.12 108 ARG B CA 1
ATOM 2892 C C . ARG B 1 108 ? -11.445 -12.75 -3.348 1 98.12 108 ARG B C 1
ATOM 2894 O O . ARG B 1 108 ? -10.945 -12.641 -4.473 1 98.12 108 ARG B O 1
ATOM 2901 N N . ASP B 1 109 ? -11.383 -13.844 -2.615 1 98.19 109 ASP B N 1
ATOM 2902 C CA . ASP B 1 109 ? -11.008 -15.164 -3.123 1 98.19 109 ASP B CA 1
ATOM 2903 C C . ASP B 1 109 ? -9.578 -15.164 -3.662 1 98.19 109 ASP B C 1
ATOM 2905 O O . ASP B 1 109 ? -9.312 -15.711 -4.734 1 98.19 109 ASP B O 1
ATOM 2909 N N . THR B 1 110 ? -8.672 -14.516 -2.955 1 98.88 110 THR B N 1
ATOM 2910 C CA . THR B 1 110 ? -7.285 -14.383 -3.379 1 98.88 110 THR B CA 1
ATOM 2911 C C . THR B 1 110 ? -6.336 -14.625 -2.209 1 98.88 110 THR B C 1
ATOM 2913 O O . THR B 1 110 ? -6.547 -14.102 -1.113 1 98.88 110 THR B O 1
ATOM 2916 N N . THR B 1 111 ? -5.352 -15.461 -2.387 1 98.88 111 THR B N 1
ATOM 2917 C CA . THR B 1 111 ? -4.324 -15.75 -1.393 1 98.88 111 THR B CA 1
ATOM 2918 C C . THR B 1 111 ? -3.008 -15.078 -1.767 1 98.88 111 THR B C 1
ATOM 2920 O O . THR B 1 111 ? -2.631 -15.047 -2.939 1 98.88 111 THR B O 1
ATOM 2923 N N . LEU B 1 112 ? -2.348 -14.492 -0.825 1 98.94 112 LEU B N 1
ATOM 2924 C CA . LEU B 1 112 ? -0.965 -14.047 -0.953 1 98.94 112 LEU B CA 1
ATOM 2925 C C . LEU B 1 112 ? -0.031 -14.93 -0.136 1 98.94 112 LEU B C 1
ATOM 2927 O O . LEU B 1 112 ? -0.298 -15.211 1.036 1 98.94 112 LEU B O 1
ATOM 2931 N N . VAL B 1 113 ? 1.079 -15.383 -0.722 1 98.88 113 VAL B N 1
ATOM 2932 C CA . VAL B 1 113 ? 2.121 -16.078 0.026 1 98.88 113 VAL B CA 1
ATOM 2933 C C . VAL B 1 113 ? 3.492 -15.547 -0.383 1 98.88 113 VAL B C 1
ATOM 2935 O O . VAL B 1 113 ? 3.664 -15.047 -1.498 1 98.88 113 VAL B O 1
ATOM 2938 N N . TYR B 1 114 ? 4.395 -15.617 0.506 1 98.88 114 TYR B N 1
ATOM 2939 C CA . TYR B 1 114 ? 5.805 -15.375 0.22 1 98.88 114 TYR B CA 1
ATOM 2940 C C . TYR B 1 114 ? 6.574 -16.688 0.095 1 98.88 114 TYR B C 1
ATOM 2942 O O . TYR B 1 114 ? 6.227 -17.672 0.737 1 98.88 114 TYR B O 1
ATOM 2950 N N . VAL B 1 115 ? 7.543 -16.719 -0.751 1 98.88 115 VAL B N 1
ATOM 2951 C CA . VAL B 1 115 ? 8.406 -17.891 -0.859 1 98.88 115 VAL B CA 1
ATOM 2952 C C . VAL B 1 115 ? 9.867 -17.469 -0.799 1 98.88 115 VAL B C 1
ATOM 2954 O O . VAL B 1 115 ? 10.242 -16.406 -1.327 1 98.88 115 VAL B O 1
ATOM 2957 N N . SER B 1 116 ? 10.68 -18.219 -0.195 1 98.69 116 SER B N 1
ATOM 2958 C CA . SER B 1 116 ? 12.117 -18.016 -0.046 1 98.69 116 SER B CA 1
ATOM 2959 C C . SER B 1 116 ? 12.859 -19.344 -0.042 1 98.69 116 SER B C 1
ATOM 2961 O O . SER B 1 116 ? 12.242 -20.406 -0.144 1 98.69 116 SER B O 1
ATOM 2963 N N . ARG B 1 117 ? 14.164 -19.297 -0.023 1 97.94 117 ARG B N 1
ATOM 2964 C CA . ARG B 1 117 ? 14.977 -20.5 0.068 1 97.94 117 ARG B CA 1
ATOM 2965 C C . ARG B 1 117 ? 15.391 -20.781 1.51 1 97.94 117 ARG B C 1
ATOM 2967 O O . ARG B 1 117 ? 15.945 -21.828 1.812 1 97.94 117 ARG B O 1
ATOM 2974 N N . GLY B 1 118 ? 15.141 -19.844 2.439 1 97.94 118 GLY B N 1
ATOM 2975 C CA . GLY B 1 118 ? 15.422 -20.094 3.844 1 97.94 118 GLY B CA 1
ATOM 2976 C C . GLY B 1 118 ? 14.602 -21.234 4.422 1 97.94 118 GLY B C 1
ATOM 2977 O O . GLY B 1 118 ? 13.438 -21.406 4.074 1 97.94 118 GLY B O 1
ATOM 2978 N N . ARG B 1 119 ? 15.211 -21.984 5.371 1 97.25 119 ARG B N 1
ATOM 2979 C CA . ARG B 1 119 ? 14.5 -23.062 6.043 1 97.25 119 ARG B CA 1
ATOM 2980 C C . ARG B 1 119 ? 13.344 -22.516 6.879 1 97.25 119 ARG B C 1
ATOM 2982 O O . ARG B 1 119 ? 13.398 -21.375 7.355 1 97.25 119 ARG B O 1
ATOM 2989 N N . GLN B 1 120 ? 12.367 -23.375 7.062 1 98 120 GLN B N 1
ATOM 2990 C CA . GLN B 1 120 ? 11.188 -22.953 7.805 1 98 120 GLN B CA 1
ATOM 2991 C C . GLN B 1 120 ? 11.562 -22.438 9.195 1 98 120 GLN B C 1
ATOM 2993 O O . GLN B 1 120 ? 10.969 -21.469 9.68 1 98 120 GLN B O 1
ATOM 2998 N N . THR B 1 121 ? 12.523 -23 9.844 1 97.62 121 THR B N 1
ATOM 2999 C CA . THR B 1 121 ? 12.938 -22.562 11.172 1 97.62 121 THR B CA 1
ATOM 3000 C C . THR B 1 121 ? 13.523 -21.156 11.125 1 97.62 121 THR B C 1
ATOM 3002 O O . THR B 1 121 ? 13.25 -20.328 11.992 1 97.62 121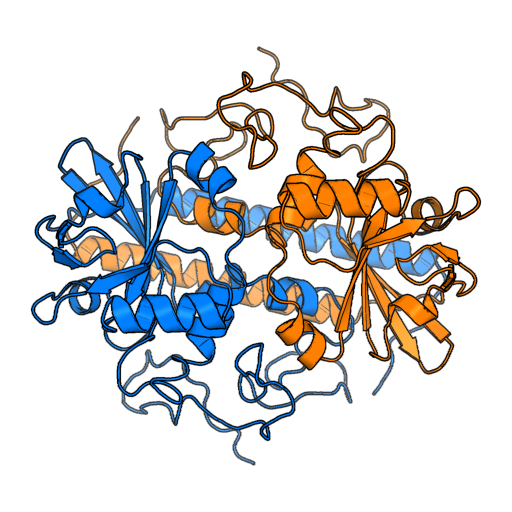 THR B O 1
ATOM 3005 N N . ASP B 1 122 ? 14.312 -20.906 10.102 1 97.56 122 ASP B N 1
ATOM 3006 C CA . ASP B 1 122 ? 14.906 -19.578 9.938 1 97.56 122 ASP B CA 1
ATOM 3007 C C . ASP B 1 122 ? 13.836 -18.547 9.586 1 97.56 122 ASP B C 1
ATOM 3009 O O . ASP B 1 122 ? 13.836 -17.438 10.125 1 97.56 122 ASP B O 1
ATOM 3013 N N . LEU B 1 123 ? 12.938 -18.938 8.664 1 98.06 123 LEU B N 1
ATOM 3014 C CA . LEU B 1 123 ? 11.859 -18.031 8.273 1 98.06 123 LEU B CA 1
ATOM 3015 C C . LEU B 1 123 ? 10.992 -17.672 9.477 1 98.06 123 LEU B C 1
ATOM 3017 O O . LEU B 1 123 ? 10.641 -16.5 9.664 1 98.06 123 LEU B O 1
ATOM 3021 N N . GLN B 1 124 ? 10.719 -18.672 10.305 1 97.94 124 GLN B N 1
ATOM 3022 C CA . GLN B 1 124 ? 9.914 -18.438 11.492 1 97.94 124 GLN B CA 1
ATOM 3023 C C . GLN B 1 124 ? 10.625 -17.5 12.461 1 97.94 124 GLN B C 1
ATOM 3025 O O . GLN B 1 124 ? 10.008 -16.594 13.023 1 97.94 124 GLN B O 1
ATOM 3030 N N . ARG B 1 125 ? 11.883 -17.703 12.664 1 97.81 125 ARG B N 1
ATOM 3031 C CA . ARG B 1 125 ? 12.672 -16.859 13.555 1 97.81 125 ARG B CA 1
ATOM 3032 C C . ARG B 1 125 ? 12.68 -15.406 13.062 1 97.81 125 ARG B C 1
ATOM 3034 O O . ARG B 1 125 ? 12.461 -14.484 13.844 1 97.81 125 ARG B O 1
ATOM 3041 N N . ILE B 1 126 ? 12.922 -15.234 11.812 1 98.12 126 ILE B N 1
ATOM 3042 C CA . ILE B 1 126 ? 13.008 -13.891 11.242 1 98.12 126 ILE B CA 1
ATOM 3043 C C . ILE B 1 126 ? 11.633 -13.234 11.266 1 98.12 126 ILE B C 1
ATOM 3045 O O . ILE B 1 126 ? 11.508 -12.055 11.602 1 98.12 126 ILE B O 1
ATOM 3049 N N . LYS B 1 127 ? 10.586 -13.977 10.961 1 98.25 127 LYS B N 1
ATOM 3050 C CA . LYS B 1 127 ? 9.227 -13.438 11.016 1 98.25 127 LYS B CA 1
ATOM 3051 C C . LYS B 1 127 ? 8.875 -12.984 12.43 1 98.25 127 LYS B C 1
ATOM 3053 O O . LYS B 1 127 ? 8.258 -11.938 12.617 1 98.25 127 LYS B O 1
ATOM 3058 N N . THR B 1 128 ? 9.234 -13.789 13.391 1 98.06 128 THR B N 1
ATOM 3059 C CA . THR B 1 128 ? 8.977 -13.445 14.781 1 98.06 128 THR B CA 1
ATOM 3060 C C . THR B 1 128 ? 9.711 -12.164 15.172 1 98.06 128 THR B C 1
ATOM 3062 O O . THR B 1 128 ? 9.117 -11.258 15.758 1 98.06 128 THR B O 1
ATOM 3065 N N . ARG B 1 129 ? 10.961 -12.078 14.812 1 97.81 129 ARG B N 1
ATOM 3066 C CA . ARG B 1 129 ? 11.758 -10.898 15.125 1 97.81 129 ARG B CA 1
ATOM 3067 C C . ARG B 1 129 ? 11.156 -9.648 14.5 1 97.81 129 ARG B C 1
ATOM 3069 O O . ARG B 1 129 ? 11.062 -8.609 15.148 1 97.81 129 ARG B O 1
ATOM 3076 N N . MET B 1 130 ? 10.758 -9.805 13.258 1 98 130 MET B N 1
ATOM 3077 C CA . MET B 1 130 ? 10.352 -8.641 12.469 1 98 130 MET B CA 1
ATOM 3078 C C . MET B 1 130 ? 8.867 -8.352 12.656 1 98 130 MET B C 1
ATOM 3080 O O . MET B 1 130 ? 8.375 -7.297 12.242 1 98 130 MET B O 1
ATOM 3084 N N . GLY B 1 131 ? 8.117 -9.32 13.273 1 97.19 131 GLY B N 1
ATOM 3085 C CA . GLY B 1 131 ? 6.699 -9.133 13.523 1 97.19 131 GLY B CA 1
ATOM 3086 C C . GLY B 1 131 ? 5.836 -9.391 12.305 1 97.19 131 GLY B C 1
ATOM 3087 O O . GLY B 1 131 ? 4.777 -8.773 12.148 1 97.19 131 GLY B O 1
ATOM 3088 N N . TRP B 1 132 ? 6.285 -10.234 11.359 1 97.88 132 TRP B N 1
ATOM 3089 C CA . TRP B 1 132 ? 5.551 -10.516 10.133 1 97.88 132 TRP B CA 1
ATOM 3090 C C . TRP B 1 132 ? 4.57 -11.664 10.336 1 97.88 132 TRP B C 1
ATOM 3092 O O . TRP B 1 132 ? 4.906 -12.672 10.961 1 97.88 132 TRP B O 1
ATOM 3102 N N . GLN B 1 133 ? 3.359 -11.516 9.773 1 95.94 133 GLN B N 1
ATOM 3103 C CA . GLN B 1 133 ? 2.344 -12.555 9.867 1 95.94 133 GLN B CA 1
ATOM 3104 C C . GLN B 1 133 ? 1.979 -13.102 8.492 1 95.94 133 GLN B C 1
ATOM 3106 O O . GLN B 1 133 ? 0.901 -13.672 8.312 1 95.94 133 GLN B O 1
ATOM 3111 N N . ILE B 1 134 ? 2.781 -13.086 7.594 1 97.81 134 ILE B N 1
ATOM 3112 C CA . ILE B 1 134 ? 2.578 -13.461 6.203 1 97.81 134 ILE B CA 1
ATOM 3113 C C . ILE B 1 134 ? 2.754 -14.969 6.047 1 97.81 134 ILE B C 1
ATOM 3115 O O . ILE B 1 134 ? 3.699 -15.555 6.586 1 97.81 134 ILE B O 1
ATOM 3119 N N . PRO B 1 135 ? 1.825 -15.711 5.375 1 98.62 135 PRO B N 1
ATOM 3120 C CA . PRO B 1 135 ? 2.174 -17.078 4.988 1 98.62 135 PRO B CA 1
ATOM 3121 C C . PRO B 1 135 ? 3.461 -17.156 4.172 1 98.62 135 PRO B C 1
ATOM 3123 O O . PRO B 1 135 ? 3.576 -16.484 3.137 1 98.62 135 PRO B O 1
ATOM 3126 N N . TRP B 1 136 ? 4.395 -17.906 4.707 1 98.75 136 TRP B N 1
ATOM 3127 C CA . TRP B 1 136 ? 5.734 -17.906 4.125 1 98.75 136 TRP B CA 1
ATOM 3128 C C . TRP B 1 136 ? 6.25 -19.328 3.949 1 98.75 136 TRP B C 1
ATOM 3130 O O . TRP B 1 136 ? 6.309 -20.109 4.91 1 98.75 136 TRP B O 1
ATOM 3140 N N . TYR B 1 137 ? 6.68 -19.688 2.723 1 98.88 137 TYR B N 1
ATOM 3141 C CA . TYR B 1 137 ? 7.062 -21.047 2.4 1 98.88 137 TYR B CA 1
ATOM 3142 C C . TYR B 1 137 ? 8.492 -21.109 1.876 1 98.88 137 TYR B C 1
ATOM 3144 O O . TYR B 1 137 ? 8.992 -20.125 1.312 1 98.88 137 TYR B O 1
ATOM 3152 N N . THR B 1 138 ? 9.094 -22.25 2.061 1 98.81 138 THR B N 1
ATOM 3153 C CA . THR B 1 138 ? 10.43 -22.516 1.547 1 98.81 138 THR B CA 1
ATOM 3154 C C . THR B 1 138 ? 10.359 -23.219 0.193 1 98.81 138 THR B C 1
ATOM 3156 O O . THR B 1 138 ? 9.688 -24.25 0.053 1 98.81 138 THR B O 1
ATOM 3159 N N . MET B 1 139 ? 10.969 -22.609 -0.833 1 98.06 139 MET B N 1
ATOM 3160 C CA . MET B 1 139 ? 11.211 -23.359 -2.062 1 98.06 139 MET B CA 1
ATOM 3161 C C . MET B 1 139 ? 12.289 -24.422 -1.846 1 98.06 139 MET B C 1
ATOM 3163 O O . MET B 1 139 ? 13.438 -24.094 -1.537 1 98.06 139 MET B O 1
ATOM 3167 N N . VAL B 1 140 ? 11.953 -25.625 -1.997 1 96.75 140 VAL B N 1
ATOM 3168 C CA . VAL B 1 140 ? 12.891 -26.703 -1.746 1 96.75 140 VAL B CA 1
ATOM 3169 C C . VAL B 1 140 ? 14.055 -26.625 -2.736 1 96.75 140 VAL B C 1
ATOM 3171 O O . VAL B 1 140 ? 13.906 -26.062 -3.828 1 96.75 140 VAL B O 1
ATOM 3174 N N . PRO B 1 141 ? 15.156 -27.172 -2.43 1 94.06 141 PRO B N 1
ATOM 3175 C CA . PRO B 1 141 ? 16.375 -26.984 -3.223 1 94.06 141 PRO B CA 1
ATOM 3176 C C . PRO B 1 141 ? 16.203 -27.406 -4.68 1 94.06 141 PRO B C 1
ATOM 3178 O O . PRO B 1 141 ? 16.75 -26.781 -5.582 1 94.06 141 PRO B O 1
ATOM 3181 N N . GLU B 1 142 ? 15.375 -28.375 -4.93 1 93.38 142 GLU B N 1
ATOM 3182 C CA . GLU B 1 142 ? 15.25 -28.922 -6.277 1 93.38 142 GLU B CA 1
ATOM 3183 C C . GLU B 1 142 ? 14.234 -28.156 -7.102 1 93.38 142 GLU B C 1
ATOM 3185 O O . GLU B 1 142 ? 14.102 -28.375 -8.305 1 93.38 142 GLU B O 1
ATOM 3190 N N . SER B 1 143 ? 13.523 -27.281 -6.371 1 94.5 143 SER B N 1
ATOM 3191 C CA . SER B 1 143 ? 12.453 -26.562 -7.059 1 94.5 143 SER B CA 1
ATOM 3192 C C . SER B 1 143 ? 13.016 -25.594 -8.094 1 94.5 143 SER B C 1
ATOM 3194 O O . SER B 1 143 ? 13.977 -24.875 -7.824 1 94.5 143 SER B O 1
ATOM 3196 N N . SER B 1 144 ? 12.438 -25.562 -9.297 1 95.56 144 SER B N 1
ATOM 3197 C CA . SER B 1 144 ? 12.82 -24.625 -10.344 1 95.56 144 SER B CA 1
ATOM 3198 C C . SER B 1 144 ? 11.82 -23.469 -10.438 1 95.56 144 SER B C 1
ATOM 3200 O O . SER B 1 144 ? 11.836 -22.719 -11.406 1 95.56 144 SER B O 1
ATOM 3202 N N . PHE B 1 145 ? 10.93 -23.328 -9.461 1 97.69 145 PHE B N 1
ATOM 3203 C CA . PHE B 1 145 ? 9.852 -22.344 -9.469 1 97.69 145 PHE B CA 1
ATOM 3204 C C . PHE B 1 145 ? 10.391 -20.953 -9.781 1 97.69 145 PHE B C 1
ATOM 3206 O O . PHE B 1 145 ? 9.891 -20.266 -10.68 1 97.69 145 PHE B O 1
ATOM 3213 N N . ASP B 1 146 ? 11.438 -20.516 -8.992 1 96.94 146 ASP B N 1
ATOM 3214 C CA . ASP B 1 146 ? 11.953 -19.156 -9.156 1 96.94 146 ASP B CA 1
ATOM 3215 C C . ASP B 1 146 ? 12.539 -18.953 -10.555 1 96.94 146 ASP B C 1
ATOM 3217 O O . ASP B 1 146 ? 12.32 -17.922 -11.18 1 96.94 146 ASP B O 1
ATOM 3221 N N . ARG B 1 147 ? 13.203 -19.922 -11.133 1 95.56 147 ARG B N 1
ATOM 3222 C CA . ARG B 1 147 ? 13.719 -19.828 -12.5 1 95.56 147 ARG B CA 1
ATOM 3223 C C . ARG B 1 147 ? 12.578 -19.766 -13.508 1 95.56 147 ARG B C 1
ATOM 3225 O O . ARG B 1 147 ? 12.594 -18.938 -14.414 1 95.56 147 ARG B O 1
ATOM 3232 N N . ASP B 1 148 ? 11.594 -20.625 -13.336 1 96.69 148 ASP B N 1
ATOM 3233 C CA . ASP B 1 148 ? 10.516 -20.766 -14.305 1 96.69 148 ASP B CA 1
ATOM 3234 C C . ASP B 1 148 ? 9.633 -19.516 -14.328 1 96.69 148 ASP B C 1
ATOM 3236 O O . ASP B 1 148 ? 9.016 -19.203 -15.344 1 96.69 148 ASP B O 1
ATOM 3240 N N . PHE B 1 149 ? 9.625 -18.766 -13.219 1 97.38 149 PHE B N 1
ATOM 3241 C CA . PHE B 1 149 ? 8.688 -17.656 -13.148 1 97.38 149 PHE B CA 1
ATOM 3242 C C . PHE B 1 149 ? 9.43 -16.328 -12.992 1 97.38 149 PHE B C 1
ATOM 3244 O O . PHE B 1 149 ? 8.867 -15.352 -12.492 1 97.38 149 PHE B O 1
ATOM 3251 N N . GLY B 1 150 ? 10.688 -16.312 -13.297 1 95.25 150 GLY B N 1
ATOM 3252 C CA . GLY B 1 150 ? 11.43 -15.086 -13.523 1 95.25 150 GLY B CA 1
ATOM 3253 C C . GLY B 1 150 ? 11.836 -14.383 -12.242 1 95.25 150 GLY B C 1
ATOM 3254 O O . GLY B 1 150 ? 11.961 -13.156 -12.219 1 95.25 150 GLY B O 1
ATOM 3255 N N . VAL B 1 151 ? 12.039 -15.188 -11.156 1 97.25 151 VAL B N 1
ATOM 3256 C CA . VAL B 1 151 ? 12.383 -14.539 -9.891 1 97.25 151 VAL B CA 1
ATOM 3257 C C . VAL B 1 151 ? 13.586 -15.25 -9.266 1 97.25 151 VAL B C 1
ATOM 3259 O O . VAL B 1 151 ? 13.672 -15.359 -8.039 1 97.25 151 VAL B O 1
ATOM 3262 N N . GLN B 1 152 ? 14.422 -15.75 -10.062 1 95.44 152 GLN B N 1
ATOM 3263 C CA . GLN B 1 152 ? 15.617 -16.422 -9.578 1 95.44 152 GLN B CA 1
ATOM 3264 C C . GLN B 1 152 ? 16.609 -15.438 -8.984 1 95.44 152 GLN B C 1
ATOM 3266 O O . GLN B 1 152 ? 17.203 -15.688 -7.926 1 95.44 152 GLN B O 1
ATOM 3271 N N . ASP B 1 153 ? 16.797 -14.273 -9.68 1 92.88 153 ASP B N 1
ATOM 3272 C CA . ASP B 1 153 ? 17.844 -13.336 -9.32 1 92.88 153 ASP B CA 1
ATOM 3273 C C . ASP B 1 153 ? 17.281 -12.094 -8.641 1 92.88 153 ASP B C 1
ATOM 3275 O O . ASP B 1 153 ? 17.984 -11.422 -7.883 1 92.88 153 ASP B O 1
ATOM 3279 N N . TRP B 1 154 ? 16.047 -11.836 -8.914 1 94.69 154 TRP B N 1
ATOM 3280 C CA . TRP B 1 154 ? 15.414 -10.633 -8.398 1 94.69 154 TRP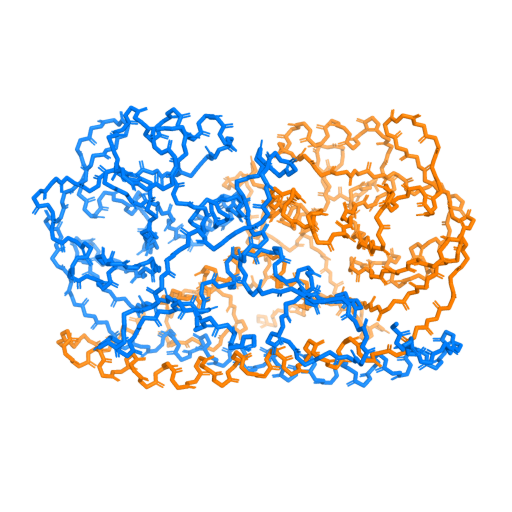 B CA 1
ATOM 3281 C C . TRP B 1 154 ? 13.977 -10.922 -7.961 1 94.69 154 TRP B C 1
ATOM 3283 O O . TRP B 1 154 ? 13.352 -11.867 -8.453 1 94.69 154 TRP B O 1
ATOM 3293 N N . HIS B 1 155 ? 13.531 -10.141 -7.109 1 96.5 155 HIS B N 1
ATOM 3294 C CA . HIS B 1 155 ? 12.195 -10.289 -6.535 1 96.5 155 HIS B CA 1
ATOM 3295 C C . HIS B 1 155 ? 11.117 -10.031 -7.582 1 96.5 155 HIS B C 1
ATOM 3297 O O . HIS B 1 155 ? 11.398 -9.477 -8.648 1 96.5 155 HIS B O 1
ATOM 3303 N N . GLY B 1 156 ? 9.875 -10.414 -7.262 1 97.81 156 GLY B N 1
ATOM 3304 C CA . GLY B 1 156 ? 8.695 -10.148 -8.07 1 97.81 156 GLY B CA 1
ATOM 3305 C C . GLY B 1 156 ? 7.445 -10.828 -7.551 1 97.81 156 GLY B C 1
ATOM 3306 O O . GLY B 1 156 ? 7.527 -11.719 -6.699 1 97.81 156 GLY B O 1
ATOM 3307 N N . HIS B 1 157 ? 6.277 -10.406 -8.055 1 98.75 157 HIS B N 1
ATOM 3308 C CA . HIS B 1 157 ? 4.973 -10.977 -7.75 1 98.75 157 HIS B CA 1
ATOM 3309 C C . HIS B 1 157 ? 4.391 -11.703 -8.961 1 98.75 157 HIS B C 1
ATOM 3311 O O . HIS B 1 157 ? 4.152 -11.086 -10 1 98.75 157 HIS B O 1
ATOM 3317 N N . ASN B 1 158 ? 4.195 -12.977 -8.812 1 98.88 158 ASN B N 1
ATOM 3318 C CA . ASN B 1 158 ? 3.457 -13.742 -9.812 1 98.88 158 ASN B CA 1
ATOM 3319 C C . ASN B 1 158 ? 2.006 -13.953 -9.391 1 98.88 158 ASN B C 1
ATOM 3321 O O . ASN B 1 158 ? 1.731 -14.281 -8.234 1 98.88 158 ASN B O 1
ATOM 3325 N N . ALA B 1 159 ? 1.122 -13.758 -10.312 1 98.94 159 ALA B N 1
ATOM 3326 C CA . ALA B 1 159 ? -0.292 -14.039 -10.086 1 98.94 159 ALA B CA 1
ATOM 3327 C C . ALA B 1 159 ? -0.735 -15.281 -10.844 1 98.94 159 ALA B C 1
ATOM 3329 O O . ALA B 1 159 ? -0.353 -15.484 -12 1 98.94 159 ALA B O 1
ATOM 3330 N N . PHE B 1 160 ? -1.518 -16.109 -10.164 1 98.81 160 PHE B N 1
ATOM 3331 C CA . PHE B 1 160 ? -2.047 -17.344 -10.719 1 98.81 160 PHE B CA 1
ATOM 3332 C C . PHE B 1 160 ? -3.551 -17.438 -10.484 1 98.81 160 PHE B C 1
ATOM 3334 O O . PHE B 1 160 ? -4.094 -16.781 -9.602 1 98.81 160 PHE B O 1
ATOM 3341 N N . ILE B 1 161 ? -4.172 -18.234 -11.281 1 98.69 161 ILE B N 1
ATOM 3342 C CA . ILE B 1 161 ? -5.57 -18.609 -11.086 1 98.69 161 ILE B CA 1
ATOM 3343 C C . ILE B 1 161 ? -5.75 -20.109 -11.312 1 98.69 161 ILE B C 1
ATOM 3345 O O . ILE B 1 161 ? -5.016 -20.719 -12.094 1 98.69 161 ILE B O 1
ATOM 3349 N N . ARG B 1 162 ? -6.641 -20.625 -10.594 1 96.94 162 ARG B N 1
ATOM 3350 C CA . ARG B 1 162 ? -6.84 -22.062 -10.781 1 96.94 162 ARG B CA 1
ATOM 3351 C C . ARG B 1 162 ? -8.242 -22.359 -11.305 1 96.94 162 ARG B C 1
ATOM 3353 O O . ARG B 1 162 ? -9.172 -21.578 -11.062 1 96.94 162 ARG B O 1
ATOM 3360 N N . ASP B 1 163 ? -8.398 -23.297 -12.07 1 94.19 163 ASP B N 1
ATOM 3361 C CA . ASP B 1 163 ? -9.625 -23.969 -12.492 1 94.19 163 ASP B CA 1
ATOM 3362 C C . ASP B 1 163 ? -9.594 -25.438 -12.109 1 94.19 163 ASP B C 1
ATOM 3364 O O . ASP B 1 163 ? -9.016 -26.266 -12.82 1 94.19 163 ASP B O 1
ATOM 3368 N N . ARG B 1 164 ? -10.25 -25.672 -10.953 1 91.81 164 ARG B N 1
ATOM 3369 C CA . ARG B 1 164 ? -10.117 -26.984 -10.328 1 91.81 164 ARG B CA 1
ATOM 3370 C C . ARG B 1 164 ? -8.648 -27.312 -10.047 1 91.81 164 ARG B C 1
ATOM 3372 O O . ARG B 1 164 ? -7.973 -26.578 -9.336 1 91.81 164 ARG B O 1
ATOM 3379 N N . ASP B 1 165 ? -8.07 -28.312 -10.695 1 93.69 165 ASP B N 1
ATOM 3380 C CA . ASP B 1 165 ? -6.711 -28.734 -10.359 1 93.69 165 ASP B CA 1
ATOM 3381 C C . ASP B 1 165 ? -5.703 -28.172 -11.367 1 93.69 165 ASP B C 1
ATOM 3383 O O . ASP B 1 165 ? -4.5 -28.406 -11.242 1 93.69 165 ASP B O 1
ATOM 3387 N N . ARG B 1 166 ? -6.156 -27.328 -12.289 1 96.12 166 ARG B N 1
ATOM 3388 C CA . ARG B 1 166 ? -5.254 -26.672 -13.227 1 96.12 166 ARG B CA 1
ATOM 3389 C C . ARG B 1 166 ? -4.902 -25.266 -12.758 1 96.12 166 ARG B C 1
ATOM 3391 O O . ARG B 1 166 ? -5.754 -24.562 -12.227 1 96.12 166 ARG B O 1
ATOM 3398 N N . VAL B 1 167 ? -3.693 -24.938 -12.922 1 98 167 VAL B N 1
ATOM 3399 C CA . VAL B 1 167 ? -3.211 -23.625 -12.508 1 98 167 VAL B CA 1
ATOM 3400 C C . VAL B 1 167 ? -2.684 -22.859 -13.719 1 98 167 VAL B C 1
ATOM 3402 O O . VAL B 1 167 ? -2.047 -23.438 -14.602 1 98 167 VAL B O 1
ATOM 3405 N N . TYR B 1 168 ? -2.93 -21.578 -13.797 1 98.56 168 TYR B N 1
ATOM 3406 C CA . TYR B 1 168 ? -2.465 -20.703 -14.867 1 98.56 168 TYR B CA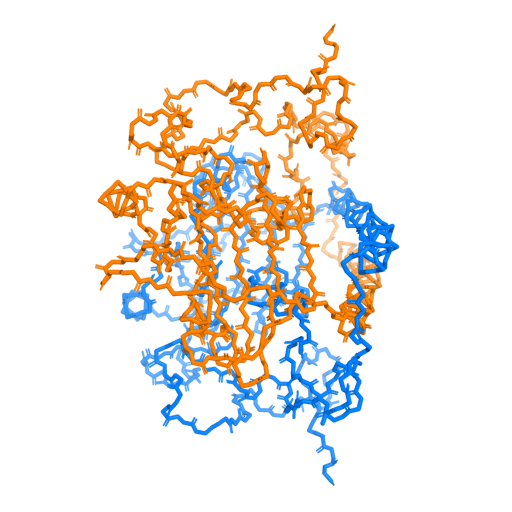 1
ATOM 3407 C C . TYR B 1 168 ? -1.753 -19.469 -14.297 1 98.56 168 TYR B C 1
ATOM 3409 O O . TYR B 1 168 ? -2.178 -18.922 -13.281 1 98.56 168 TYR B O 1
ATOM 3417 N N . ARG B 1 169 ? -0.662 -19.078 -14.93 1 98.75 169 ARG B N 1
ATOM 3418 C CA . ARG B 1 169 ? -0.054 -17.781 -14.672 1 98.75 169 ARG B CA 1
ATOM 3419 C C . ARG B 1 169 ? -0.814 -16.656 -15.383 1 98.75 169 ARG B C 1
ATOM 3421 O O . ARG B 1 169 ? -1.116 -16.781 -16.578 1 98.75 169 ARG B O 1
ATOM 3428 N N . THR B 1 170 ? -1.109 -15.578 -14.711 1 98.81 170 THR B N 1
ATOM 3429 C CA . THR B 1 170 ? -1.966 -14.562 -15.305 1 98.81 170 THR B CA 1
ATOM 3430 C C . THR B 1 170 ? -1.241 -13.219 -15.383 1 98.81 170 THR B C 1
ATOM 3432 O O . THR B 1 170 ? -1.6 -12.359 -16.188 1 98.81 170 THR B O 1
ATOM 3435 N N . TYR B 1 171 ? -0.235 -13 -14.5 1 98.88 171 TYR B N 1
ATOM 3436 C CA . TYR B 1 171 ? 0.462 -11.719 -14.555 1 98.88 171 TYR B CA 1
ATOM 3437 C C . TYR B 1 171 ? 1.757 -11.766 -13.758 1 98.88 171 TYR B C 1
ATOM 3439 O O . TYR B 1 171 ? 2.023 -12.75 -13.055 1 98.88 171 TYR B O 1
ATOM 3447 N N . PHE B 1 172 ? 2.561 -10.781 -13.961 1 98.81 172 PHE B N 1
ATOM 3448 C CA . PHE B 1 172 ? 3.852 -10.68 -13.289 1 98.81 172 PHE B CA 1
ATOM 3449 C C . PHE B 1 172 ? 4.25 -9.219 -13.102 1 98.81 172 PHE B C 1
ATOM 3451 O O . PHE B 1 172 ? 4.16 -8.422 -14.039 1 98.81 172 PHE B O 1
ATOM 3458 N N . ILE B 1 173 ? 4.562 -8.812 -11.852 1 98.19 173 ILE B N 1
ATOM 3459 C CA . ILE B 1 173 ? 5.051 -7.469 -11.555 1 98.19 173 ILE B CA 1
ATOM 3460 C C . ILE B 1 173 ? 6.402 -7.562 -10.844 1 98.19 173 ILE B C 1
ATOM 3462 O O . ILE B 1 173 ? 6.574 -8.352 -9.914 1 98.19 173 ILE B O 1
ATOM 3466 N N . ASN B 1 174 ? 7.387 -6.801 -11.289 1 96.06 174 ASN B N 1
ATOM 3467 C CA . ASN B 1 174 ? 8.695 -6.73 -10.656 1 96.06 174 ASN B CA 1
ATOM 3468 C C . ASN B 1 174 ? 9.297 -5.332 -10.758 1 96.06 174 ASN B C 1
ATOM 3470 O O . ASN B 1 174 ? 8.594 -4.367 -11.055 1 96.06 174 ASN B O 1
ATOM 3474 N N . ASN B 1 175 ? 10.547 -5.18 -10.391 1 93.81 175 ASN B N 1
ATOM 3475 C CA . ASN B 1 175 ? 11.25 -3.902 -10.453 1 93.81 175 ASN B CA 1
ATOM 3476 C C . ASN B 1 175 ? 10.445 -2.785 -9.789 1 93.81 175 ASN B C 1
ATOM 3478 O O . ASN B 1 175 ? 9.906 -2.963 -8.695 1 93.81 175 ASN B O 1
ATOM 3482 N N . ARG B 1 176 ? 10.367 -1.588 -10.328 1 92.44 176 ARG B N 1
ATOM 3483 C CA . ARG B 1 176 ? 9.703 -0.46 -9.688 1 92.44 176 ARG B CA 1
ATOM 3484 C C . ARG B 1 176 ? 8.195 -0.696 -9.586 1 92.44 176 ARG B C 1
ATOM 3486 O O . ARG B 1 176 ? 7.508 -0.035 -8.805 1 92.44 176 ARG B O 1
ATOM 3493 N N . GLY B 1 177 ? 7.73 -1.657 -10.469 1 94.44 177 GLY B N 1
ATOM 3494 C CA . GLY B 1 177 ? 6.324 -2.008 -10.328 1 94.44 177 GLY B CA 1
ATOM 3495 C C . GLY B 1 177 ? 5.961 -2.479 -8.938 1 94.44 177 GLY B C 1
ATOM 3496 O O . GLY B 1 177 ? 4.84 -2.264 -8.477 1 94.44 177 GLY B O 1
ATOM 3497 N N . ASP B 1 178 ? 6.898 -3.037 -8.242 1 94.62 178 ASP B N 1
ATOM 3498 C CA . ASP B 1 178 ? 6.684 -3.574 -6.898 1 94.62 178 ASP B CA 1
ATOM 3499 C C . ASP B 1 178 ? 6.484 -2.451 -5.883 1 94.62 178 ASP B C 1
ATOM 3501 O O . ASP B 1 178 ? 5.996 -2.688 -4.777 1 94.62 178 ASP B O 1
ATOM 3505 N N . GLU B 1 179 ? 6.848 -1.24 -6.199 1 93.56 179 GLU B N 1
ATOM 3506 C CA . GLU B 1 179 ? 6.723 -0.126 -5.262 1 93.56 179 GLU B CA 1
ATOM 3507 C C . GLU B 1 179 ? 5.27 0.101 -4.863 1 93.56 179 GLU B C 1
ATOM 3509 O O . GLU B 1 179 ? 4.988 0.605 -3.773 1 93.56 179 GLU B O 1
ATOM 3514 N N . ALA B 1 180 ? 4.414 -0.343 -5.727 1 93.75 180 ALA B N 1
ATOM 3515 C CA . ALA B 1 180 ? 2.99 -0.104 -5.5 1 93.75 180 ALA B CA 1
ATOM 3516 C C . ALA B 1 180 ? 2.486 -0.906 -4.301 1 93.75 180 ALA B C 1
ATOM 3518 O O . ALA B 1 180 ? 1.431 -0.599 -3.742 1 93.75 180 ALA B O 1
ATOM 3519 N N . PHE B 1 181 ? 3.238 -1.917 -3.883 1 95.62 181 PHE B N 1
ATOM 3520 C CA . PHE B 1 181 ? 2.789 -2.793 -2.807 1 95.62 181 PHE B CA 1
ATOM 3521 C C . PHE B 1 181 ? 3.305 -2.303 -1.458 1 95.62 181 PHE B C 1
ATOM 3523 O O . PHE B 1 181 ? 3.059 -2.932 -0.427 1 95.62 181 PHE B O 1
ATOM 3530 N N . ASN B 1 182 ? 4.02 -1.17 -1.477 1 93.25 182 ASN B N 1
ATOM 3531 C CA . ASN B 1 182 ? 4.605 -0.528 -0.306 1 93.25 182 ASN B CA 1
ATOM 3532 C C . ASN B 1 182 ? 4.004 0.853 -0.062 1 93.25 182 ASN B C 1
ATOM 3534 O O . ASN B 1 182 ? 4.188 1.766 -0.869 1 93.25 182 ASN B O 1
ATOM 3538 N N . ASN B 1 183 ? 3.414 1.093 1.075 1 94.75 183 ASN B N 1
ATOM 3539 C CA . ASN B 1 183 ? 2.695 2.348 1.264 1 94.75 183 ASN B CA 1
ATOM 3540 C C . ASN B 1 183 ? 3.633 3.471 1.699 1 94.75 183 ASN B C 1
ATOM 3542 O O . ASN B 1 183 ? 3.271 4.648 1.634 1 94.75 183 ASN B O 1
ATOM 3546 N N . THR B 1 184 ? 4.887 3.115 2.166 1 97.44 184 THR B N 1
ATOM 3547 C CA . THR B 1 184 ? 5.859 4.152 2.492 1 97.44 184 THR B CA 1
ATOM 3548 C C . THR B 1 184 ? 6.062 5.094 1.309 1 97.44 184 THR B C 1
ATOM 3550 O O . THR B 1 184 ? 6.074 6.316 1.477 1 97.44 184 THR B O 1
ATOM 3553 N N . TRP B 1 185 ? 6.125 4.539 0.12 1 97.25 185 TRP B N 1
ATOM 3554 C CA . TRP B 1 185 ? 6.348 5.352 -1.072 1 97.25 185 TRP B CA 1
ATOM 3555 C C . TRP B 1 185 ? 5.137 6.234 -1.363 1 97.25 185 TRP B C 1
ATOM 3557 O O . TRP B 1 185 ? 5.281 7.41 -1.697 1 97.25 185 TRP B O 1
ATOM 3567 N N . THR B 1 186 ? 3.969 5.641 -1.193 1 96.88 186 THR B N 1
ATOM 3568 C CA . THR B 1 186 ? 2.742 6.395 -1.432 1 96.88 186 THR B CA 1
ATOM 3569 C C . THR B 1 186 ? 2.631 7.566 -0.461 1 96.88 186 THR B C 1
ATOM 3571 O O . THR B 1 186 ? 2.295 8.688 -0.863 1 96.88 186 THR B O 1
ATOM 3574 N N . PHE B 1 187 ? 2.973 7.336 0.817 1 98.62 187 PHE B N 1
ATOM 3575 C CA . PHE B 1 187 ? 2.947 8.398 1.813 1 98.62 187 PHE B CA 1
ATOM 3576 C C . PHE B 1 187 ? 3.957 9.492 1.47 1 98.62 187 PHE B C 1
ATOM 3578 O O . PHE B 1 187 ? 3.627 10.68 1.481 1 98.62 187 PHE B O 1
ATOM 3585 N N . LEU B 1 188 ? 5.125 9.078 1.098 1 98.69 188 LEU B N 1
ATOM 3586 C CA . LEU B 1 188 ? 6.16 10.07 0.805 1 98.69 188 LEU B CA 1
ATOM 3587 C C . LEU B 1 188 ? 5.812 10.867 -0.448 1 98.69 188 LEU B C 1
ATOM 3589 O O . LEU B 1 188 ? 6.039 12.078 -0.5 1 98.69 188 LEU B O 1
ATOM 3593 N N . ASP B 1 189 ? 5.234 10.227 -1.414 1 98.31 189 ASP B N 1
ATOM 3594 C CA . ASP B 1 189 ? 4.922 10.859 -2.689 1 98.31 189 ASP B CA 1
ATOM 3595 C C . ASP B 1 189 ? 3.857 11.945 -2.516 1 98.31 189 ASP B C 1
ATOM 3597 O O . ASP B 1 189 ? 3.688 12.797 -3.387 1 98.31 189 ASP B O 1
ATOM 3601 N N . MET B 1 190 ? 3.117 11.938 -1.435 1 98.44 190 MET B N 1
ATOM 3602 C CA . MET B 1 190 ? 2.102 12.969 -1.243 1 98.44 190 MET B CA 1
ATOM 3603 C C . MET B 1 190 ? 2.682 14.18 -0.517 1 98.44 190 MET B C 1
ATOM 3605 O O . MET B 1 190 ? 2.043 15.227 -0.441 1 98.44 190 MET B O 1
ATOM 3609 N N . THR B 1 191 ? 3.904 14.086 0.038 1 98.81 191 THR B N 1
ATOM 3610 C CA . THR B 1 191 ? 4.445 15.109 0.926 1 98.81 191 THR B CA 1
ATOM 3611 C C . THR B 1 191 ? 5.242 16.141 0.137 1 98.81 191 TH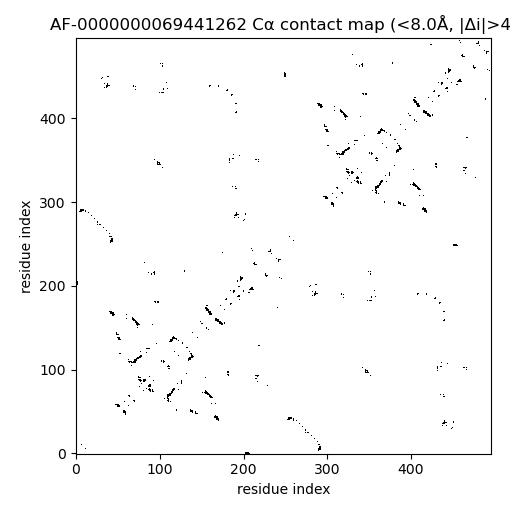R B C 1
ATOM 3613 O O . THR B 1 191 ? 5.578 15.922 -1.028 1 98.81 191 THR B O 1
ATOM 3616 N N . ALA B 1 192 ? 5.586 17.219 0.785 1 98.56 192 ALA B N 1
ATOM 3617 C CA . ALA B 1 192 ? 6.305 18.328 0.185 1 98.56 192 ALA B CA 1
ATOM 3618 C C . ALA B 1 192 ? 7.719 17.922 -0.222 1 98.56 192 ALA B C 1
ATOM 3620 O O . ALA B 1 192 ? 8.234 18.375 -1.246 1 98.56 192 ALA B O 1
ATOM 3621 N N . LEU B 1 193 ? 8.336 17 0.523 1 98.44 193 LEU B N 1
ATOM 3622 C CA . LEU B 1 193 ? 9.734 16.703 0.265 1 98.44 193 LEU B CA 1
ATOM 3623 C C . LEU B 1 193 ? 9.875 15.414 -0.536 1 98.44 193 LEU B C 1
ATOM 3625 O O . LEU B 1 193 ? 10.977 15.062 -0.97 1 98.44 193 LEU B O 1
ATOM 3629 N N . GLY B 1 194 ? 8.734 14.672 -0.732 1 98.31 194 GLY B N 1
ATOM 3630 C CA . GLY B 1 194 ? 8.766 13.438 -1.506 1 98.31 194 GLY B CA 1
ATOM 3631 C C . GLY B 1 194 ? 9.609 12.352 -0.87 1 98.31 194 GLY B C 1
ATOM 3632 O O . GLY B 1 194 ? 9.648 12.227 0.356 1 98.31 194 GLY B O 1
ATOM 3633 N N . ARG B 1 195 ? 10.234 11.508 -1.684 1 98.12 195 ARG B N 1
ATOM 3634 C CA . ARG B 1 195 ? 11.039 10.375 -1.248 1 98.12 195 ARG B CA 1
ATOM 3635 C C . ARG B 1 195 ? 12.445 10.812 -0.866 1 98.12 195 ARG B C 1
ATOM 3637 O O . ARG B 1 195 ? 13.188 10.062 -0.227 1 98.12 195 ARG B O 1
ATOM 3644 N N . GLN B 1 196 ? 12.805 12.023 -1.36 1 98.25 196 GLN B N 1
ATOM 3645 C CA . GLN B 1 196 ? 14.102 12.633 -1.06 1 98.25 196 GLN B CA 1
ATOM 3646 C C . GLN B 1 196 ? 15.242 11.797 -1.634 1 98.25 196 GLN B C 1
ATOM 3648 O O . GLN B 1 196 ? 16.234 11.555 -0.952 1 98.25 196 GLN B O 1
ATOM 3653 N N . GLU B 1 197 ? 15.039 11.258 -2.816 1 97.12 197 GLU B N 1
ATOM 3654 C CA . GLU B 1 197 ? 16.062 10.539 -3.576 1 97.12 197 GLU B CA 1
ATOM 3655 C C . GLU B 1 197 ? 16.5 11.344 -4.797 1 97.12 197 GLU B C 1
ATOM 3657 O O . GLU B 1 197 ? 15.711 12.078 -5.387 1 97.12 197 GLU B O 1
ATOM 3662 N N . THR B 1 198 ? 17.625 11.141 -5.301 1 96.31 198 THR B N 1
ATOM 3663 C CA . THR B 1 198 ? 18.266 12.016 -6.281 1 96.31 198 THR B CA 1
ATOM 3664 C C . THR B 1 198 ? 17.578 11.891 -7.641 1 96.31 198 THR B C 1
ATOM 3666 O O . THR B 1 198 ? 17.641 12.805 -8.461 1 96.31 198 THR B O 1
ATOM 3669 N N . TRP B 1 199 ? 16.891 10.82 -7.879 1 95.06 199 TRP B N 1
ATOM 3670 C CA . TRP B 1 199 ? 16.25 10.641 -9.18 1 95.06 199 TRP B CA 1
ATOM 3671 C C . TRP B 1 199 ? 14.977 11.477 -9.289 1 95.06 199 TRP B C 1
ATOM 3673 O O . TRP B 1 199 ? 14.469 11.703 -10.383 1 95.06 199 TRP B O 1
ATOM 3683 N N . GLU B 1 200 ? 14.43 11.906 -8.148 1 97.12 200 GLU B N 1
ATOM 3684 C CA . GLU B 1 200 ? 13.172 12.656 -8.141 1 97.12 200 GLU B CA 1
ATOM 3685 C C . GLU B 1 200 ? 13.367 14.055 -8.727 1 97.12 200 GLU B C 1
ATOM 3687 O O . GLU B 1 200 ? 14.383 14.711 -8.469 1 97.12 200 GLU B O 1
ATOM 3692 N N . ASP B 1 201 ? 12.422 14.461 -9.578 1 97.62 201 ASP B N 1
ATOM 3693 C CA . ASP B 1 201 ? 12.32 15.867 -9.969 1 97.62 201 ASP B CA 1
ATOM 3694 C C . ASP B 1 201 ? 11.766 16.719 -8.828 1 97.62 201 ASP B C 1
ATOM 3696 O O . ASP B 1 201 ? 10.555 16.75 -8.609 1 97.62 201 ASP B O 1
ATOM 3700 N N . SER B 1 202 ? 12.633 17.359 -8.078 1 96.88 202 SER B N 1
ATOM 3701 C CA . SER B 1 202 ? 12.281 18.156 -6.914 1 96.88 202 SER B CA 1
ATOM 3702 C C . SER B 1 202 ? 12.789 19.594 -7.059 1 96.88 202 SER B C 1
ATOM 3704 O O . SER B 1 202 ? 13.727 19.844 -7.812 1 96.88 202 SER B O 1
ATOM 3706 N N . PRO B 1 203 ? 12.188 20.531 -6.395 1 96.19 203 PRO B N 1
ATOM 3707 C CA . PRO B 1 203 ? 12.711 21.891 -6.414 1 96.19 203 PRO B CA 1
ATOM 3708 C C . PRO B 1 203 ? 14.156 21.984 -5.926 1 96.19 203 PRO B C 1
ATOM 3710 O O . PRO B 1 203 ? 14.625 21.094 -5.219 1 96.19 203 PRO B O 1
ATOM 3713 N N . GLU B 1 204 ? 14.812 23.047 -6.258 1 94.94 204 GLU B N 1
ATOM 3714 C CA . GLU B 1 204 ? 16.203 23.25 -5.895 1 94.94 204 GLU B CA 1
ATOM 3715 C C . GLU B 1 204 ? 16.391 23.266 -4.379 1 94.94 204 GLU B C 1
ATOM 3717 O O . GLU B 1 204 ? 15.594 23.875 -3.658 1 94.94 204 GLU B O 1
ATOM 3722 N N . GLY B 1 205 ? 17.375 22.516 -3.969 1 94.94 205 GLY B N 1
ATOM 3723 C CA . GLY B 1 205 ? 17.766 22.578 -2.568 1 94.94 205 GLY B CA 1
ATOM 3724 C C . GLY B 1 205 ? 17.047 21.562 -1.705 1 94.94 205 GLY B C 1
ATOM 3725 O O . GLY B 1 205 ? 17.344 21.438 -0.515 1 94.94 205 GLY B O 1
ATOM 3726 N N . TYR B 1 206 ? 16.047 20.906 -2.26 1 96.25 206 TYR B N 1
ATOM 3727 C CA . TYR B 1 206 ? 15.383 19.859 -1.492 1 96.25 206 TYR B CA 1
ATOM 3728 C C . TYR B 1 206 ? 16.375 18.781 -1.081 1 96.25 206 TYR B C 1
ATOM 3730 O O . TYR B 1 206 ? 17.25 18.406 -1.858 1 96.25 206 TYR B O 1
ATOM 3738 N N . PRO B 1 207 ? 16.25 18.328 0.151 1 95.81 207 PRO B N 1
ATOM 3739 C CA . PRO B 1 207 ? 17.141 17.234 0.557 1 95.81 207 PRO B CA 1
ATOM 3740 C C . PRO B 1 207 ? 16.953 15.977 -0.277 1 95.81 207 PRO B C 1
ATOM 3742 O O . PRO B 1 207 ? 15.82 15.516 -0.458 1 95.81 207 PRO B O 1
ATOM 3745 N N . GLN B 1 208 ? 18.078 15.43 -0.81 1 95.94 208 GLN B N 1
ATOM 3746 C CA . GLN B 1 208 ? 18.047 14.18 -1.563 1 95.94 208 GLN B CA 1
ATOM 3747 C C . GLN B 1 208 ? 19.297 13.359 -1.32 1 95.94 208 GLN B C 1
ATOM 3749 O O . GLN B 1 208 ? 20.375 13.914 -1.087 1 95.94 208 GLN B O 1
ATOM 3754 N N . SER B 1 209 ? 19.203 12.141 -1.294 1 95.69 209 SER B N 1
ATOM 3755 C CA . SER B 1 209 ? 20.312 11.188 -1.217 1 95.69 209 SER B CA 1
ATOM 3756 C C . SER B 1 209 ? 20.141 10.062 -2.232 1 95.69 209 SER B C 1
ATOM 3758 O O . SER B 1 209 ? 19.062 9.898 -2.816 1 95.69 209 SER B O 1
ATOM 3760 N N . PRO B 1 210 ? 21.172 9.25 -2.514 1 94.62 210 PRO B N 1
ATOM 3761 C CA . PRO B 1 210 ? 21.062 8.188 -3.512 1 94.62 210 PRO B CA 1
ATOM 3762 C C . PRO B 1 210 ? 19.922 7.207 -3.211 1 94.62 210 PRO B C 1
ATOM 3764 O O . PRO B 1 210 ? 19.672 6.898 -2.047 1 94.62 210 PRO B O 1
ATOM 3767 N N . ALA B 1 211 ? 19.359 6.73 -4.246 1 93.88 211 ALA B N 1
ATOM 3768 C CA . ALA B 1 211 ? 18.188 5.852 -4.16 1 93.88 211 ALA B CA 1
ATOM 3769 C C . ALA B 1 211 ? 18.516 4.582 -3.377 1 93.88 211 ALA B C 1
ATOM 3771 O O . ALA B 1 211 ? 19.594 4 -3.553 1 93.88 211 ALA B O 1
ATOM 3772 N N . TYR B 1 212 ? 17.672 4.23 -2.48 1 93.56 212 TYR B N 1
ATOM 3773 C CA . TYR B 1 212 ? 17.609 2.951 -1.78 1 93.56 212 TYR B CA 1
ATOM 3774 C C . TYR B 1 212 ? 18.703 2.863 -0.712 1 93.56 212 TYR B C 1
ATOM 3776 O O . TYR B 1 212 ? 18.609 2.045 0.206 1 93.56 212 TYR B O 1
ATOM 3784 N N . GLU B 1 213 ? 19.719 3.693 -0.767 1 94.5 213 GLU B N 1
ATOM 3785 C CA . GLU B 1 213 ? 20.859 3.543 0.126 1 94.5 213 GLU B CA 1
ATOM 3786 C C . GLU B 1 213 ? 20.484 3.855 1.57 1 94.5 213 GLU B C 1
ATOM 3788 O O . GLU B 1 213 ? 21.141 3.396 2.504 1 94.5 213 GLU B O 1
ATOM 3793 N N . TRP B 1 214 ? 19.391 4.582 1.738 1 95.69 214 TRP B N 1
ATOM 3794 C CA . TRP B 1 214 ? 18.953 4.949 3.078 1 95.69 214 TRP B CA 1
ATOM 3795 C C . TRP B 1 214 ? 18.109 3.838 3.695 1 95.69 214 TRP B C 1
ATOM 3797 O O . TRP B 1 214 ? 17.797 3.871 4.891 1 95.69 214 TRP B O 1
ATOM 3807 N N . TRP B 1 215 ? 17.766 2.83 2.898 1 96.38 215 TRP B N 1
ATOM 3808 C CA . TRP B 1 215 ? 16.938 1.737 3.398 1 96.38 215 TRP B CA 1
ATOM 3809 C C . TRP B 1 215 ? 17.656 0.973 4.504 1 96.38 215 TRP B C 1
ATOM 3811 O O . TRP B 1 215 ? 18.891 0.856 4.492 1 96.38 215 TRP B O 1
ATOM 3821 N N . ASP B 1 216 ? 16.922 0.464 5.41 1 97.19 216 ASP B N 1
ATOM 3822 C CA . ASP B 1 216 ? 17.391 -0.465 6.441 1 97.19 216 ASP B CA 1
ATOM 3823 C C . ASP B 1 216 ? 16.234 -1.351 6.93 1 97.19 216 ASP B C 1
ATOM 3825 O O . ASP B 1 216 ? 15.078 -1.096 6.621 1 97.19 216 ASP B O 1
ATOM 3829 N N . TRP B 1 217 ? 16.609 -2.469 7.551 1 97.81 217 TRP B N 1
ATOM 3830 C CA . TRP B 1 217 ? 15.578 -3.182 8.289 1 97.81 217 TRP B CA 1
ATOM 3831 C C . TRP B 1 217 ? 14.883 -2.254 9.281 1 97.81 217 TRP B C 1
ATOM 3833 O O . TRP B 1 217 ? 15.516 -1.361 9.852 1 97.81 217 TRP B O 1
ATOM 3843 N N . HIS B 1 218 ? 13.586 -2.506 9.547 1 98.06 218 HIS B N 1
ATOM 3844 C CA . HIS B 1 218 ? 12.836 -1.533 10.328 1 98.06 218 HIS B CA 1
ATOM 3845 C C . HIS B 1 218 ? 13.359 -1.457 11.766 1 98.06 218 HIS B C 1
ATOM 3847 O O . HIS B 1 218 ? 13.156 -0.451 12.445 1 98.06 218 HIS B O 1
ATOM 3853 N N . ASP B 1 219 ? 14.07 -2.492 12.219 1 97.81 219 ASP B N 1
ATOM 3854 C CA . ASP B 1 219 ? 14.555 -2.508 13.594 1 97.81 219 ASP B CA 1
ATOM 3855 C C . ASP B 1 219 ? 16.016 -2.08 13.656 1 97.81 219 ASP B C 1
ATOM 3857 O O . ASP B 1 219 ? 16.672 -2.217 14.703 1 97.81 219 ASP B O 1
ATOM 3861 N N . GLN B 1 220 ? 16.531 -1.538 12.523 1 97.38 220 GLN B N 1
ATOM 3862 C CA . GLN B 1 220 ? 17.969 -1.261 12.539 1 97.38 220 GLN B CA 1
ATOM 3863 C C . GLN B 1 220 ? 18.25 0.168 12.086 1 97.38 220 GLN B C 1
ATOM 3865 O O . GLN B 1 220 ? 19.422 0.555 11.93 1 97.38 220 GLN B O 1
ATOM 3870 N N . TYR B 1 221 ? 17.266 0.963 11.844 1 96.94 221 TYR B N 1
ATOM 3871 C CA . TYR B 1 221 ? 17.531 2.348 11.469 1 96.94 221 TYR B CA 1
ATOM 3872 C C . TYR B 1 221 ? 18.344 3.059 12.539 1 96.94 221 TYR B C 1
ATOM 3874 O O . TYR B 1 221 ? 18.078 2.908 13.734 1 96.94 221 TYR B O 1
ATOM 3882 N N . GLY B 1 222 ? 19.266 3.842 12.102 1 93.38 222 GLY B N 1
ATOM 3883 C CA . GLY B 1 222 ? 20.094 4.605 13.031 1 93.38 222 GLY B CA 1
ATOM 3884 C C . GLY B 1 222 ? 21.297 3.828 13.531 1 93.38 222 GLY B C 1
ATOM 3885 O O . GLY B 1 222 ? 22.203 4.402 14.156 1 93.38 222 GLY B O 1
ATOM 3886 N N . THR B 1 223 ? 21.359 2.553 13.242 1 92.75 223 THR B N 1
ATOM 3887 C CA . THR B 1 223 ? 22.438 1.729 13.766 1 92.75 223 THR B CA 1
ATOM 3888 C C . THR B 1 223 ? 23.594 1.656 12.773 1 92.75 223 THR B C 1
ATOM 3890 O O . THR B 1 223 ? 24.719 1.328 13.141 1 92.75 223 THR B O 1
ATOM 3893 N N . HIS B 1 224 ? 23.281 1.862 11.469 1 86.56 224 HIS B N 1
ATOM 3894 C CA . HIS B 1 224 ? 24.281 1.846 10.406 1 86.56 224 HIS B CA 1
ATOM 3895 C C . HIS B 1 224 ? 24.219 3.123 9.57 1 86.56 224 HIS B C 1
ATOM 3897 O O . HIS B 1 224 ? 23.156 3.738 9.453 1 86.56 224 HIS B O 1
ATOM 3903 N N . GLU B 1 225 ? 25.25 3.414 9.078 1 88.38 225 GLU B N 1
ATOM 3904 C CA . GLU B 1 225 ? 25.25 4.465 8.062 1 88.38 225 GLU B CA 1
ATOM 3905 C C . GLU B 1 225 ? 24.625 3.969 6.762 1 88.38 225 GLU B C 1
ATOM 3907 O O . GLU B 1 225 ? 24.875 2.836 6.34 1 88.38 225 GLU B O 1
ATOM 3912 N N . PRO B 1 226 ? 23.844 4.789 6.199 1 87.62 226 PRO B N 1
ATOM 3913 C CA . PRO B 1 226 ? 23.297 4.406 4.895 1 87.62 226 PRO B CA 1
ATOM 3914 C C . PRO B 1 226 ? 24.375 3.982 3.904 1 87.62 226 PRO B C 1
ATOM 3916 O O . PRO B 1 226 ? 25.453 4.578 3.875 1 87.62 226 PRO B O 1
ATOM 3919 N N . SER B 1 227 ? 24.125 2.881 3.215 1 88.5 227 SER B N 1
ATOM 3920 C CA . SER B 1 227 ? 25.094 2.363 2.246 1 88.5 227 SER B CA 1
ATOM 3921 C C . SER B 1 227 ? 24.391 1.586 1.135 1 88.5 227 SER B C 1
ATOM 3923 O O . SER B 1 227 ? 23.188 1.301 1.228 1 88.5 227 SER B O 1
ATOM 3925 N N . ARG B 1 228 ? 25.156 1.31 0.152 1 90.94 228 ARG B N 1
ATOM 3926 C CA . ARG B 1 228 ? 24.641 0.566 -0.996 1 90.94 228 ARG B CA 1
ATOM 3927 C C . ARG B 1 228 ? 24.594 -0.929 -0.701 1 90.94 228 ARG B C 1
ATOM 3929 O O . ARG B 1 228 ? 25.438 -1.691 -1.181 1 90.94 228 ARG B O 1
ATOM 3936 N N . TRP B 1 229 ? 23.625 -1.427 -0.191 1 88.75 229 TRP B N 1
ATOM 3937 C CA . TRP B 1 229 ? 23.469 -2.781 0.333 1 88.75 229 TRP B CA 1
ATOM 3938 C C . TRP B 1 229 ? 23.156 -3.768 -0.786 1 88.75 229 TRP B C 1
ATOM 3940 O O . TRP B 1 229 ? 23.266 -4.98 -0.602 1 88.75 229 TRP B O 1
ATOM 3950 N N . PHE B 1 230 ? 22.844 -3.311 -2.047 1 89.25 230 PHE B N 1
ATOM 3951 C CA . PHE B 1 230 ? 22.375 -4.168 -3.131 1 89.25 230 PHE B CA 1
ATOM 3952 C C . PHE B 1 230 ? 23.469 -4.391 -4.16 1 89.25 230 PHE B C 1
ATOM 3954 O O . PHE B 1 230 ? 23.25 -5.051 -5.176 1 89.25 230 PHE B O 1
ATOM 3961 N N . GLY B 1 231 ? 24.641 -3.854 -4.012 1 87.81 231 GLY B N 1
ATOM 3962 C CA . GLY B 1 231 ? 25.766 -4.062 -4.918 1 87.81 231 GLY B CA 1
ATOM 3963 C C . GLY B 1 231 ? 25.641 -3.264 -6.199 1 87.81 231 GLY B C 1
ATOM 3964 O O . GLY B 1 231 ? 24.719 -2.469 -6.363 1 87.81 231 GLY B O 1
ATOM 3965 N N . GLU B 1 232 ? 26.531 -3.494 -7.117 1 89.62 232 GLU B N 1
ATOM 3966 C CA . GLU B 1 232 ? 26.547 -2.811 -8.406 1 89.62 232 GLU B CA 1
ATOM 3967 C C . GLU B 1 232 ? 25.75 -3.584 -9.453 1 89.62 232 GLU B C 1
ATOM 3969 O O . GLU B 1 232 ? 25.688 -4.812 -9.406 1 89.62 232 GLU B O 1
ATOM 3974 N N . PRO B 1 233 ? 25.141 -2.836 -10.32 1 90.06 233 PRO B N 1
ATOM 3975 C CA . PRO B 1 233 ? 24.422 -3.553 -11.375 1 90.06 233 PRO B CA 1
ATOM 3976 C C . PRO B 1 233 ? 25.344 -4.312 -12.312 1 90.06 233 PRO B C 1
ATOM 3978 O O . PRO B 1 233 ? 26.484 -3.877 -12.555 1 90.06 233 PRO B O 1
ATOM 3981 N N . ASP B 1 234 ? 24.859 -5.426 -12.75 1 89.69 234 ASP B N 1
ATOM 3982 C CA . ASP B 1 234 ? 25.547 -6.168 -13.797 1 89.69 234 ASP B CA 1
ATOM 3983 C C . ASP B 1 234 ? 25.438 -5.445 -15.141 1 89.69 234 ASP B C 1
ATOM 3985 O O . ASP B 1 234 ? 24.375 -5.379 -15.734 1 89.69 234 ASP B O 1
ATOM 3989 N N . PRO B 1 235 ? 26.516 -4.969 -15.641 1 88 235 PRO B N 1
ATOM 3990 C CA . PRO B 1 235 ? 26.453 -4.18 -16.875 1 88 235 PRO B CA 1
ATOM 3991 C C . PRO B 1 235 ? 25.984 -5 -18.078 1 88 235 PRO B C 1
ATOM 3993 O O . PRO B 1 235 ? 25.531 -4.438 -19.062 1 88 235 PRO B O 1
ATOM 3996 N N . ASP B 1 236 ? 26.047 -6.281 -17.938 1 88.19 236 ASP B N 1
ATOM 3997 C CA . ASP B 1 236 ? 25.688 -7.148 -19.062 1 88.19 236 ASP B CA 1
ATOM 3998 C C . ASP B 1 236 ? 24.234 -7.609 -18.953 1 88.19 236 ASP B C 1
ATOM 4000 O O . ASP B 1 236 ? 23.734 -8.312 -19.844 1 88.19 236 ASP B O 1
ATOM 4004 N N . ASP B 1 237 ? 23.5 -7.199 -17.891 1 86.88 237 ASP B N 1
ATOM 4005 C CA . ASP B 1 237 ? 22.094 -7.543 -17.703 1 86.88 237 ASP B CA 1
ATOM 4006 C C . ASP B 1 237 ? 21.219 -6.305 -17.812 1 86.88 237 ASP B C 1
ATOM 4008 O O . ASP B 1 237 ? 21.047 -5.555 -16.859 1 86.88 237 ASP B O 1
ATOM 4012 N N . PRO B 1 238 ? 20.672 -6.195 -18.922 1 79.31 238 PRO B N 1
ATOM 4013 C CA . PRO B 1 238 ? 19.859 -4.992 -19.125 1 79.31 238 PRO B CA 1
ATOM 4014 C C . PRO B 1 238 ? 18.609 -4.98 -18.25 1 79.31 238 PRO B C 1
ATOM 4016 O O . PRO B 1 238 ? 17.938 -3.951 -18.141 1 79.31 238 PRO B O 1
ATOM 4019 N N . TYR B 1 239 ? 18.375 -6.043 -17.562 1 78.25 239 TYR B N 1
ATOM 4020 C CA . TYR B 1 239 ? 17.172 -6.121 -16.75 1 78.25 239 TYR B CA 1
ATOM 4021 C C . TYR B 1 239 ? 17.5 -5.988 -15.266 1 78.25 239 TYR B C 1
ATOM 4023 O O . TYR B 1 239 ? 16.625 -6.141 -14.414 1 78.25 239 TYR B O 1
ATOM 4031 N N . ASP B 1 240 ? 18.75 -5.672 -15 1 86.06 240 ASP B N 1
ATOM 4032 C CA . ASP B 1 240 ? 19.156 -5.43 -13.617 1 86.06 240 ASP B CA 1
ATOM 4033 C C . ASP B 1 240 ? 18.5 -4.168 -13.07 1 86.06 240 ASP B C 1
ATOM 4035 O O . ASP B 1 240 ? 18.703 -3.072 -13.602 1 86.06 240 ASP B O 1
ATOM 4039 N N . PRO B 1 241 ? 17.703 -4.398 -12.047 1 85.81 241 PRO B N 1
ATOM 4040 C CA . PRO B 1 241 ? 16.922 -3.246 -11.578 1 85.81 241 PRO B CA 1
ATOM 4041 C C . PRO B 1 241 ? 17.766 -2.293 -10.719 1 85.81 241 PRO B C 1
ATOM 4043 O O . PRO B 1 241 ? 17.281 -1.22 -10.344 1 85.81 241 PRO B O 1
ATOM 4046 N N . ARG B 1 242 ? 19.078 -2.615 -10.359 1 89.5 242 ARG B N 1
ATOM 4047 C CA . ARG B 1 242 ? 19.891 -1.789 -9.477 1 89.5 242 ARG B CA 1
ATOM 4048 C C . ARG B 1 242 ? 20.312 -0.501 -10.172 1 89.5 242 ARG B C 1
ATOM 4050 O O . ARG B 1 242 ? 20.703 -0.521 -11.344 1 89.5 242 ARG B O 1
ATOM 4057 N N . PRO B 1 243 ? 20.172 0.636 -9.461 1 83.56 243 PRO B N 1
ATOM 4058 C CA . PRO B 1 243 ? 20.594 1.9 -10.07 1 83.56 243 PRO B CA 1
ATOM 4059 C C . PRO B 1 243 ? 22.109 1.999 -10.234 1 83.56 243 PRO B C 1
ATOM 4061 O O . PRO B 1 243 ? 22.859 1.409 -9.461 1 83.56 243 PRO B O 1
ATOM 4064 N N . THR B 1 244 ? 22.484 2.697 -11.25 1 75.94 244 THR B N 1
ATOM 4065 C CA . THR B 1 244 ? 23.906 2.967 -11.438 1 75.94 244 THR B CA 1
ATOM 4066 C C . THR B 1 244 ? 24.406 3.971 -10.398 1 75.94 244 THR B C 1
ATOM 4068 O O . THR B 1 244 ? 23.625 4.797 -9.906 1 75.94 244 THR B O 1
ATOM 4071 N N . LYS B 1 245 ? 25.781 3.73 -9.992 1 71.69 245 LYS B N 1
ATOM 4072 C CA . LYS B 1 245 ? 26.344 4.688 -9.055 1 71.69 245 LYS B CA 1
ATOM 4073 C C . LYS B 1 245 ? 26.422 6.086 -9.664 1 71.69 245 LYS B C 1
ATOM 4075 O O . LYS B 1 245 ? 26.719 6.238 -10.852 1 71.69 245 L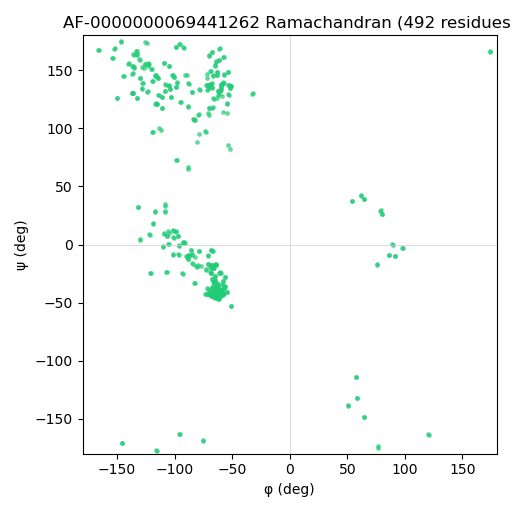YS B O 1
ATOM 4080 N N . ALA B 1 246 ? 25.797 6.984 -8.867 1 55.78 246 ALA B N 1
ATOM 4081 C CA . ALA B 1 246 ? 25.922 8.359 -9.352 1 55.78 246 ALA B CA 1
ATOM 4082 C C . ALA B 1 246 ? 27.391 8.727 -9.555 1 55.78 246 ALA B C 1
ATOM 4084 O O . ALA B 1 246 ? 28.25 8.398 -8.734 1 55.78 246 ALA B O 1
ATOM 4085 N N . CYS B 1 247 ? 27.797 8.945 -10.812 1 45.19 247 CYS B N 1
ATOM 4086 C CA . CYS B 1 247 ? 29.172 9.406 -11.047 1 45.19 247 CYS B CA 1
ATOM 4087 C C . CYS B 1 247 ? 29.484 10.633 -10.188 1 45.19 247 CYS B C 1
ATOM 4089 O O . CYS B 1 247 ? 28.75 11.625 -10.227 1 45.19 247 CYS B O 1
ATOM 4091 N N . HIS B 1 248 ? 29.812 10.438 -9.008 1 36.22 248 HIS B N 1
ATOM 4092 C CA . HIS B 1 248 ? 30.328 11.633 -8.336 1 36.22 248 HIS B CA 1
ATOM 4093 C C . HIS B 1 248 ? 31.391 12.336 -9.18 1 36.22 248 HIS B C 1
ATOM 4095 O O . HIS B 1 248 ? 32.156 11.68 -9.867 1 36.22 248 HIS B O 1
#

Radius of gyration: 22.63 Å; Cα contacts (8 Å, |Δi|>4): 919; chains: 2; bounding box: 62×62×54 Å

Organism: Mycobacteroides abscessus (strain ATCC 19977 / DSM 44196 / CCUG 20993 / CIP 104536 / JCM 13569 / NCTC 13031 / TMC 1543 / L948) (NCBI:txid561007)

Solvent-accessible surface area (backbone atoms only — not comparable to full-atom values): 27220 Å² total; per-residue (Å²): 97,67,73,58,57,77,43,52,69,67,58,40,50,55,54,48,54,58,49,47,56,54,51,51,50,50,51,51,50,51,52,52,50,28,32,51,37,41,59,39,47,27,21,80,47,84,60,79,48,48,32,36,39,94,89,40,78,38,37,53,67,57,64,20,72,87,36,48,22,30,35,42,33,41,35,54,42,25,86,83,23,66,63,48,85,70,39,36,26,46,70,46,46,52,45,55,42,20,66,44,62,58,52,62,37,41,73,65,39,31,28,70,37,37,35,24,65,23,52,61,69,54,48,50,51,35,26,61,75,73,68,53,86,68,55,62,30,16,45,42,91,85,46,55,62,41,63,76,68,71,30,66,90,44,55,33,37,40,22,32,39,48,63,88,94,44,40,25,42,38,38,76,43,37,66,77,63,49,50,62,51,27,41,56,57,51,56,25,36,52,26,61,67,39,78,33,29,62,86,57,70,65,61,64,61,56,70,57,42,66,74,73,19,72,63,52,48,74,91,42,69,85,74,59,76,68,47,76,86,81,62,76,50,54,89,86,42,90,77,49,78,51,69,75,80,76,80,122,96,67,73,58,56,75,43,53,68,67,56,40,50,55,55,50,54,58,48,48,57,54,50,51,52,50,50,52,50,51,52,52,51,29,33,51,37,40,59,40,46,27,21,80,46,84,59,78,46,48,30,34,40,95,89,40,80,38,38,52,67,57,65,21,72,90,36,49,22,31,35,42,32,41,36,53,42,24,85,84,21,64,62,48,84,70,40,34,25,45,69,47,46,52,46,57,43,21,67,45,63,59,51,62,38,42,74,66,39,31,29,70,36,36,34,21,63,22,51,61,69,55,49,50,52,36,26,61,74,72,68,54,86,68,55,61,31,15,44,42,89,84,46,55,59,40,62,78,68,69,30,66,90,44,54,32,39,40,24,33,38,46,62,87,92,44,41,25,42,39,39,76,43,38,66,77,62,47,49,63,52,27,42,58,57,51,57,25,36,52,26,60,68,37,78,33,29,62,87,58,71,66,61,63,62,57,71,56,42,67,73,73,19,72,63,50,48,73,90,43,68,86,75,60,77,69,46,73,87,80,63,76,50,53,88,88,40,92,78,49,76,52,66,75,79,76,82,121